Protein AF-A0A1D3K658-F1 (afdb_monomer_lite)

Radius of gyration: 34.28 Å; chains: 1; bounding box: 92×51×104 Å

Secondary structure (DSSP, 8-state):
-HHHHHHHHHHHHHHHHHHTTS--HHHHHHIIIIIIHHHIIIIITTTTSS---SSS-PPPPS-SS---GGGEEE-TTS-EEE-SSSS-EETT---HHHHHHHHHHHHHHHHHHHHHHHHHHHHHHHHHHHHHHHGGGSPP--SSSTTPPPHHHHHHHT-TTSTTHHHHHHHHHHHS-HHHHHHHHHHHSPSSHHHHHHHTT--BTTTTHHHHHHHHHH-TT--HHHHTT-BSB-TTS-B-SEEEETTEEEEEEE-GGG-TTT-EEEEEEPHHHHHHHHHHHHHHHHHHHHHHHTT-GGGGBS--EETTTTS-EE---GGGGGTSHHHHHHHHHHHHHHSS--HHHHHHHHHH--HHHHHHHHHHHHHHHH--HHHHHHHTT-SS--HHHHTTTS-HHHHHHHHHHHHHHHHHHHHHHHTTT-TTHHHHHT-SSHHHHHHHHHHHS--PPP--------S------------HHHHHHHHHHHSTT---S-HHHHHHHHHHHHHHHHHHHHH-TT-HHHHHHHHHHHHHHHHT-

Sequence (533 aa):
MSEFWGRFVKYYVTTVYDSGKGQKLSTIAAAWNVQFSGFVRNQLIPASVLSGGYAGLPVLPKSLYTNSASRISTGNDGTLVHSKLLHDIPLEVTDQAAIYNIFDNLTSSMNDLTTWAKAEVADLEARLNRRLREAPNGTLRWIGGPGEIEGGQVQWMRDRNNPACFANAARNIEEHSYSYIMERAIQIFASPFAETAYELGLATTGSLYPHCLLLVSLHPKITVGFLENLEIYDEHGKKIGFIPTDNGYQLVGYKLRKGHREAEQVISLCEYGAYLVQQIIAVTDYGRRYLQSIGDDNYRFLLLSAVRSFGKFQRPKLASVTTSPIPIERVVSGLKKYTNLDHAEAKYLAQRANLSTVRATAGVMIYLESKSAKKMSEALGHKSFDPSLLARYLPAPIWDFFQDRWIRIFQAGIIIEAMDGSPYKLKASGFDSLEQVEEFLLNHSIKLPPEESNTCFGEPRPESSILVSLNEKIFEELLKINDSKYKSSSQLQSSLWKDLSSKIITHVDLCLSDRPDIQLALSNAKNKLRTTI

Foldseek 3Di:
DQVVQVVVLVVQQVVCCVVVVRPDSLVSLCCLQPVVVCCCVVPCCVVVVDPPDPPHHDRDPNDPDDPPVVQWDQDPVRATWRQLALDTHGQPDQDPVSLVVVVVVLVVLLVLLLLLLVVLLVLLVVLQVVLVVLQVVADEADDPDPPHDDPVVQCLCADPPNPRNSNNLSVHLVPDALVCCQVCVVSRHHPPLVVSLSSNSAFAAPSLLSLLLNLCLQFLLDDLVQQLQQFQADPVRDGDQWDADPVGTKGWGFQVVVPDVPRIDIDDDDPVNSVSLVSLCVNCVSLLVNCVVVVNPQSRHSAWHAYPNSHHIHRHDQVVLLVDPVSLVVQLVSSVVRHVDDSVRSSSSSNSSGSSNSSLSSLVVQCVVVVDLQSSCVSNPHPDRDPSVNCSRQPPSNVVVSVVVLVLLVVLVVLLVVCVVPPCNCVRSVHPDVVVVVVSCVVRPPPDDPPPDDDDDDDDDDPDDDDDDAALVVLLVLVCLLDPNDDDPDPVVSVVSNVVSVVVLCCCVPPPPPCVRRVVSNVNSVVVVVVVD

Structure (mmCIF, N/CA/C/O backbone):
data_AF-A0A1D3K658-F1
#
_entry.id   AF-A0A1D3K658-F1
#
loop_
_atom_site.group_PDB
_atom_site.id
_atom_site.type_symbol
_atom_site.label_atom_id
_atom_site.label_alt_id
_atom_site.label_comp_id
_atom_site.label_asym_id
_atom_site.label_entity_id
_atom_site.label_seq_id
_atom_site.pdbx_PDB_ins_code
_atom_site.Cartn_x
_atom_site.Cartn_y
_atom_site.Cartn_z
_atom_site.occupancy
_atom_site.B_iso_or_equiv
_atom_site.auth_seq_id
_atom_site.auth_comp_id
_atom_site.auth_asym_id
_atom_site.auth_atom_id
_atom_site.pdbx_PDB_model_num
ATOM 1 N N . MET A 1 1 ? -13.737 3.853 57.272 1.00 53.88 1 MET A N 1
ATOM 2 C CA . MET A 1 1 ? -12.766 2.818 56.840 1.00 53.88 1 MET A CA 1
ATOM 3 C C . MET A 1 1 ? -12.101 3.124 55.490 1.00 53.88 1 MET A C 1
ATOM 5 O O . MET A 1 1 ? -10.955 2.736 55.322 1.00 53.88 1 MET A O 1
ATOM 9 N N . SER A 1 2 ? -12.744 3.832 54.550 1.00 60.91 2 SER A N 1
ATOM 10 C CA . SER A 1 2 ? -12.173 4.124 53.216 1.00 60.91 2 SER A CA 1
ATOM 11 C C . SER A 1 2 ? -10.923 5.023 53.227 1.00 60.91 2 SER A C 1
ATOM 13 O O . SER A 1 2 ? -9.996 4.783 52.460 1.00 60.91 2 SER A O 1
ATOM 15 N N . GLU A 1 3 ? -10.850 6.022 54.115 1.00 73.38 3 GLU A N 1
ATOM 16 C CA . GLU A 1 3 ? -9.717 6.965 54.158 1.00 73.38 3 GLU A CA 1
ATOM 17 C C . GLU A 1 3 ? -8.406 6.314 54.630 1.00 73.38 3 GLU A C 1
ATOM 19 O O . GLU A 1 3 ? -7.347 6.554 54.050 1.00 73.38 3 GLU A O 1
ATOM 24 N N . PHE A 1 4 ? -8.480 5.438 55.640 1.00 80.81 4 PHE A N 1
ATOM 25 C CA . PHE A 1 4 ? -7.330 4.662 56.119 1.00 80.81 4 PHE A CA 1
ATOM 26 C C . PHE A 1 4 ? -6.713 3.852 54.981 1.00 80.81 4 PHE A C 1
ATOM 28 O O . PHE A 1 4 ? -5.516 3.948 54.722 1.00 80.81 4 PHE A O 1
ATOM 35 N N . TRP A 1 5 ? -7.546 3.103 54.261 1.00 82.69 5 TRP A N 1
ATOM 36 C CA . TRP A 1 5 ? -7.096 2.271 53.159 1.00 82.69 5 TRP A CA 1
ATOM 37 C C . TRP A 1 5 ? -6.506 3.079 52.001 1.00 82.69 5 TRP A C 1
ATOM 39 O O . TRP A 1 5 ? -5.491 2.674 51.437 1.00 82.69 5 TRP A O 1
ATOM 49 N N . GLY A 1 6 ? -7.081 4.243 51.690 1.00 78.00 6 GLY A N 1
ATOM 50 C CA . GLY A 1 6 ? -6.527 5.160 50.693 1.00 78.00 6 GLY A CA 1
ATOM 51 C C . GLY A 1 6 ? -5.139 5.688 51.074 1.00 78.00 6 GLY A C 1
ATOM 52 O O . GLY A 1 6 ? -4.220 5.674 50.254 1.00 78.00 6 GLY A O 1
ATOM 53 N N . ARG A 1 7 ? -4.944 6.100 52.334 1.00 84.25 7 ARG A N 1
ATOM 54 C CA . ARG A 1 7 ? -3.633 6.564 52.826 1.00 84.25 7 ARG A CA 1
ATOM 55 C C . ARG A 1 7 ? -2.615 5.426 52.893 1.00 84.25 7 ARG A C 1
ATOM 57 O O . ARG A 1 7 ? -1.470 5.600 52.480 1.00 84.25 7 ARG A O 1
ATOM 64 N N . PHE A 1 8 ? -3.039 4.260 53.371 1.00 86.94 8 PHE A N 1
ATOM 65 C CA . PHE A 1 8 ? -2.165 3.108 53.549 1.00 86.94 8 PHE A CA 1
ATOM 66 C C . PHE A 1 8 ? -1.713 2.512 52.211 1.00 86.94 8 PHE A C 1
ATOM 68 O O . PHE A 1 8 ? -0.534 2.200 52.065 1.00 86.94 8 PHE A O 1
ATOM 75 N N . VAL A 1 9 ? -2.592 2.425 51.203 1.00 87.69 9 VAL A N 1
ATOM 76 C CA . VAL A 1 9 ? -2.183 1.929 49.878 1.00 87.69 9 VAL A CA 1
ATOM 77 C C . VAL A 1 9 ? -1.185 2.877 49.211 1.00 87.69 9 VAL A C 1
ATOM 79 O O . VAL A 1 9 ? -0.224 2.415 48.602 1.00 87.69 9 VAL A O 1
ATOM 82 N N . LYS A 1 10 ? -1.354 4.199 49.380 1.00 87.00 10 LYS A N 1
ATOM 83 C CA . LYS A 1 10 ? -0.405 5.195 48.865 1.00 87.00 10 LYS A CA 1
ATOM 84 C C . LYS A 1 10 ? 0.965 5.030 49.520 1.00 87.00 10 LYS A C 1
ATOM 86 O O . LYS A 1 10 ? 1.951 4.928 48.802 1.00 87.00 10 LYS A O 1
ATOM 91 N N . TYR A 1 11 ? 0.997 4.927 50.851 1.00 91.75 11 TYR A N 1
ATOM 92 C CA . TYR A 1 11 ? 2.221 4.675 51.612 1.00 91.75 11 TYR A CA 1
ATOM 93 C C . TYR A 1 11 ? 2.906 3.368 51.185 1.00 91.75 11 TYR A C 1
ATOM 95 O O . TYR A 1 11 ? 4.088 3.377 50.855 1.00 91.75 11 TYR A O 1
ATOM 103 N N . TYR A 1 12 ? 2.158 2.262 51.110 1.00 90.62 12 TYR A N 1
ATOM 104 C CA . TYR A 1 12 ? 2.680 0.962 50.680 1.00 90.62 12 TYR A CA 1
ATOM 105 C C . TYR A 1 12 ? 3.330 1.040 49.294 1.00 90.62 12 TYR A C 1
ATOM 107 O O . TYR A 1 12 ? 4.466 0.604 49.121 1.00 90.62 12 TYR A O 1
ATOM 115 N N . VAL A 1 13 ? 2.637 1.626 48.311 1.00 86.81 13 VAL A N 1
ATOM 116 C CA . VAL A 1 13 ? 3.149 1.727 46.938 1.00 86.81 13 VAL A CA 1
ATOM 117 C C . VAL A 1 13 ? 4.417 2.578 46.881 1.00 86.81 13 VAL A C 1
ATOM 119 O O . VAL A 1 13 ? 5.390 2.140 46.272 1.00 86.81 13 VAL A O 1
ATOM 122 N N . THR A 1 14 ? 4.443 3.745 47.535 1.00 87.31 14 THR A N 1
ATOM 123 C CA . THR A 1 14 ? 5.633 4.612 47.547 1.00 87.31 14 THR A CA 1
ATOM 124 C C . THR A 1 14 ? 6.814 3.933 48.230 1.00 87.31 14 THR A C 1
ATOM 126 O O . THR A 1 14 ? 7.901 3.870 47.667 1.00 87.31 14 THR A O 1
ATOM 129 N N . THR A 1 15 ? 6.595 3.322 49.396 1.00 88.69 15 THR A N 1
ATOM 130 C CA . THR A 1 15 ? 7.678 2.695 50.159 1.00 88.69 15 THR A CA 1
ATOM 131 C C . THR A 1 15 ? 8.261 1.487 49.429 1.00 88.69 15 THR A C 1
ATOM 133 O O . THR A 1 15 ? 9.482 1.343 49.378 1.00 88.69 15 THR A O 1
ATOM 136 N N . VAL A 1 16 ? 7.431 0.627 48.827 1.00 85.75 16 VAL A N 1
ATOM 137 C CA . VAL A 1 16 ? 7.913 -0.549 48.077 1.00 85.75 16 VAL A CA 1
ATOM 138 C C . VAL A 1 16 ? 8.625 -0.130 46.787 1.00 85.75 16 VAL A C 1
ATOM 140 O O . VAL A 1 16 ? 9.618 -0.746 46.406 1.00 85.75 16 VAL A O 1
ATOM 143 N N . TYR A 1 17 ? 8.168 0.940 46.134 1.00 82.19 17 TYR A N 1
ATOM 144 C CA . TYR A 1 17 ? 8.822 1.475 44.942 1.00 82.19 17 TYR A CA 1
ATOM 145 C C . TYR A 1 17 ? 10.224 2.017 45.259 1.00 82.19 17 TYR A C 1
ATOM 147 O O . TYR A 1 17 ? 11.193 1.632 44.596 1.00 82.19 17 TYR A O 1
ATOM 155 N N . ASP A 1 18 ? 10.343 2.837 46.307 1.00 79.75 18 ASP A N 1
ATOM 156 C CA . ASP A 1 18 ? 11.605 3.459 46.719 1.00 79.75 18 ASP A CA 1
ATOM 157 C C . ASP A 1 18 ? 12.596 2.426 47.273 1.00 79.75 18 ASP A C 1
ATOM 159 O O . ASP A 1 18 ? 13.751 2.365 46.845 1.00 79.75 18 ASP A O 1
ATOM 163 N N . SER A 1 19 ? 12.143 1.550 48.179 1.00 83.19 19 SER A N 1
ATOM 164 C CA . SER A 1 19 ? 13.005 0.504 48.760 1.00 83.19 19 SER A CA 1
ATOM 165 C C . SER A 1 19 ? 13.395 -0.576 47.747 1.00 83.19 19 SER A C 1
ATOM 167 O O . SER A 1 19 ? 14.480 -1.149 47.843 1.00 83.19 19 SER A O 1
ATOM 169 N N . GLY A 1 20 ? 12.558 -0.815 46.734 1.00 75.69 20 GLY A N 1
ATOM 170 C CA . GLY A 1 20 ? 12.839 -1.715 45.619 1.00 75.69 20 GLY A CA 1
ATOM 171 C C . GLY A 1 20 ? 13.685 -1.108 44.491 1.00 75.69 20 GLY A C 1
ATOM 172 O O . GLY A 1 20 ? 13.812 -1.752 43.450 1.00 75.69 20 GLY A O 1
ATOM 173 N N . LYS A 1 21 ? 14.244 0.106 44.655 1.00 74.38 21 LYS A N 1
ATOM 174 C CA . LYS A 1 21 ? 15.015 0.836 43.623 1.00 74.38 21 LYS A CA 1
ATOM 175 C C . LYS A 1 21 ? 14.262 0.978 42.288 1.00 74.38 21 LYS A C 1
ATOM 177 O O . LYS A 1 21 ? 14.822 0.722 41.223 1.00 74.38 21 LYS A O 1
ATOM 182 N N . GLY A 1 22 ? 12.988 1.369 42.334 1.00 69.06 22 GLY A N 1
ATOM 183 C CA . GLY A 1 22 ? 12.154 1.537 41.138 1.00 69.06 22 GLY A CA 1
ATOM 184 C C . GLY A 1 22 ? 11.507 0.238 40.653 1.00 69.06 22 GLY A C 1
ATOM 185 O O . GLY A 1 22 ? 11.391 -0.008 39.450 1.00 69.06 22 GLY A O 1
ATOM 186 N N . GLN A 1 23 ? 11.095 -0.627 41.583 1.00 73.06 23 GLN A N 1
ATOM 187 C CA . GLN A 1 23 ? 10.393 -1.867 41.257 1.00 73.06 23 GLN A CA 1
ATOM 188 C C . GLN A 1 23 ? 9.120 -1.585 40.438 1.00 73.06 23 GLN A C 1
ATOM 190 O O . GLN A 1 23 ? 8.368 -0.651 40.711 1.00 73.06 23 GLN A O 1
ATOM 195 N N . LYS A 1 24 ? 8.848 -2.418 39.423 1.00 75.19 24 LYS A N 1
ATOM 196 C CA . LYS A 1 24 ? 7.703 -2.230 38.516 1.00 75.19 24 LYS A CA 1
ATOM 197 C C . LYS A 1 24 ? 6.379 -2.149 39.284 1.00 75.19 24 LYS A C 1
ATOM 199 O O . LYS A 1 24 ? 6.029 -3.081 40.009 1.00 75.19 24 LYS A O 1
ATOM 204 N N . LEU A 1 25 ? 5.590 -1.103 39.016 1.00 77.00 25 LEU A N 1
ATOM 205 C CA . LEU A 1 25 ? 4.274 -0.879 39.635 1.00 77.00 25 LEU A CA 1
ATOM 206 C C . LEU A 1 25 ? 3.317 -2.069 39.460 1.00 77.00 25 LEU A C 1
ATOM 208 O O . LEU A 1 25 ? 2.553 -2.377 40.367 1.00 77.00 25 LEU A O 1
ATOM 212 N N . SER A 1 26 ? 3.398 -2.797 38.340 1.00 68.12 26 SER A N 1
ATOM 213 C CA . SER A 1 26 ? 2.605 -4.015 38.111 1.00 68.12 26 SER A CA 1
ATOM 214 C C . SER A 1 26 ? 2.924 -5.131 39.110 1.00 68.12 26 SER A C 1
ATOM 216 O O . SER A 1 26 ? 2.035 -5.863 39.535 1.00 68.12 26 SER A O 1
ATOM 218 N N . THR A 1 27 ? 4.193 -5.262 39.501 1.00 74.81 27 THR A N 1
ATOM 219 C CA . THR A 1 27 ? 4.641 -6.254 40.484 1.00 74.81 27 THR A CA 1
ATOM 220 C C . THR A 1 27 ? 4.168 -5.868 41.882 1.00 74.81 27 THR A C 1
ATOM 222 O O . THR A 1 27 ? 3.677 -6.722 42.617 1.00 74.81 27 THR A O 1
ATOM 225 N N . ILE A 1 28 ? 4.229 -4.575 42.211 1.00 83.75 28 ILE A N 1
ATOM 226 C CA . ILE A 1 28 ? 3.709 -4.021 43.469 1.00 83.75 28 ILE A CA 1
ATOM 227 C C . ILE A 1 28 ? 2.187 -4.225 43.551 1.00 83.75 28 ILE A C 1
ATOM 229 O O . ILE A 1 28 ? 1.678 -4.719 44.557 1.00 83.75 28 ILE A O 1
ATOM 233 N N . ALA A 1 29 ? 1.457 -3.944 42.467 1.00 81.75 29 ALA A N 1
ATOM 234 C CA . ALA A 1 29 ? 0.014 -4.165 42.379 1.00 81.75 29 ALA A CA 1
ATOM 235 C C . ALA A 1 29 ? -0.364 -5.652 42.496 1.00 81.75 29 ALA A C 1
ATOM 237 O O . ALA A 1 29 ? -1.350 -5.994 43.150 1.00 81.75 29 ALA A O 1
ATOM 238 N N . ALA A 1 30 ? 0.414 -6.559 41.896 1.00 78.31 30 ALA A N 1
ATOM 239 C CA . ALA A 1 30 ? 0.192 -7.998 42.022 1.00 78.31 30 ALA A CA 1
ATOM 240 C C . ALA A 1 30 ? 0.409 -8.488 43.463 1.00 78.31 30 ALA A C 1
ATOM 242 O O . ALA A 1 30 ? -0.440 -9.207 43.995 1.00 78.31 30 ALA A O 1
ATOM 243 N N . ALA A 1 31 ? 1.495 -8.056 44.112 1.00 84.69 31 ALA A N 1
ATOM 244 C CA . ALA A 1 31 ? 1.776 -8.379 45.509 1.00 84.69 31 ALA A CA 1
ATOM 245 C C . ALA A 1 31 ? 0.667 -7.861 46.439 1.00 84.69 31 ALA A C 1
ATOM 247 O O . ALA A 1 31 ? 0.152 -8.610 47.270 1.00 84.69 31 ALA A O 1
ATOM 248 N N . TRP A 1 32 ? 0.208 -6.628 46.231 1.00 88.81 32 TRP A N 1
ATOM 249 C CA . TRP A 1 32 ? -0.906 -6.053 46.981 1.00 88.81 32 TRP A CA 1
ATOM 250 C C . TRP A 1 32 ? -2.211 -6.850 46.817 1.00 88.81 32 TRP A C 1
ATOM 252 O O . TRP A 1 32 ? -2.838 -7.265 47.796 1.00 88.81 32 TRP A O 1
ATOM 262 N N . ASN A 1 33 ? -2.624 -7.103 45.574 1.00 84.69 33 ASN A N 1
ATOM 263 C CA . ASN A 1 33 ? -3.912 -7.733 45.276 1.00 84.69 33 ASN A CA 1
ATOM 264 C C . ASN A 1 33 ? -3.972 -9.216 45.658 1.00 84.69 33 ASN A C 1
ATOM 266 O O . ASN A 1 33 ? -5.052 -9.746 45.917 1.00 84.69 33 ASN A O 1
ATOM 270 N N . VAL A 1 34 ? -2.833 -9.910 45.629 1.00 79.75 34 VAL A N 1
ATOM 271 C CA . VAL A 1 34 ? -2.776 -11.356 45.866 1.00 79.75 34 VAL A CA 1
ATOM 272 C C . VAL A 1 34 ? -2.293 -11.648 47.278 1.00 79.75 34 VAL A C 1
ATOM 274 O O . VAL A 1 34 ? -3.007 -12.292 48.042 1.00 79.75 34 VAL A O 1
ATOM 277 N N . GLN A 1 35 ? -1.111 -11.154 47.640 1.00 83.19 35 GLN A N 1
ATOM 278 C CA . GLN A 1 35 ? -0.453 -11.521 48.891 1.00 83.19 35 GLN A CA 1
ATOM 279 C C . GLN A 1 35 ? -1.001 -10.705 50.056 1.00 83.19 35 GLN A C 1
ATOM 281 O O . GLN A 1 35 ? -1.503 -11.284 51.013 1.00 83.19 35 GLN A O 1
ATOM 286 N N . PHE A 1 36 ? -0.986 -9.374 49.960 1.00 86.19 36 PHE A N 1
ATOM 287 C CA . PHE A 1 36 ? -1.452 -8.524 51.058 1.00 86.19 36 PHE A CA 1
ATOM 288 C C . PHE A 1 36 ? -2.965 -8.647 51.264 1.00 86.19 36 PHE A C 1
ATOM 290 O O . PHE A 1 36 ? -3.430 -8.923 52.366 1.00 86.19 36 PHE A O 1
ATOM 297 N N . SER A 1 37 ? -3.746 -8.557 50.186 1.00 82.25 37 SER A N 1
ATOM 298 C CA . SER A 1 37 ? -5.197 -8.752 50.261 1.00 82.25 37 SER A CA 1
ATOM 299 C C . SER A 1 37 ? -5.560 -10.178 50.686 1.00 82.25 37 SER A C 1
ATOM 301 O O . SER A 1 37 ? -6.591 -10.390 51.318 1.00 82.25 37 SER A O 1
ATOM 303 N N . GLY A 1 38 ? -4.743 -11.178 50.334 1.00 80.94 38 GLY A N 1
ATOM 304 C CA . GLY A 1 38 ? -4.880 -12.548 50.835 1.00 80.94 38 GLY A CA 1
ATOM 305 C C . GLY A 1 38 ? -4.594 -12.647 52.334 1.00 80.94 38 GLY A C 1
ATOM 306 O O . GLY A 1 38 ? -5.373 -13.251 53.056 1.00 80.94 38 GLY A O 1
ATOM 307 N N . PHE A 1 39 ? -3.540 -11.996 52.823 1.00 84.81 39 PHE A N 1
ATOM 308 C CA . PHE A 1 39 ? -3.197 -11.934 54.244 1.00 84.81 39 PHE A CA 1
ATOM 309 C C . PHE A 1 39 ? -4.296 -11.259 55.076 1.00 84.81 39 PHE A C 1
ATOM 311 O O . PHE A 1 39 ? -4.743 -11.817 56.075 1.00 84.81 39 PHE A O 1
ATOM 318 N N . VAL A 1 40 ? -4.808 -10.111 54.623 1.00 83.56 40 VAL A N 1
ATOM 319 C CA . VAL A 1 40 ? -5.931 -9.424 55.280 1.00 83.56 40 VAL A CA 1
ATOM 320 C C . VAL A 1 40 ? -7.154 -10.345 55.357 1.00 83.56 40 VAL A C 1
ATOM 322 O O . VAL A 1 40 ? -7.734 -10.508 56.429 1.00 83.56 40 VAL A O 1
ATOM 325 N N . ARG A 1 41 ? -7.511 -10.998 54.242 1.00 77.75 41 ARG A N 1
ATOM 326 C CA . ARG A 1 41 ? -8.685 -11.883 54.158 1.00 77.75 41 ARG A CA 1
ATOM 327 C C . ARG A 1 41 ? -8.552 -13.171 54.956 1.00 77.75 41 ARG A C 1
ATOM 329 O O . ARG A 1 41 ? -9.524 -13.598 55.559 1.00 77.75 41 ARG A O 1
ATOM 336 N N . ASN A 1 42 ? -7.379 -13.789 54.933 1.00 82.06 42 ASN A N 1
ATOM 337 C CA . ASN A 1 42 ? -7.200 -15.151 55.430 1.00 82.06 42 ASN A CA 1
ATOM 338 C C . ASN A 1 42 ? -6.640 -15.190 56.851 1.00 82.06 42 ASN A C 1
ATOM 340 O O . ASN A 1 42 ? -6.715 -16.233 57.486 1.00 82.06 42 ASN A O 1
ATOM 344 N N . GLN A 1 43 ? -6.061 -14.089 57.337 1.00 85.62 43 GLN A N 1
ATOM 345 C CA . GLN A 1 43 ? -5.437 -14.028 58.659 1.00 85.62 43 GLN A CA 1
ATOM 346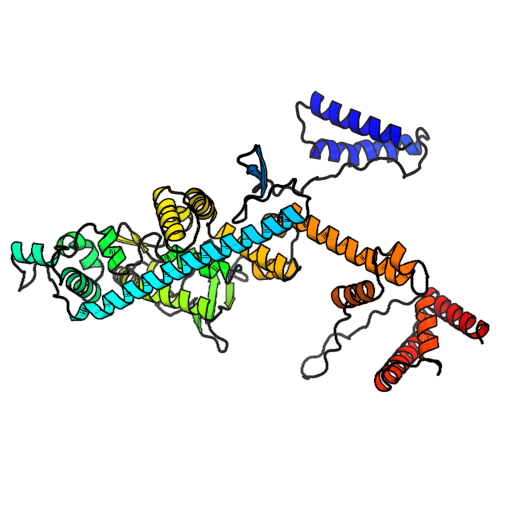 C C . GLN A 1 43 ? -6.097 -12.964 59.536 1.00 85.62 43 GLN A C 1
ATOM 348 O O . GLN A 1 43 ? -6.590 -13.280 60.613 1.00 85.62 43 GLN A O 1
ATOM 353 N N . LEU A 1 44 ? -6.172 -11.712 59.071 1.00 83.25 44 LEU A N 1
ATOM 354 C CA . LEU A 1 44 ? -6.601 -10.597 59.929 1.00 83.25 44 LEU A CA 1
ATOM 355 C C . LEU A 1 44 ? -8.113 -10.562 60.186 1.00 83.25 44 LEU A C 1
ATOM 357 O O . LEU A 1 44 ? -8.531 -10.286 61.309 1.00 83.25 44 LEU A O 1
ATOM 361 N N . ILE A 1 45 ? -8.930 -10.842 59.167 1.00 80.50 45 ILE A N 1
ATOM 362 C CA . ILE A 1 45 ? -10.392 -10.894 59.321 1.00 80.50 45 ILE A CA 1
ATOM 363 C C . ILE A 1 45 ? -10.821 -12.109 60.172 1.00 80.50 45 ILE A C 1
ATOM 365 O O . ILE A 1 45 ? -11.564 -11.905 61.130 1.00 80.50 45 ILE A O 1
ATOM 369 N N . PRO A 1 46 ? -10.334 -13.346 59.929 1.00 81.12 46 PRO A N 1
ATOM 370 C CA . PRO A 1 46 ? -10.677 -14.503 60.761 1.00 81.12 46 PRO A CA 1
ATOM 371 C C . PRO A 1 46 ? -10.202 -14.373 62.211 1.00 81.12 46 PRO A C 1
ATOM 373 O O . PRO A 1 46 ? -10.893 -14.811 63.124 1.00 81.12 46 PRO A O 1
ATOM 376 N N . ALA A 1 47 ? -9.063 -13.711 62.440 1.00 84.44 47 ALA A N 1
ATOM 377 C CA . ALA A 1 47 ? -8.571 -13.406 63.782 1.00 84.44 47 ALA A CA 1
ATOM 378 C C . ALA A 1 47 ? -9.326 -12.252 64.473 1.00 84.44 47 ALA A C 1
ATOM 380 O O . ALA A 1 47 ? -8.942 -11.844 65.565 1.00 84.44 47 ALA A O 1
ATOM 381 N N . SER A 1 48 ? -10.382 -11.704 63.853 1.00 81.88 48 SER A N 1
ATOM 382 C CA . SER A 1 48 ? -11.164 -10.565 64.364 1.00 81.88 48 SER A CA 1
ATOM 383 C C . SER A 1 48 ? -10.337 -9.298 64.631 1.00 81.88 48 SER A C 1
ATOM 385 O O . SER A 1 48 ? -10.751 -8.426 65.390 1.00 81.88 48 SER A O 1
ATOM 387 N N . VAL A 1 49 ? -9.178 -9.166 63.976 1.00 80.75 49 VAL A N 1
ATOM 388 C CA . VAL A 1 49 ? -8.327 -7.966 64.041 1.00 80.75 49 VAL A CA 1
ATOM 389 C C . VAL A 1 49 ? -8.914 -6.843 63.175 1.00 80.75 49 VAL A C 1
ATOM 391 O O . VAL A 1 49 ? -8.724 -5.664 63.465 1.00 80.75 49 VAL A O 1
ATOM 394 N N . LEU A 1 50 ? -9.656 -7.198 62.119 1.00 75.56 50 LEU A N 1
ATOM 395 C CA . LEU A 1 50 ? -10.373 -6.272 61.236 1.00 75.56 50 LEU A CA 1
ATOM 396 C C . LEU A 1 50 ? -11.815 -6.747 61.018 1.00 75.56 50 LEU A C 1
ATOM 398 O O . LEU A 1 50 ? -12.062 -7.942 60.861 1.00 75.56 50 LEU A O 1
ATOM 402 N N . SER A 1 51 ? -12.772 -5.815 60.965 1.00 66.69 51 SER A N 1
ATOM 403 C CA . SER A 1 51 ? -14.179 -6.139 60.704 1.00 66.69 51 SER A CA 1
ATOM 404 C C . SER A 1 51 ? -14.398 -6.512 59.232 1.00 66.69 51 SER A C 1
ATOM 406 O O . SER A 1 51 ? -13.956 -5.814 58.321 1.00 66.69 51 SER A O 1
ATOM 408 N N . GLY A 1 52 ? -15.076 -7.641 58.995 1.00 54.81 52 GLY A N 1
ATOM 409 C CA . GLY A 1 52 ? -15.204 -8.325 57.697 1.00 54.81 52 GLY A CA 1
ATOM 410 C C . GLY A 1 52 ? -16.089 -7.652 56.638 1.00 54.81 52 GLY A C 1
ATOM 411 O O . GLY A 1 52 ? -16.735 -8.340 55.851 1.00 54.81 52 GLY A O 1
ATOM 412 N N . GLY A 1 53 ? -16.153 -6.321 56.599 1.00 57.31 53 GLY A N 1
ATOM 413 C CA . GLY A 1 53 ? -16.838 -5.597 55.531 1.00 57.31 53 GLY A CA 1
ATOM 414 C C . GLY A 1 53 ? -15.976 -5.532 54.268 1.00 57.31 53 GLY A C 1
ATOM 415 O O . GLY A 1 53 ? -14.932 -4.887 54.267 1.00 57.31 53 GLY A O 1
ATOM 416 N N . TYR A 1 54 ? -16.428 -6.140 53.166 1.00 51.69 54 TYR A N 1
ATOM 417 C CA . TYR A 1 54 ? -15.757 -6.080 51.851 1.00 51.69 54 TYR A CA 1
ATOM 418 C C . TYR A 1 54 ? -15.654 -4.655 51.264 1.00 51.69 54 TYR A C 1
ATOM 420 O O . TYR A 1 54 ? -14.887 -4.416 50.331 1.00 51.69 54 TYR A O 1
ATOM 428 N N . ALA A 1 55 ? -16.401 -3.691 51.807 1.00 50.84 55 ALA A N 1
ATOM 429 C CA . ALA A 1 55 ? -16.403 -2.303 51.367 1.00 50.84 55 ALA A CA 1
ATOM 430 C C . ALA A 1 55 ? -15.223 -1.521 51.976 1.00 50.84 55 ALA A C 1
ATOM 432 O O . ALA A 1 55 ? -15.353 -0.884 53.022 1.00 50.84 55 ALA A O 1
ATOM 433 N N . GLY A 1 56 ? -14.058 -1.547 51.320 1.00 64.31 56 GLY A N 1
ATOM 434 C CA . GLY A 1 56 ? -12.991 -0.589 51.634 1.00 64.31 56 GLY A CA 1
ATOM 435 C C . GLY A 1 56 ? -11.570 -0.969 51.238 1.00 64.31 56 GLY A C 1
ATOM 436 O O . GLY A 1 56 ? -10.749 -0.061 51.141 1.00 64.31 56 GLY A O 1
ATOM 437 N N . LEU A 1 57 ? -11.261 -2.251 50.998 1.00 74.94 57 LEU A N 1
ATOM 438 C CA . LEU A 1 57 ? -9.910 -2.648 50.588 1.00 74.94 57 LEU A CA 1
ATOM 439 C C . LEU A 1 57 ? -9.691 -2.295 49.098 1.00 74.94 57 LEU A C 1
ATOM 441 O O . LEU A 1 57 ? -10.371 -2.868 48.245 1.00 74.94 57 LEU A O 1
ATOM 445 N N . PRO A 1 58 ? -8.768 -1.379 48.753 1.00 79.06 58 PRO A N 1
ATOM 446 C CA . PRO A 1 58 ? -8.566 -0.931 47.385 1.00 79.06 58 PRO A CA 1
ATOM 447 C C . PRO A 1 58 ? -7.972 -2.065 46.562 1.00 79.06 58 PRO A C 1
ATOM 449 O O . PRO A 1 58 ? -6.983 -2.679 46.965 1.00 79.06 58 PRO A O 1
ATOM 452 N N . VAL A 1 59 ? -8.540 -2.323 45.390 1.00 78.31 59 VAL A N 1
ATOM 453 C CA . VAL A 1 59 ? -7.917 -3.200 44.398 1.00 78.31 59 VAL A CA 1
ATOM 454 C C . VAL A 1 59 ? -7.057 -2.320 43.510 1.00 78.31 59 VAL A C 1
ATOM 456 O O . VAL A 1 59 ? -7.566 -1.435 42.825 1.00 78.31 59 VAL A O 1
ATOM 459 N N . LEU A 1 60 ? -5.745 -2.547 43.527 1.00 76.12 60 LEU A N 1
ATOM 460 C CA . LEU A 1 60 ? -4.860 -1.851 42.601 1.00 76.12 60 LEU A CA 1
ATOM 461 C C . LEU A 1 60 ? -5.098 -2.410 41.192 1.00 76.12 60 LEU A C 1
ATOM 463 O O . LEU A 1 60 ? -5.229 -3.628 41.042 1.00 76.12 60 LEU A O 1
ATOM 467 N N . PRO A 1 61 ? -5.152 -1.587 40.136 1.00 63.34 61 PRO A N 1
ATOM 468 C CA . PRO A 1 61 ? -5.288 -2.104 38.782 1.00 63.34 61 PRO A CA 1
ATOM 469 C C . PRO A 1 61 ? -4.118 -3.056 38.491 1.00 63.34 61 PRO A C 1
ATOM 471 O O . PRO A 1 61 ? -2.951 -2.668 38.546 1.00 63.34 61 PRO A O 1
ATOM 474 N N . LYS A 1 62 ? -4.420 -4.335 38.209 1.00 54.16 62 LYS A N 1
ATOM 475 C CA . LYS A 1 62 ? -3.406 -5.375 37.917 1.00 54.16 62 LYS A CA 1
ATOM 476 C C . LYS A 1 62 ? -2.574 -5.046 36.672 1.00 54.16 62 LYS A C 1
ATOM 478 O O . LYS A 1 62 ? -1.528 -5.648 36.443 1.00 54.16 62 LYS A O 1
ATOM 483 N N . SER A 1 63 ? -3.047 -4.101 35.871 1.00 43.34 63 SER A N 1
ATOM 484 C CA . SER A 1 63 ? -2.425 -3.608 34.662 1.00 43.34 63 SER A CA 1
ATOM 485 C C . SER A 1 63 ? -3.114 -2.289 34.322 1.00 43.34 63 SER A C 1
ATOM 487 O O . SER A 1 63 ? -4.325 -2.293 34.137 1.00 43.34 63 SER A O 1
ATOM 489 N N . LEU A 1 64 ? -2.392 -1.165 34.278 1.00 44.03 64 LEU A N 1
ATOM 490 C CA . LEU A 1 64 ? -2.953 0.031 33.636 1.00 44.03 64 LEU A CA 1
ATOM 491 C C . LEU A 1 64 ? -3.082 -0.18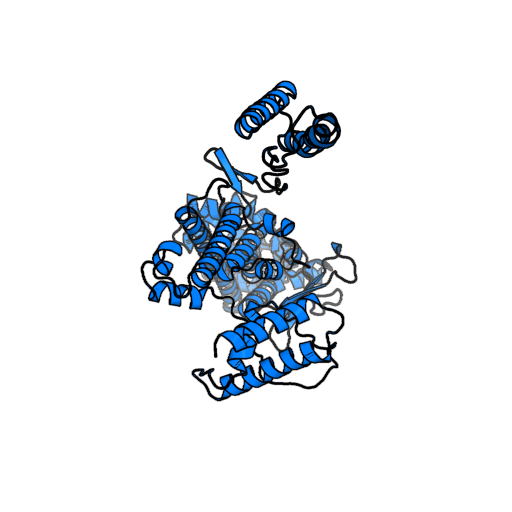1 32.125 1.00 44.03 64 LEU A C 1
ATOM 493 O O . LEU A 1 64 ? -3.983 0.366 31.524 1.00 44.03 64 LEU A O 1
ATOM 497 N N . TYR A 1 65 ? -2.256 -1.039 31.530 1.00 40.50 65 TYR A N 1
ATOM 498 C CA . TYR A 1 65 ? -2.337 -1.431 30.129 1.00 40.50 65 TYR A CA 1
ATOM 499 C C . TYR A 1 65 ? -1.657 -2.788 29.984 1.00 40.50 65 TYR A C 1
ATOM 501 O O . TYR A 1 65 ? -0.492 -2.951 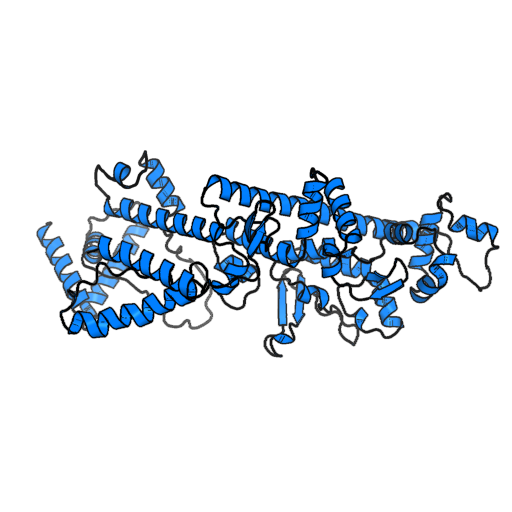30.368 1.00 40.50 65 TYR A O 1
ATOM 509 N N . THR A 1 66 ? -2.361 -3.798 29.472 1.00 35.34 66 THR A N 1
ATOM 510 C CA . THR A 1 66 ? -1.739 -5.088 29.159 1.00 35.34 66 THR A CA 1
ATOM 511 C C . THR A 1 66 ? -0.741 -4.861 28.036 1.00 35.34 66 THR A C 1
ATOM 513 O O . THR A 1 66 ? -1.140 -4.687 26.892 1.00 35.34 66 THR A O 1
ATOM 516 N N . ASN A 1 67 ? 0.544 -4.823 28.395 1.00 36.25 67 ASN A N 1
ATOM 517 C CA . ASN A 1 67 ? 1.738 -4.828 27.550 1.00 36.25 67 ASN A CA 1
ATOM 518 C C . ASN A 1 67 ? 1.496 -5.051 26.042 1.00 36.25 67 ASN A C 1
ATOM 520 O O . ASN A 1 67 ? 1.777 -6.113 25.487 1.00 36.25 67 ASN A O 1
ATOM 524 N N . SER A 1 68 ? 1.123 -3.973 25.359 1.00 40.59 68 SER A N 1
ATOM 525 C CA . SER A 1 68 ? 1.509 -3.667 23.983 1.00 40.59 68 SER A CA 1
ATOM 526 C C . SER A 1 68 ? 2.737 -2.742 23.981 1.00 40.59 68 SER A C 1
ATOM 528 O O . SER A 1 68 ? 2.905 -1.926 23.078 1.00 40.59 68 SER A O 1
ATOM 530 N N . ALA A 1 69 ? 3.642 -2.903 24.960 1.00 42.69 69 ALA A N 1
ATOM 531 C CA . ALA A 1 69 ? 4.868 -2.112 25.143 1.00 42.69 69 ALA A CA 1
ATOM 532 C C . ALA A 1 69 ? 5.745 -1.986 23.876 1.00 42.69 69 ALA A C 1
ATOM 534 O O . ALA A 1 69 ? 6.596 -1.114 23.795 1.00 42.69 69 ALA A O 1
ATOM 535 N N . SER A 1 70 ? 5.521 -2.813 22.851 1.00 48.38 70 SER A N 1
ATOM 536 C CA . SER A 1 70 ? 6.211 -2.728 21.560 1.00 48.38 70 SER A CA 1
ATOM 537 C C . SER A 1 70 ? 5.881 -1.498 20.693 1.00 48.38 70 SER A C 1
ATOM 539 O O . SER A 1 70 ? 6.496 -1.361 19.639 1.00 48.38 70 SER A O 1
ATOM 541 N N . ARG A 1 71 ? 4.878 -0.668 21.033 1.00 60.84 71 ARG A N 1
ATOM 542 C CA . ARG A 1 71 ? 4.424 0.453 20.169 1.00 60.84 71 ARG A CA 1
ATOM 543 C C . ARG A 1 71 ? 4.103 1.749 20.907 1.00 60.84 71 ARG A C 1
ATOM 545 O O . ARG A 1 71 ? 3.434 2.615 20.350 1.00 60.84 71 ARG A O 1
ATOM 552 N N . ILE A 1 72 ? 4.569 1.852 22.146 1.00 65.88 72 ILE A N 1
ATOM 553 C CA . ILE A 1 72 ? 4.560 3.099 22.901 1.00 65.88 72 ILE A CA 1
ATOM 554 C C . ILE A 1 72 ? 5.951 3.708 22.741 1.00 65.88 72 ILE A C 1
ATOM 556 O O . ILE A 1 72 ? 6.949 3.039 23.009 1.00 65.88 72 ILE A O 1
ATOM 560 N N . SER A 1 73 ? 6.017 4.943 22.266 1.00 65.19 73 SER A N 1
ATOM 561 C CA . SER A 1 73 ? 7.255 5.710 22.111 1.00 65.19 73 SER A CA 1
ATOM 562 C C . SER A 1 73 ? 7.104 7.085 22.746 1.00 65.19 73 SER A C 1
ATOM 564 O O . SER A 1 73 ? 5.994 7.506 23.060 1.00 65.19 73 SER A O 1
ATOM 566 N N . THR A 1 74 ? 8.217 7.779 22.941 1.00 67.06 74 THR A N 1
ATOM 567 C CA . THR A 1 74 ? 8.216 9.177 23.375 1.00 67.06 74 THR A CA 1
ATOM 568 C C . THR A 1 74 ? 8.045 10.073 22.148 1.00 67.06 74 THR A C 1
ATOM 570 O O . THR A 1 74 ? 8.795 9.931 21.182 1.00 67.06 74 THR A O 1
ATOM 573 N N . GLY A 1 75 ? 7.032 10.938 22.159 1.00 63.06 75 GLY A N 1
ATOM 574 C CA . GLY A 1 75 ? 6.795 11.963 21.148 1.00 63.06 75 GLY A CA 1
ATOM 575 C C . GLY A 1 75 ? 7.832 13.086 21.212 1.00 63.06 75 GLY A C 1
ATOM 576 O O . GLY A 1 75 ? 8.665 13.139 22.119 1.00 63.06 75 GLY A O 1
ATOM 577 N N . ASN A 1 76 ? 7.775 14.006 20.246 1.00 60.00 76 ASN A N 1
ATOM 578 C CA . ASN A 1 76 ? 8.725 15.124 20.140 1.00 60.00 76 ASN A CA 1
ATOM 579 C C . ASN A 1 76 ? 8.690 16.075 21.351 1.00 60.00 76 ASN A C 1
ATOM 581 O O . ASN A 1 76 ? 9.662 16.775 21.614 1.00 60.00 76 ASN A O 1
ATOM 585 N N . ASP A 1 77 ? 7.577 16.093 22.078 1.00 57.31 77 ASP A N 1
ATOM 586 C CA . ASP A 1 77 ? 7.305 16.906 23.265 1.00 57.31 77 ASP A CA 1
ATOM 587 C C . ASP A 1 77 ? 7.547 16.156 24.590 1.00 57.31 77 ASP A C 1
ATOM 589 O O . ASP A 1 77 ? 7.296 16.696 25.665 1.00 57.31 77 ASP A O 1
ATOM 593 N N . GLY A 1 78 ? 8.036 14.912 24.535 1.00 59.81 78 GLY A N 1
ATOM 594 C CA . GLY A 1 78 ? 8.254 14.076 25.716 1.00 59.81 78 GLY A CA 1
ATOM 595 C C . GLY A 1 78 ? 7.046 13.233 26.143 1.00 59.81 78 GLY A C 1
ATOM 596 O O . GLY A 1 78 ? 7.180 12.430 27.067 1.00 59.81 78 GLY A O 1
ATOM 597 N N . THR A 1 79 ? 5.891 13.358 25.479 1.00 68.19 79 THR A N 1
ATOM 598 C CA . THR A 1 79 ? 4.674 12.601 25.828 1.00 68.19 79 THR A CA 1
ATOM 599 C C . THR A 1 79 ? 4.737 11.147 25.357 1.00 68.19 79 THR A C 1
ATOM 601 O O . THR A 1 79 ? 5.461 10.804 24.422 1.00 68.19 79 THR A O 1
ATOM 604 N N . LEU A 1 80 ? 3.982 10.247 25.995 1.00 69.06 80 LEU A N 1
ATOM 605 C CA . LEU A 1 80 ? 3.863 8.867 25.520 1.00 69.06 80 LEU A CA 1
ATOM 606 C C . LEU A 1 80 ? 2.833 8.781 24.392 1.00 69.06 80 LEU A C 1
ATOM 608 O O . LEU A 1 80 ? 1.665 9.130 24.571 1.00 69.06 80 LEU A O 1
ATOM 612 N N . VAL A 1 81 ? 3.256 8.250 23.247 1.00 76.50 81 VAL A N 1
ATOM 613 C CA . VAL A 1 81 ? 2.429 8.132 22.044 1.00 76.50 81 VAL A CA 1
ATOM 614 C C . VAL A 1 81 ? 2.350 6.695 21.542 1.00 76.50 81 VAL A C 1
ATOM 616 O O . VAL A 1 81 ? 3.303 5.921 21.651 1.00 76.50 81 VAL A O 1
ATOM 619 N N . HIS A 1 82 ? 1.220 6.337 20.935 1.00 77.00 82 HIS A N 1
ATOM 620 C CA . HIS A 1 82 ? 1.072 5.104 20.172 1.00 77.00 82 HIS A CA 1
ATOM 621 C C . HIS A 1 82 ? 1.495 5.320 18.711 1.00 77.00 82 HIS A C 1
ATOM 623 O O . HIS A 1 82 ? 0.807 6.002 17.951 1.00 77.00 82 HIS A O 1
ATOM 629 N N . SER A 1 83 ? 2.590 4.684 18.288 1.00 80.62 83 SER A N 1
ATOM 630 C CA . SER A 1 83 ? 3.275 4.975 17.014 1.00 80.62 83 SER A CA 1
ATOM 631 C C . SER A 1 83 ? 2.968 4.000 15.870 1.00 80.62 83 SER A C 1
ATOM 633 O O . SER A 1 83 ? 3.747 3.841 14.928 1.00 80.62 83 SER A O 1
ATOM 635 N N . LYS A 1 84 ? 1.822 3.301 15.921 1.00 86.50 84 LYS A N 1
ATOM 636 C CA . LYS A 1 84 ? 1.457 2.315 14.884 1.00 86.50 84 LYS A CA 1
ATOM 637 C C . LYS A 1 84 ? 0.682 2.861 13.686 1.00 86.50 84 LYS A C 1
ATOM 639 O O . LYS A 1 84 ? 0.474 2.116 12.728 1.00 86.50 84 LYS A O 1
ATOM 644 N N . LEU A 1 85 ? 0.214 4.096 13.752 1.00 91.62 85 LEU A N 1
ATOM 645 C CA . LEU A 1 85 ? -0.650 4.693 12.736 1.00 91.62 85 LEU A CA 1
ATOM 646 C C . LEU A 1 85 ? 0.119 5.747 11.935 1.00 91.62 85 LEU A C 1
ATOM 648 O O . LEU A 1 85 ? 1.242 6.104 12.290 1.00 91.62 85 LEU A O 1
ATOM 652 N N . LEU A 1 86 ? -0.489 6.265 10.866 1.00 93.25 86 LEU A N 1
ATOM 653 C CA . LEU A 1 86 ? 0.057 7.396 10.105 1.00 93.25 86 LEU A CA 1
ATOM 654 C C . LEU A 1 86 ? 0.303 8.642 10.969 1.00 93.25 86 LEU A C 1
ATOM 656 O O . LEU A 1 86 ? 1.228 9.385 10.674 1.00 93.25 86 LEU A O 1
ATOM 660 N N . HIS A 1 87 ? -0.405 8.783 12.089 1.00 88.62 87 HIS A N 1
ATOM 661 C CA . HIS A 1 87 ? -0.130 9.774 13.128 1.00 88.62 87 HIS A CA 1
ATOM 662 C C . HIS A 1 87 ? 0.211 9.115 14.462 1.00 88.62 87 HIS A C 1
ATOM 664 O O . HIS A 1 87 ? -0.211 7.989 14.742 1.00 88.62 87 HIS A O 1
ATOM 670 N N . ASP A 1 88 ? 1.003 9.811 15.269 1.00 86.25 88 ASP A N 1
ATOM 671 C CA . ASP A 1 88 ? 1.194 9.468 16.672 1.00 86.25 88 ASP A CA 1
ATOM 672 C C . ASP A 1 88 ? -0.045 9.853 17.467 1.00 86.25 88 ASP A C 1
ATOM 674 O O . ASP A 1 88 ? -0.581 10.946 17.301 1.00 86.25 88 ASP A O 1
ATOM 678 N N . ILE A 1 89 ? -0.506 8.939 18.318 1.00 82.50 89 ILE A N 1
ATOM 679 C CA . ILE A 1 89 ? -1.681 9.174 19.155 1.00 82.50 89 ILE A CA 1
ATOM 680 C C . ILE A 1 89 ? -1.223 9.315 20.607 1.00 82.50 89 ILE A C 1
ATOM 682 O O . ILE A 1 89 ? -0.782 8.306 21.171 1.00 82.50 89 ILE A O 1
ATOM 686 N N . PRO A 1 90 ? -1.300 10.510 21.220 1.00 77.62 90 PRO A N 1
ATOM 687 C CA . PRO A 1 90 ? -0.923 10.683 22.618 1.00 77.62 90 PRO A CA 1
ATOM 688 C C . PRO A 1 90 ? -1.835 9.865 23.532 1.00 77.62 90 PRO A C 1
ATOM 690 O O . PRO A 1 90 ? -3.055 9.895 23.387 1.00 77.62 90 PRO A O 1
ATOM 693 N N . LEU A 1 91 ? -1.245 9.126 24.474 1.00 70.56 91 LEU A N 1
ATOM 694 C CA . LEU A 1 91 ? -1.985 8.222 25.364 1.00 70.56 91 LEU A CA 1
ATOM 695 C C . LEU A 1 91 ? -2.794 8.951 26.445 1.00 70.56 91 LEU A C 1
ATOM 697 O O . LEU A 1 91 ? -3.689 8.357 27.033 1.00 70.56 91 LEU A O 1
ATOM 701 N N . GLU A 1 92 ? -2.474 10.216 26.706 1.00 68.00 92 GLU A N 1
ATOM 702 C CA . GLU A 1 92 ? -3.126 11.043 27.730 1.00 68.00 92 GLU A CA 1
ATOM 703 C C . GLU A 1 92 ? -4.343 11.811 27.190 1.00 68.00 92 GLU A C 1
ATOM 705 O O . GLU A 1 92 ? -5.065 12.456 27.952 1.00 68.00 92 GLU A O 1
ATOM 710 N N . VAL A 1 93 ? -4.590 11.750 25.876 1.00 67.94 93 VAL A N 1
ATOM 711 C CA . VAL A 1 93 ? -5.720 12.440 25.253 1.00 67.94 93 VAL A CA 1
ATOM 712 C C . VAL A 1 93 ? -7.029 11.821 25.733 1.00 67.94 93 VAL A C 1
ATOM 714 O O . VAL A 1 93 ? -7.317 10.654 25.489 1.00 67.94 93 VAL A O 1
ATOM 717 N N . THR A 1 94 ? -7.832 12.642 26.400 1.00 59.38 94 THR A N 1
ATOM 718 C CA . THR A 1 94 ? -9.175 12.297 26.896 1.00 59.38 94 THR A CA 1
ATOM 719 C C . THR A 1 94 ? -10.243 13.271 26.396 1.00 59.38 94 THR A C 1
ATOM 721 O O . THR A 1 94 ? -11.436 12.985 26.480 1.00 59.38 94 THR A O 1
ATOM 724 N N . ASP A 1 95 ? -9.821 14.408 25.839 1.00 66.75 95 ASP A N 1
ATOM 725 C CA . ASP A 1 95 ? -10.706 15.423 25.286 1.00 66.75 95 ASP A CA 1
ATOM 726 C C . ASP A 1 95 ? -11.345 14.956 23.967 1.00 66.75 95 ASP A C 1
ATOM 728 O O . ASP A 1 95 ? -10.674 14.486 23.045 1.00 66.75 95 ASP A O 1
ATOM 732 N N . GLN A 1 96 ? -12.667 15.102 23.874 1.00 62.69 96 GLN A N 1
ATOM 733 C CA . GLN A 1 96 ? -13.449 14.648 22.727 1.00 62.69 96 GLN A CA 1
ATOM 734 C C . GLN A 1 96 ? -13.092 15.397 21.434 1.00 62.69 96 GLN A C 1
ATOM 736 O O . GLN A 1 96 ? -13.040 14.771 20.376 1.00 62.69 96 GLN A O 1
ATOM 741 N N . ALA A 1 97 ? -12.831 16.707 21.493 1.00 61.19 97 ALA A N 1
ATOM 742 C CA . ALA A 1 97 ? -12.436 17.477 20.315 1.00 61.19 97 ALA A CA 1
ATOM 743 C C . ALA A 1 97 ? -11.034 17.067 19.840 1.00 61.19 97 ALA A C 1
ATOM 745 O O . ALA A 1 97 ? -10.815 16.893 18.642 1.00 61.19 97 ALA A O 1
ATOM 746 N N . ALA A 1 98 ? -10.111 16.802 20.768 1.00 69.12 98 ALA A N 1
ATOM 747 C CA . ALA A 1 98 ? -8.789 16.269 20.447 1.00 69.12 98 ALA A CA 1
ATOM 748 C C . ALA A 1 98 ? -8.862 14.893 19.755 1.00 69.12 98 ALA A C 1
ATOM 750 O O . ALA A 1 98 ? -8.107 14.636 18.817 1.00 69.12 98 ALA A O 1
ATOM 751 N N . ILE A 1 99 ? -9.796 14.026 20.160 1.00 70.94 99 ILE A N 1
ATOM 752 C CA . ILE A 1 99 ? -10.006 12.713 19.530 1.00 70.94 99 ILE A CA 1
ATOM 753 C C . ILE A 1 99 ? -10.575 12.843 18.111 1.00 70.94 99 ILE A C 1
ATOM 755 O O . ILE A 1 99 ? -10.115 12.136 17.214 1.00 70.94 99 ILE A O 1
ATOM 759 N N . TYR A 1 100 ? -11.519 13.758 17.868 1.00 77.31 100 TYR A N 1
ATOM 760 C CA . TYR A 1 100 ? -12.000 14.010 16.504 1.00 77.31 100 TYR A CA 1
ATOM 761 C C . TYR A 1 100 ? -10.908 14.596 15.607 1.00 77.31 100 TYR A C 1
ATOM 763 O O . TYR A 1 100 ? -10.719 14.098 14.501 1.00 77.31 100 TYR A O 1
ATOM 771 N N . ASN A 1 101 ? -10.102 15.535 16.111 1.00 79.75 101 ASN A N 1
ATOM 772 C CA . ASN A 1 101 ? -8.952 16.061 15.370 1.00 79.75 101 ASN A CA 1
ATOM 773 C C . ASN A 1 101 ? -7.964 14.946 14.984 1.00 79.75 101 ASN A C 1
ATOM 775 O O . ASN A 1 101 ? -7.420 14.939 13.882 1.00 79.75 101 ASN A O 1
ATOM 779 N N . ILE A 1 102 ? -7.748 13.960 15.862 1.00 83.38 102 ILE A N 1
ATOM 780 C CA . ILE A 1 102 ? -6.949 12.771 15.538 1.00 83.38 102 ILE A CA 1
ATOM 781 C C . ILE A 1 102 ? -7.558 11.995 14.358 1.00 83.38 102 ILE A C 1
ATOM 783 O O . ILE A 1 102 ? -6.818 11.535 13.486 1.00 83.38 102 ILE A O 1
ATOM 787 N N . PHE A 1 103 ? -8.882 11.829 14.314 1.00 83.50 103 PHE A N 1
ATOM 788 C CA . PHE A 1 103 ? -9.556 11.124 13.218 1.00 83.50 103 PHE A CA 1
ATOM 789 C C . PHE A 1 103 ? -9.453 11.886 11.900 1.00 83.50 103 PHE A C 1
ATOM 791 O O . PHE A 1 103 ? -9.144 11.274 10.872 1.00 83.50 103 PHE A O 1
ATOM 798 N N . ASP A 1 104 ? -9.638 13.202 11.941 1.00 86.00 104 ASP A N 1
ATOM 799 C CA . ASP A 1 104 ? -9.505 14.071 10.775 1.00 86.00 104 ASP A CA 1
ATOM 800 C C . ASP A 1 104 ? -8.075 14.019 10.231 1.00 86.00 104 ASP A C 1
ATOM 802 O O . ASP A 1 104 ? -7.873 13.794 9.038 1.00 86.00 104 ASP A O 1
ATOM 806 N N . ASN A 1 105 ? -7.072 14.068 11.112 1.00 89.88 105 ASN A N 1
ATOM 807 C CA . ASN A 1 105 ? -5.665 13.936 10.736 1.00 89.88 105 ASN A CA 1
ATOM 808 C C . ASN A 1 105 ? -5.357 12.570 10.102 1.00 89.88 105 ASN A C 1
ATOM 810 O O . ASN A 1 105 ? -4.694 12.494 9.065 1.00 89.88 105 ASN A O 1
ATOM 814 N N . LEU A 1 106 ? -5.834 11.464 10.689 1.00 91.12 106 LEU A N 1
ATOM 815 C CA . LEU A 1 106 ? -5.653 10.123 10.115 1.00 91.12 106 LEU A CA 1
ATOM 816 C C . LEU A 1 106 ? -6.299 10.003 8.729 1.00 91.12 106 LEU A C 1
ATOM 818 O O . LEU A 1 106 ? -5.693 9.419 7.828 1.00 91.12 106 LEU A O 1
ATOM 822 N N . THR A 1 107 ? -7.493 10.569 8.564 1.00 92.12 107 THR A N 1
ATOM 823 C CA . THR A 1 107 ? -8.241 10.559 7.303 1.00 92.12 107 THR A CA 1
ATOM 824 C C . THR A 1 107 ? -7.545 11.413 6.248 1.00 92.12 107 THR A C 1
ATOM 826 O O . THR A 1 107 ? -7.293 10.924 5.147 1.00 92.12 107 THR A O 1
ATOM 829 N N . SER A 1 108 ? -7.148 12.642 6.593 1.00 94.06 108 SER A N 1
ATOM 830 C CA . SER A 1 108 ? -6.411 13.540 5.699 1.00 94.06 108 SER A CA 1
ATOM 831 C C . SER A 1 108 ? -5.111 12.899 5.230 1.00 94.06 108 SER A C 1
ATOM 833 O O . SER A 1 108 ? -4.894 12.772 4.033 1.00 94.06 108 SER A O 1
ATOM 835 N N . SER A 1 109 ? -4.296 12.364 6.145 1.00 95.50 109 SER A N 1
ATOM 836 C CA . SER A 1 109 ? -3.047 11.693 5.765 1.00 95.50 109 SER A CA 1
ATOM 837 C C . SER A 1 109 ? -3.248 10.451 4.903 1.00 95.50 109 SER A C 1
ATOM 839 O O . SER A 1 109 ? -2.434 10.190 4.018 1.00 95.50 109 SER A O 1
ATOM 841 N N . MET A 1 110 ? -4.309 9.667 5.129 1.00 96.69 110 MET A N 1
ATOM 842 C CA . MET A 1 110 ? -4.630 8.555 4.230 1.00 96.69 110 MET A CA 1
ATOM 843 C C . MET A 1 110 ? -5.037 9.071 2.841 1.00 96.69 110 MET A C 1
ATOM 845 O O . MET A 1 110 ? -4.621 8.502 1.830 1.00 96.69 110 MET A O 1
ATOM 849 N N . ASN A 1 111 ? -5.801 10.162 2.768 1.00 97.25 111 ASN A N 1
ATOM 850 C CA . ASN A 1 111 ? -6.198 10.785 1.506 1.00 97.25 111 ASN A CA 1
ATOM 851 C C . ASN A 1 111 ? -5.000 11.368 0.751 1.00 97.25 111 ASN A C 1
ATOM 853 O O . ASN A 1 111 ? -4.846 11.084 -0.435 1.00 97.25 111 ASN A O 1
ATOM 857 N N . ASP A 1 112 ? -4.113 12.097 1.423 1.00 98.06 112 ASP A N 1
ATOM 858 C CA . ASP A 1 112 ? -2.885 12.638 0.836 1.00 98.06 112 ASP A CA 1
ATOM 859 C C . ASP A 1 112 ? -1.993 11.515 0.299 1.00 98.06 112 ASP A C 1
ATOM 861 O O . ASP A 1 112 ? -1.562 11.535 -0.858 1.00 98.06 112 ASP A O 1
ATOM 865 N N . LEU A 1 113 ? -1.782 10.473 1.110 1.00 97.81 113 LEU A N 1
ATOM 866 C CA . LEU A 1 113 ? -0.955 9.333 0.730 1.00 97.81 113 LEU A CA 1
ATOM 867 C C . LEU A 1 113 ? -1.545 8.567 -0.458 1.00 97.81 113 LEU A C 1
ATOM 869 O O . LEU A 1 113 ? -0.814 8.186 -1.372 1.00 97.81 113 LEU A O 1
ATOM 873 N N . THR A 1 114 ? -2.857 8.328 -0.466 1.00 98.25 114 THR A N 1
ATOM 874 C CA . THR A 1 114 ? -3.513 7.620 -1.574 1.00 98.25 114 THR A CA 1
ATOM 875 C C . THR A 1 114 ? -3.621 8.483 -2.829 1.00 98.25 114 THR A C 1
ATOM 877 O O . THR A 1 114 ? -3.524 7.937 -3.925 1.00 98.25 114 THR A O 1
ATOM 880 N N . THR A 1 115 ? -3.751 9.805 -2.703 1.00 98.50 115 THR A N 1
ATOM 881 C CA . THR A 1 115 ? -3.737 10.753 -3.829 1.00 98.50 115 THR A CA 1
ATOM 882 C C . THR A 1 115 ? -2.382 10.748 -4.521 1.00 98.50 115 THR A C 1
ATOM 884 O O . THR A 1 115 ? -2.306 10.488 -5.723 1.00 98.50 115 THR A O 1
ATOM 887 N N . TRP A 1 116 ? -1.304 10.923 -3.754 1.00 98.19 116 TRP A N 1
ATOM 888 C CA . TRP A 1 116 ? 0.057 10.791 -4.268 1.00 98.19 116 TRP A CA 1
ATOM 889 C C . TRP A 1 116 ? 0.287 9.416 -4.902 1.00 98.19 116 TRP A C 1
ATOM 891 O O . TRP A 1 116 ? 0.757 9.325 -6.035 1.00 98.19 116 TRP A O 1
ATOM 901 N N . ALA A 1 117 ? -0.087 8.336 -4.209 1.00 98.38 117 ALA A N 1
ATOM 902 C CA . ALA A 1 117 ? 0.155 6.994 -4.717 1.00 98.38 117 ALA A CA 1
ATOM 903 C C . ALA A 1 117 ? -0.595 6.732 -6.034 1.00 98.38 117 ALA A C 1
ATOM 905 O O . ALA A 1 117 ? -0.018 6.152 -6.949 1.00 98.38 117 ALA A O 1
ATOM 906 N N . LYS A 1 118 ? -1.847 7.192 -6.169 1.00 98.69 118 LYS A N 1
ATOM 907 C CA . LYS A 1 118 ? -2.614 7.114 -7.426 1.00 98.69 118 LYS A CA 1
ATOM 908 C C . LYS A 1 118 ? -1.920 7.873 -8.557 1.00 98.69 118 LYS A C 1
ATOM 910 O O . LYS A 1 118 ? -1.842 7.353 -9.667 1.00 98.69 118 LYS A O 1
ATOM 915 N N . ALA A 1 119 ? -1.386 9.061 -8.278 1.00 98.38 119 ALA A N 1
ATOM 916 C CA . ALA A 1 119 ? -0.662 9.849 -9.269 1.00 98.38 119 ALA A CA 1
ATOM 917 C C . ALA A 1 119 ? 0.627 9.151 -9.738 1.00 98.38 119 ALA A C 1
ATOM 919 O O . ALA A 1 119 ? 0.890 9.102 -10.935 1.00 98.38 119 ALA A O 1
ATOM 920 N N . GLU A 1 120 ? 1.398 8.546 -8.830 1.00 97.81 120 GLU A N 1
ATOM 921 C CA . GLU A 1 120 ? 2.603 7.777 -9.188 1.00 97.81 120 GLU A CA 1
ATOM 922 C C . GLU A 1 120 ? 2.284 6.499 -9.982 1.00 97.81 120 GLU A C 1
ATOM 924 O O . GLU A 1 120 ? 3.010 6.135 -10.909 1.00 97.81 120 GLU A O 1
ATOM 929 N N . VAL A 1 121 ? 1.188 5.815 -9.634 1.00 98.38 121 VAL A N 1
ATOM 930 C CA . VAL A 1 121 ? 0.666 4.657 -10.377 1.00 98.38 121 VAL A CA 1
ATOM 931 C C . VAL A 1 121 ? 0.306 5.055 -11.809 1.00 98.38 121 VAL A C 1
ATOM 933 O O . VAL A 1 121 ? 0.747 4.393 -12.752 1.00 98.38 121 VAL A O 1
ATOM 936 N N . ALA A 1 122 ? -0.443 6.148 -11.975 1.00 98.19 122 ALA A N 1
ATOM 937 C CA . ALA A 1 122 ? -0.833 6.667 -13.283 1.00 98.19 122 ALA A CA 1
ATOM 938 C C . ALA A 1 122 ? 0.381 7.150 -14.096 1.00 98.19 122 ALA A C 1
ATOM 940 O O . ALA A 1 122 ? 0.481 6.871 -15.288 1.00 98.19 122 ALA A O 1
ATOM 941 N N . ASP A 1 123 ? 1.345 7.814 -13.454 1.00 97.81 123 ASP A N 1
ATOM 942 C CA . ASP A 1 123 ? 2.592 8.256 -14.085 1.00 97.81 123 ASP A CA 1
ATOM 943 C C . ASP A 1 123 ? 3.422 7.075 -14.615 1.00 97.81 123 ASP A C 1
ATOM 945 O O . ASP A 1 123 ? 3.919 7.115 -15.743 1.00 97.81 123 ASP A O 1
ATOM 949 N N . LEU A 1 124 ? 3.543 5.987 -13.845 1.00 97.88 124 LEU A N 1
ATOM 950 C CA . LEU A 1 124 ? 4.239 4.782 -14.304 1.00 97.88 124 LEU A CA 1
ATOM 951 C C . LEU A 1 124 ? 3.542 4.140 -15.509 1.00 97.88 124 LEU A C 1
ATOM 953 O O . LEU A 1 124 ? 4.220 3.704 -16.441 1.00 97.88 124 LEU A O 1
ATOM 957 N N . GLU A 1 125 ? 2.208 4.113 -15.512 1.00 97.19 125 GLU A N 1
ATOM 958 C CA . GLU A 1 125 ? 1.428 3.638 -16.657 1.00 97.19 125 GLU A CA 1
ATOM 959 C C . GLU A 1 125 ? 1.652 4.502 -17.894 1.00 97.19 125 GLU A C 1
ATOM 961 O O . GLU A 1 125 ? 1.937 3.988 -18.973 1.00 97.19 125 GLU A O 1
ATOM 966 N N . ALA A 1 126 ? 1.568 5.823 -17.733 1.00 98.19 126 ALA A N 1
ATOM 967 C CA . ALA A 1 126 ? 1.745 6.771 -18.819 1.00 98.19 126 ALA A CA 1
ATOM 968 C C . ALA A 1 126 ? 3.138 6.635 -19.445 1.00 98.19 126 ALA A C 1
ATOM 970 O O . ALA A 1 126 ? 3.267 6.662 -20.669 1.00 98.19 126 ALA A O 1
ATOM 971 N N . ARG A 1 127 ? 4.176 6.426 -18.625 1.00 98.12 127 ARG A N 1
ATOM 972 C CA . ARG A 1 127 ? 5.546 6.182 -19.099 1.00 98.12 127 ARG A CA 1
ATOM 973 C C . ARG A 1 127 ? 5.678 4.854 -19.844 1.00 98.12 127 ARG A C 1
ATOM 975 O O . ARG A 1 127 ? 6.285 4.833 -20.914 1.00 98.12 127 ARG A O 1
ATOM 982 N N . LEU A 1 128 ? 5.067 3.776 -19.344 1.00 97.44 128 LEU A N 1
ATOM 983 C CA . LEU A 1 128 ? 5.015 2.494 -20.056 1.00 97.44 128 LEU A CA 1
ATOM 984 C C . LEU A 1 128 ? 4.302 2.637 -21.411 1.00 97.44 128 LEU A C 1
ATOM 986 O O . LEU A 1 128 ? 4.851 2.258 -22.443 1.00 97.44 128 LEU A O 1
ATOM 990 N N . ASN A 1 129 ? 3.117 3.245 -21.429 1.00 97.88 129 ASN A N 1
ATOM 991 C CA . ASN A 1 129 ? 2.327 3.444 -22.644 1.00 97.88 129 ASN A CA 1
ATOM 992 C C . ASN A 1 129 ? 3.048 4.343 -23.653 1.00 97.88 129 ASN A C 1
ATOM 994 O O . ASN A 1 129 ? 3.059 4.052 -24.849 1.00 97.88 129 ASN A O 1
ATOM 998 N N . ARG A 1 130 ? 3.707 5.409 -23.182 1.00 98.38 130 ARG A N 1
ATOM 999 C CA . ARG A 1 130 ? 4.559 6.259 -24.020 1.00 98.38 130 ARG A CA 1
ATOM 1000 C C . ARG A 1 130 ? 5.698 5.447 -24.631 1.00 98.38 130 ARG A C 1
ATOM 1002 O O . ARG A 1 130 ? 5.924 5.567 -25.829 1.00 98.38 130 ARG A O 1
ATOM 1009 N N . ARG A 1 131 ? 6.394 4.610 -23.853 1.00 97.81 131 ARG A N 1
ATOM 1010 C CA . ARG A 1 131 ? 7.459 3.743 -24.383 1.00 97.81 131 ARG A CA 1
ATOM 1011 C C . ARG A 1 131 ? 6.936 2.865 -25.520 1.00 97.81 131 ARG A C 1
ATOM 1013 O O . ARG A 1 131 ? 7.510 2.890 -26.603 1.00 97.81 131 ARG A O 1
ATOM 1020 N N . LEU A 1 132 ? 5.832 2.154 -25.296 1.00 97.44 132 LEU A N 1
ATOM 1021 C CA . LEU A 1 132 ? 5.234 1.267 -26.300 1.00 97.44 132 LEU A CA 1
ATOM 1022 C C . LEU A 1 132 ? 4.808 2.023 -27.566 1.00 97.44 132 LEU A C 1
ATOM 1024 O O . LEU A 1 132 ? 5.027 1.542 -28.674 1.00 97.44 132 LEU A O 1
ATOM 1028 N N . ARG A 1 133 ? 4.243 3.226 -27.410 1.00 98.06 133 ARG A N 1
ATOM 1029 C CA . ARG A 1 133 ? 3.795 4.063 -28.529 1.00 98.06 133 ARG A CA 1
ATOM 1030 C C . ARG A 1 133 ? 4.945 4.634 -29.357 1.00 98.06 133 ARG A C 1
ATOM 1032 O O . ARG A 1 133 ? 4.824 4.704 -30.573 1.00 98.06 133 ARG A O 1
ATOM 1039 N N . GLU A 1 134 ? 6.030 5.071 -28.719 1.00 98.06 134 GLU A N 1
ATOM 1040 C CA . GLU A 1 134 ? 7.157 5.707 -29.418 1.00 98.06 134 GLU A CA 1
ATOM 1041 C C . GLU A 1 134 ? 8.184 4.697 -29.949 1.00 98.06 134 GLU A C 1
ATOM 1043 O O . GLU A 1 134 ? 8.956 5.034 -30.845 1.00 98.06 134 GLU A O 1
ATOM 1048 N N . ALA A 1 135 ? 8.206 3.463 -29.429 1.00 97.69 135 ALA A N 1
ATOM 1049 C CA . ALA A 1 135 ? 9.160 2.439 -29.849 1.00 97.69 135 ALA A CA 1
ATOM 1050 C C . ALA A 1 135 ? 9.189 2.208 -31.376 1.00 97.69 135 ALA A C 1
ATOM 1052 O O . ALA A 1 135 ? 10.291 2.157 -31.914 1.00 97.69 135 ALA A O 1
ATOM 1053 N N . PRO A 1 136 ? 8.064 2.134 -32.119 1.00 97.56 136 PRO A N 1
ATOM 1054 C CA . PRO A 1 136 ? 8.086 1.971 -33.579 1.00 97.56 136 PRO A CA 1
ATOM 1055 C C . PRO A 1 136 ? 8.762 3.118 -34.346 1.00 97.56 136 PRO A C 1
ATOM 1057 O O . PRO A 1 136 ? 9.253 2.900 -35.449 1.00 97.56 136 PRO A O 1
ATOM 1060 N N . ASN A 1 137 ? 8.817 4.321 -33.765 1.00 96.56 137 ASN A N 1
ATOM 1061 C CA . ASN A 1 137 ? 9.424 5.504 -34.383 1.00 96.56 137 ASN A CA 1
ATOM 1062 C C . ASN A 1 137 ? 10.937 5.598 -34.120 1.00 96.56 137 ASN A C 1
ATOM 1064 O O . ASN A 1 137 ? 11.604 6.505 -34.617 1.00 96.56 137 ASN A O 1
ATOM 1068 N N . GLY A 1 138 ? 11.479 4.707 -33.288 1.00 95.06 138 GLY A N 1
ATOM 1069 C CA . GLY A 1 138 ? 12.882 4.712 -32.909 1.00 95.06 138 GLY A CA 1
ATOM 1070 C C . GLY A 1 138 ? 13.770 3.902 -33.841 1.00 95.06 138 GLY A C 1
ATOM 1071 O O . GLY A 1 138 ? 13.352 2.943 -34.487 1.00 95.06 138 GLY A O 1
ATOM 1072 N N . THR A 1 139 ? 15.052 4.244 -33.841 1.00 91.69 139 THR A N 1
ATOM 1073 C CA . THR A 1 139 ? 16.085 3.496 -34.557 1.00 91.69 139 THR A CA 1
ATOM 1074 C C . THR A 1 139 ? 16.685 2.424 -33.648 1.00 91.69 139 THR A C 1
ATOM 1076 O O . THR A 1 139 ? 17.194 2.711 -32.558 1.00 91.69 139 THR A O 1
ATOM 1079 N N . LEU A 1 140 ? 16.623 1.171 -34.101 1.00 90.06 140 LEU A N 1
ATOM 1080 C CA . LEU A 1 140 ? 17.193 0.023 -33.400 1.00 90.06 140 LEU A CA 1
ATOM 1081 C C . LEU A 1 140 ? 18.718 0.032 -33.516 1.00 90.06 140 LEU A C 1
ATOM 1083 O O . LEU A 1 140 ? 19.256 0.346 -34.576 1.00 90.06 140 LEU A O 1
ATOM 1087 N N . ARG A 1 141 ? 19.419 -0.360 -32.448 1.00 85.62 141 ARG A N 1
ATOM 1088 C CA . ARG A 1 141 ? 20.878 -0.438 -32.451 1.00 85.62 141 ARG A CA 1
ATOM 1089 C C . ARG A 1 141 ? 21.396 -1.816 -32.056 1.00 85.62 141 ARG A C 1
ATOM 1091 O O . ARG A 1 141 ? 21.213 -2.257 -30.923 1.00 85.62 141 ARG A O 1
ATOM 1098 N N . TRP A 1 142 ? 22.158 -2.426 -32.957 1.00 82.75 142 TRP A N 1
ATOM 1099 C CA . TRP A 1 142 ? 22.949 -3.629 -32.703 1.00 82.75 142 TRP A CA 1
ATOM 1100 C C . TRP A 1 142 ? 24.426 -3.261 -32.517 1.00 82.75 142 TRP A C 1
ATOM 1102 O O . TRP A 1 142 ? 24.966 -2.459 -33.273 1.00 82.75 142 TRP A O 1
ATOM 1112 N N . ILE A 1 143 ? 25.068 -3.801 -31.481 1.00 80.88 143 ILE A N 1
ATOM 1113 C CA . ILE A 1 143 ? 26.475 -3.549 -31.141 1.00 80.88 143 ILE A CA 1
ATOM 1114 C C . ILE A 1 143 ? 27.281 -4.790 -31.524 1.00 80.88 143 ILE A C 1
ATOM 1116 O O . ILE A 1 143 ? 26.969 -5.881 -31.046 1.00 80.88 143 ILE A O 1
ATOM 1120 N N . GLY A 1 144 ? 28.311 -4.623 -32.362 1.00 72.94 144 GLY A N 1
ATOM 1121 C CA . GLY A 1 144 ? 29.157 -5.719 -32.851 1.00 72.94 144 GLY A CA 1
ATOM 1122 C C . GLY A 1 144 ? 28.532 -6.617 -33.931 1.00 72.94 144 GLY A C 1
ATOM 1123 O O . GLY A 1 144 ? 28.950 -7.763 -34.072 1.00 72.94 144 GLY A O 1
ATOM 1124 N N . GLY A 1 145 ? 27.525 -6.130 -34.668 1.00 64.62 145 GLY A N 1
ATOM 1125 C CA . GLY A 1 145 ? 26.883 -6.839 -35.785 1.00 64.62 145 GLY A CA 1
ATOM 1126 C C . GLY A 1 145 ? 27.035 -6.110 -37.131 1.00 64.62 145 GLY A C 1
ATOM 1127 O O . GLY A 1 145 ? 27.473 -4.958 -37.159 1.00 64.62 145 GLY A O 1
ATOM 1128 N N . PRO A 1 146 ? 26.667 -6.745 -38.262 1.00 51.88 146 PRO A N 1
ATOM 1129 C CA . PRO A 1 146 ? 26.661 -6.082 -39.566 1.00 51.88 146 PRO A CA 1
ATOM 1130 C C . PRO A 1 146 ? 25.708 -4.874 -39.548 1.00 51.88 146 PRO A C 1
ATOM 1132 O O . PRO A 1 146 ? 24.528 -5.020 -39.234 1.00 51.88 146 PRO A O 1
ATOM 1135 N N . GLY A 1 147 ? 26.230 -3.682 -39.861 1.00 58.47 147 GLY A N 1
ATOM 1136 C CA . GLY A 1 147 ? 25.501 -2.408 -39.759 1.00 58.47 147 GLY A CA 1
ATOM 1137 C C . GLY A 1 147 ? 25.806 -1.577 -38.504 1.00 58.47 147 GLY A C 1
ATOM 1138 O O . GLY A 1 147 ? 25.048 -0.660 -38.193 1.00 58.47 147 GLY A O 1
ATOM 1139 N N . GLU A 1 148 ? 26.885 -1.883 -37.771 1.00 62.84 148 GLU A N 1
ATOM 1140 C CA . GLU A 1 148 ? 27.357 -1.049 -36.660 1.00 62.84 148 GLU A CA 1
ATOM 1141 C C . GLU A 1 148 ? 27.624 0.393 -37.125 1.00 62.84 148 GLU A C 1
ATOM 1143 O O . GLU A 1 148 ? 28.404 0.649 -38.041 1.00 62.84 148 GLU A O 1
ATOM 1148 N N . ILE A 1 149 ? 26.927 1.334 -36.492 1.00 62.28 149 ILE A N 1
ATOM 1149 C CA . ILE A 1 149 ? 26.993 2.759 -36.807 1.00 62.28 149 ILE A CA 1
ATOM 1150 C C . ILE A 1 149 ? 28.260 3.363 -36.174 1.00 62.28 149 ILE A C 1
ATOM 1152 O O . ILE A 1 149 ? 28.578 3.073 -35.019 1.00 62.28 149 ILE A O 1
ATOM 1156 N N . GLU A 1 150 ? 28.968 4.227 -36.910 1.00 59.50 150 GLU A N 1
ATOM 1157 C CA . GLU A 1 150 ? 30.193 4.894 -36.448 1.00 59.50 150 GLU A CA 1
ATOM 1158 C C . GLU A 1 150 ? 29.983 5.740 -35.173 1.00 59.50 150 GLU A C 1
ATOM 1160 O O . GLU A 1 150 ? 28.900 6.263 -34.886 1.00 59.50 150 GLU A O 1
ATOM 1165 N N . GLY A 1 151 ? 31.063 5.917 -34.402 1.00 62.28 151 GLY A N 1
ATOM 1166 C CA . GLY A 1 151 ? 31.036 6.463 -33.039 1.00 62.28 151 GLY A CA 1
ATOM 1167 C C . GLY A 1 151 ? 30.347 7.827 -32.865 1.00 62.28 151 GLY A C 1
ATOM 1168 O O . GLY A 1 151 ? 29.710 8.048 -31.833 1.00 62.28 151 GLY A O 1
ATOM 1169 N N . GLY A 1 152 ? 30.422 8.725 -33.854 1.00 65.00 152 GLY A N 1
ATOM 1170 C CA . GLY A 1 152 ? 29.789 10.052 -33.791 1.00 65.00 152 GLY A CA 1
ATOM 1171 C C . GLY A 1 152 ? 28.259 9.998 -33.872 1.00 65.00 152 GLY A C 1
ATOM 1172 O O . GLY A 1 152 ? 27.565 10.578 -33.036 1.00 65.00 152 GLY A O 1
ATOM 1173 N N . GLN A 1 153 ? 27.717 9.229 -34.819 1.00 71.19 153 GLN A N 1
ATOM 1174 C CA . GLN A 1 153 ? 26.271 9.004 -34.930 1.00 71.19 153 GLN A CA 1
ATOM 1175 C C . GLN A 1 153 ? 25.733 8.224 -33.721 1.00 71.19 153 GLN A C 1
ATOM 1177 O O . GLN A 1 153 ? 24.653 8.522 -33.216 1.00 71.19 153 GLN A O 1
ATOM 1182 N N . VAL A 1 154 ? 26.525 7.294 -33.184 1.00 71.94 154 VAL A N 1
ATOM 1183 C CA . VAL A 1 154 ? 26.222 6.566 -31.944 1.00 71.94 154 VAL A CA 1
ATOM 1184 C C . VAL A 1 154 ? 26.044 7.491 -30.740 1.00 71.94 154 VAL A C 1
ATOM 1186 O O . VAL A 1 154 ? 25.119 7.291 -29.950 1.00 71.94 154 VAL A O 1
ATOM 1189 N N . GLN A 1 155 ? 26.920 8.485 -30.568 1.00 81.00 155 GLN A N 1
ATOM 1190 C CA . GLN A 1 155 ? 26.786 9.456 -29.482 1.00 81.00 155 GLN A CA 1
ATOM 1191 C C . GLN A 1 155 ? 25.528 10.305 -29.663 1.00 81.00 155 GLN A C 1
ATOM 1193 O O . GLN A 1 155 ? 24.772 10.450 -28.707 1.00 81.00 155 GLN A O 1
ATOM 1198 N N . TRP A 1 156 ? 25.257 10.757 -30.890 1.00 88.19 156 TRP A N 1
ATOM 1199 C CA . TRP A 1 156 ? 24.060 11.533 -31.209 1.00 88.19 156 TRP A CA 1
ATOM 1200 C C . TRP A 1 156 ? 22.757 10.768 -30.944 1.00 88.19 156 TRP A C 1
ATOM 1202 O O . TRP A 1 156 ? 21.803 11.334 -30.422 1.00 88.19 156 TRP A O 1
ATOM 1212 N N . MET A 1 157 ? 22.688 9.465 -31.237 1.00 86.06 157 MET A N 1
ATOM 1213 C CA . MET A 1 157 ? 21.474 8.655 -31.023 1.00 86.06 157 MET A CA 1
ATOM 1214 C C . MET A 1 157 ? 21.003 8.583 -29.564 1.00 86.06 157 MET A C 1
ATOM 1216 O O . MET A 1 157 ? 19.808 8.388 -29.332 1.00 86.06 157 MET A O 1
ATOM 1220 N N . ARG A 1 158 ? 21.934 8.714 -28.612 1.00 89.44 158 ARG A N 1
ATOM 1221 C CA . ARG A 1 158 ? 21.692 8.666 -27.160 1.00 89.44 158 ARG A CA 1
ATOM 1222 C C . ARG A 1 158 ? 21.905 10.021 -26.475 1.00 89.44 158 ARG A C 1
ATOM 1224 O O . ARG A 1 158 ? 21.947 10.081 -25.248 1.00 89.44 158 ARG A O 1
ATOM 1231 N N . ASP A 1 159 ? 22.117 11.081 -27.250 1.00 90.81 159 ASP A N 1
ATOM 1232 C CA . ASP A 1 159 ? 22.221 12.442 -26.733 1.00 90.81 159 ASP A CA 1
ATOM 1233 C C . ASP A 1 159 ? 20.821 12.930 -26.355 1.00 90.81 159 ASP A C 1
ATOM 1235 O O . ASP A 1 159 ? 19.897 12.832 -27.160 1.00 90.81 159 ASP A O 1
ATOM 1239 N N . ARG A 1 160 ? 20.647 13.481 -25.150 1.00 93.31 160 ARG A N 1
ATOM 1240 C CA . ARG A 1 160 ? 19.345 13.998 -24.698 1.00 93.31 160 ARG A CA 1
ATOM 1241 C C . ARG A 1 160 ? 18.822 15.150 -25.569 1.00 93.31 160 ARG A C 1
ATOM 1243 O O . ARG A 1 160 ? 17.618 15.378 -25.584 1.00 93.31 160 ARG A O 1
ATOM 1250 N N . ASN A 1 161 ? 19.691 15.840 -26.311 1.00 93.69 161 ASN A N 1
ATOM 1251 C CA . ASN A 1 161 ? 19.311 16.887 -27.263 1.00 93.69 161 ASN A CA 1
ATOM 1252 C C . ASN A 1 161 ? 18.804 16.335 -28.601 1.00 93.69 161 ASN A C 1
ATOM 1254 O O . ASN A 1 161 ? 18.236 17.082 -29.398 1.00 93.69 161 ASN A O 1
ATOM 1258 N N . ASN A 1 162 ? 19.001 15.044 -28.877 1.00 94.00 162 ASN A N 1
ATOM 1259 C CA . ASN A 1 162 ? 18.444 14.424 -30.067 1.00 94.00 162 ASN A CA 1
ATOM 1260 C C . ASN A 1 162 ? 16.929 14.225 -29.877 1.00 94.00 162 ASN A C 1
ATOM 1262 O O . ASN A 1 162 ? 16.526 13.484 -28.974 1.00 94.00 162 ASN A O 1
ATOM 1266 N N . PRO A 1 163 ? 16.071 14.800 -30.742 1.00 94.50 163 PRO A N 1
ATOM 1267 C CA . PRO A 1 163 ? 14.619 14.664 -30.617 1.00 94.50 163 PRO A CA 1
ATOM 1268 C C . PRO A 1 163 ? 14.141 13.204 -30.691 1.00 94.50 163 PRO A C 1
ATOM 1270 O O . PRO A 1 163 ? 13.108 12.864 -30.119 1.00 94.50 163 PRO A O 1
ATOM 1273 N N . ALA A 1 164 ? 14.908 12.322 -31.339 1.00 95.62 164 ALA A N 1
ATOM 1274 C CA . ALA A 1 164 ? 14.621 10.894 -31.424 1.00 95.62 164 ALA A CA 1
ATOM 1275 C C . ALA A 1 164 ? 15.216 10.070 -30.264 1.00 95.62 164 ALA A C 1
ATOM 1277 O O . ALA A 1 164 ? 15.002 8.860 -30.225 1.00 95.62 164 ALA A O 1
ATOM 1278 N N . CYS A 1 165 ? 15.943 10.671 -29.310 1.00 95.75 165 CYS A N 1
ATOM 1279 C CA . CYS A 1 165 ? 16.638 9.945 -28.236 1.00 95.75 165 CYS A CA 1
ATOM 1280 C C . CYS A 1 165 ? 15.702 9.015 -27.452 1.00 95.75 165 CYS A C 1
ATOM 1282 O O . CYS A 1 165 ? 16.016 7.842 -27.243 1.00 95.75 165 CYS A O 1
ATOM 1284 N N . PHE A 1 166 ? 14.526 9.513 -27.057 1.00 97.44 166 PHE A N 1
ATOM 1285 C CA . PHE A 1 166 ? 13.541 8.704 -26.337 1.00 97.44 166 PHE A CA 1
ATOM 1286 C C . PHE A 1 166 ? 13.001 7.557 -27.201 1.00 97.44 166 PHE A C 1
ATOM 1288 O O . PHE A 1 166 ? 12.959 6.419 -26.743 1.00 97.44 166 PHE A O 1
ATOM 1295 N N . ALA A 1 167 ? 12.620 7.838 -28.453 1.00 97.75 167 ALA A N 1
ATOM 1296 C CA . ALA A 1 167 ? 12.099 6.824 -29.368 1.00 97.75 167 ALA A CA 1
ATOM 1297 C C . ALA A 1 167 ? 13.148 5.731 -29.637 1.00 97.75 167 ALA A C 1
ATOM 1299 O O . ALA A 1 167 ? 12.836 4.545 -29.561 1.00 97.75 167 ALA A O 1
ATOM 1300 N N . ASN A 1 168 ? 14.413 6.111 -29.845 1.00 95.88 168 ASN A N 1
ATOM 1301 C CA . ASN A 1 168 ? 15.537 5.181 -29.973 1.00 95.88 168 ASN A CA 1
ATOM 1302 C C . ASN A 1 168 ? 15.676 4.303 -28.723 1.00 95.88 168 ASN A C 1
ATOM 1304 O O . ASN A 1 168 ? 15.771 3.082 -28.833 1.00 95.88 168 ASN A O 1
ATOM 1308 N N . ALA A 1 169 ? 15.661 4.897 -27.527 1.00 96.44 169 ALA A N 1
ATOM 1309 C CA . ALA A 1 169 ? 15.745 4.147 -26.277 1.00 96.44 169 ALA A CA 1
ATOM 1310 C C . ALA A 1 169 ? 14.560 3.174 -26.109 1.00 96.44 169 ALA A C 1
ATOM 1312 O O . ALA A 1 169 ? 14.762 2.012 -25.754 1.00 96.44 169 ALA A O 1
ATOM 1313 N N . ALA A 1 170 ? 13.344 3.616 -26.434 1.00 97.69 170 ALA A N 1
ATOM 1314 C CA . ALA A 1 170 ? 12.141 2.793 -26.407 1.00 97.69 170 ALA A CA 1
ATOM 1315 C C . ALA A 1 170 ? 12.229 1.613 -27.387 1.00 97.69 170 ALA A C 1
ATOM 1317 O O . ALA A 1 170 ? 12.015 0.473 -26.977 1.00 97.69 170 ALA A O 1
ATOM 1318 N N . ARG A 1 171 ? 12.637 1.859 -28.643 1.00 96.88 171 ARG A N 1
ATOM 1319 C CA . ARG A 1 171 ? 12.865 0.815 -29.658 1.00 96.88 171 ARG A CA 1
ATOM 1320 C C . ARG A 1 171 ? 13.838 -0.243 -29.156 1.00 96.88 171 ARG A C 1
ATOM 1322 O O . ARG A 1 171 ? 13.580 -1.430 -29.301 1.00 96.88 171 ARG A O 1
ATOM 1329 N N . ASN A 1 172 ? 14.950 0.182 -28.557 1.00 94.94 172 ASN A N 1
ATOM 1330 C CA . ASN A 1 172 ? 15.962 -0.748 -28.070 1.00 94.94 172 ASN A CA 1
ATOM 1331 C C . ASN A 1 172 ? 15.463 -1.587 -26.883 1.00 94.94 172 ASN A C 1
ATOM 1333 O O . ASN A 1 172 ? 15.769 -2.773 -26.854 1.00 94.94 172 ASN A O 1
ATOM 1337 N N . ILE A 1 173 ? 14.688 -1.030 -25.941 1.00 94.81 173 ILE A N 1
ATOM 1338 C CA . ILE A 1 173 ? 14.079 -1.838 -24.864 1.00 94.81 173 ILE A CA 1
ATOM 1339 C C . ILE A 1 173 ? 13.127 -2.899 -25.418 1.00 94.81 173 ILE A C 1
ATOM 1341 O O . ILE A 1 173 ? 13.155 -4.032 -24.948 1.00 94.81 173 ILE A O 1
ATOM 1345 N N . GLU A 1 174 ? 12.265 -2.533 -26.366 1.00 95.31 174 GLU A N 1
ATOM 1346 C CA . GLU A 1 174 ? 11.200 -3.434 -26.821 1.00 95.31 174 GLU A CA 1
ATOM 1347 C C . GLU A 1 174 ? 11.715 -4.552 -27.740 1.00 95.31 174 GLU A C 1
ATOM 1349 O O . GLU A 1 174 ? 11.169 -5.653 -27.731 1.00 95.31 174 GLU A O 1
ATOM 1354 N N . GLU A 1 175 ? 12.785 -4.299 -28.496 1.00 94.56 175 GLU A N 1
ATOM 1355 C CA . GLU A 1 175 ? 13.338 -5.264 -29.457 1.00 94.56 175 GLU A CA 1
ATOM 1356 C C . GLU A 1 175 ? 14.450 -6.147 -28.871 1.00 94.56 175 GLU A C 1
ATOM 1358 O O . GLU A 1 175 ? 14.607 -7.299 -29.277 1.00 94.56 175 GLU A O 1
ATOM 1363 N N . HIS A 1 176 ? 15.236 -5.642 -27.914 1.00 94.62 176 HIS A N 1
ATOM 1364 C CA . HIS A 1 176 ? 16.330 -6.420 -27.331 1.00 94.62 176 HIS A CA 1
ATOM 1365 C C . HIS A 1 176 ? 15.890 -7.231 -26.120 1.00 94.62 176 HIS A C 1
ATOM 1367 O O . HIS A 1 176 ? 15.079 -6.801 -25.299 1.00 94.62 176 HIS A O 1
ATOM 1373 N N . SER A 1 177 ? 16.520 -8.392 -25.930 1.00 94.38 177 SER A N 1
ATOM 1374 C CA . SER A 1 177 ? 16.428 -9.104 -24.654 1.00 94.38 177 SER A CA 1
ATOM 1375 C C . SER A 1 177 ? 17.005 -8.255 -23.515 1.00 94.38 177 SER A C 1
ATOM 1377 O O . SER A 1 177 ? 17.950 -7.483 -23.707 1.00 94.38 177 SER A O 1
ATOM 1379 N N . TYR A 1 178 ? 16.484 -8.423 -22.298 1.00 95.56 178 TYR A N 1
ATOM 1380 C CA . TYR A 1 178 ? 17.001 -7.662 -21.159 1.00 95.56 178 TYR A CA 1
ATOM 1381 C C . TYR A 1 178 ? 18.471 -7.975 -20.859 1.00 95.56 178 TYR A C 1
ATOM 1383 O O . TYR A 1 178 ? 19.187 -7.088 -20.412 1.00 95.56 178 TYR A O 1
ATOM 1391 N N . SER A 1 179 ? 18.939 -9.204 -21.117 1.00 94.56 179 SER A N 1
ATOM 1392 C CA . SER A 1 179 ? 20.354 -9.572 -20.958 1.00 94.56 179 SER A CA 1
ATOM 1393 C C . SER A 1 179 ? 21.245 -8.667 -21.807 1.00 94.56 179 SER A C 1
ATOM 1395 O O . SER A 1 179 ? 22.204 -8.086 -21.303 1.00 94.56 179 SER A O 1
ATOM 1397 N N . TYR A 1 180 ? 20.859 -8.461 -23.069 1.00 93.88 180 TYR A N 1
ATOM 1398 C CA . TYR A 1 180 ? 21.554 -7.552 -23.973 1.00 93.88 180 TYR A CA 1
ATOM 1399 C C . TYR A 1 180 ? 21.501 -6.105 -23.467 1.00 93.88 180 TYR A C 1
ATOM 1401 O O . TYR A 1 180 ? 22.527 -5.426 -23.416 1.00 93.88 180 TYR A O 1
ATOM 1409 N N . ILE A 1 181 ? 20.325 -5.642 -23.032 1.00 94.88 181 ILE A N 1
ATOM 1410 C CA . ILE A 1 181 ? 20.168 -4.301 -22.462 1.00 94.88 181 ILE A CA 1
ATOM 1411 C C . ILE A 1 181 ? 21.054 -4.098 -21.229 1.00 94.88 181 ILE A C 1
ATOM 1413 O O . ILE A 1 181 ? 21.740 -3.085 -21.134 1.00 94.88 181 ILE A O 1
ATOM 1417 N N . MET A 1 182 ? 21.075 -5.049 -20.301 1.00 93.50 182 MET A N 1
ATOM 1418 C CA . MET A 1 182 ? 21.843 -4.961 -19.062 1.00 93.50 182 MET A CA 1
ATOM 1419 C C . MET A 1 182 ? 23.350 -4.857 -19.336 1.00 93.50 182 MET A C 1
ATOM 1421 O O . MET A 1 182 ? 24.031 -4.038 -18.721 1.00 93.50 182 MET A O 1
ATOM 1425 N N . GLU A 1 183 ? 23.869 -5.642 -20.281 1.00 92.06 183 GLU A N 1
ATOM 1426 C CA . GLU A 1 183 ? 25.289 -5.626 -20.660 1.00 92.06 183 GLU A CA 1
ATOM 1427 C C . GLU A 1 183 ? 25.690 -4.376 -21.453 1.00 92.06 183 GLU A C 1
ATOM 1429 O O . GLU A 1 183 ? 26.846 -3.947 -21.408 1.00 92.06 183 GLU A O 1
ATOM 1434 N N . ARG A 1 184 ? 24.748 -3.795 -22.204 1.00 91.69 184 ARG A N 1
ATOM 1435 C CA . ARG A 1 184 ? 25.019 -2.741 -23.192 1.00 91.69 184 ARG A CA 1
ATOM 1436 C C . ARG A 1 184 ? 24.352 -1.400 -22.883 1.00 91.69 184 ARG A C 1
ATOM 1438 O O . ARG A 1 184 ? 24.378 -0.497 -23.721 1.00 91.69 184 ARG A O 1
ATOM 1445 N N . ALA A 1 185 ? 23.776 -1.234 -21.693 1.00 91.38 185 ALA A N 1
ATOM 1446 C CA . ALA A 1 185 ? 23.006 -0.047 -21.314 1.00 91.38 185 ALA A CA 1
ATOM 1447 C C . ALA A 1 185 ? 23.785 1.256 -21.534 1.00 91.38 185 ALA A C 1
ATOM 1449 O O . ALA A 1 185 ? 23.226 2.228 -22.037 1.00 91.38 185 ALA A O 1
ATOM 1450 N N . ILE A 1 186 ? 25.087 1.262 -21.218 1.00 89.94 186 ILE A N 1
ATOM 1451 C CA . ILE A 1 186 ? 25.947 2.439 -21.398 1.00 89.94 186 ILE A CA 1
ATOM 1452 C C . ILE A 1 186 ? 26.022 2.833 -22.861 1.00 89.94 186 ILE A C 1
ATOM 1454 O O . ILE A 1 186 ? 25.968 4.014 -23.188 1.00 89.94 186 ILE A O 1
ATOM 1458 N N . GLN A 1 187 ? 26.160 1.856 -23.747 1.00 89.44 187 GLN A N 1
ATOM 1459 C CA . GLN A 1 187 ? 26.229 2.086 -25.172 1.00 89.44 187 GLN A CA 1
ATOM 1460 C C . GLN A 1 187 ? 24.874 2.557 -25.695 1.00 89.44 187 GLN A C 1
ATOM 1462 O O . GLN A 1 187 ? 24.863 3.495 -26.477 1.00 89.44 187 GLN A O 1
ATOM 1467 N N . ILE A 1 188 ? 23.763 1.971 -25.255 1.00 90.25 188 ILE A N 1
ATOM 1468 C CA . ILE A 1 188 ? 22.434 2.170 -25.854 1.00 90.25 188 ILE A CA 1
ATOM 1469 C C . ILE A 1 188 ? 21.731 3.435 -25.351 1.00 90.25 188 ILE A C 1
ATOM 1471 O O . ILE A 1 188 ? 21.079 4.118 -26.139 1.00 90.25 188 ILE A O 1
ATOM 1475 N N . PHE A 1 189 ? 21.847 3.754 -24.064 1.00 93.69 189 PHE A N 1
ATOM 1476 C CA . PHE A 1 189 ? 20.994 4.749 -23.419 1.00 93.69 189 PHE A CA 1
ATOM 1477 C C . PHE A 1 189 ? 21.711 6.044 -23.063 1.00 93.69 189 PHE A C 1
ATOM 1479 O O . PHE A 1 189 ? 22.919 6.085 -22.824 1.00 93.69 189 PHE A O 1
ATOM 1486 N N . ALA A 1 190 ? 20.914 7.107 -22.974 1.00 93.31 190 ALA A N 1
ATOM 1487 C CA . ALA A 1 190 ? 21.344 8.387 -22.444 1.00 93.31 190 ALA A CA 1
ATOM 1488 C C . ALA A 1 190 ? 21.670 8.287 -20.946 1.00 93.31 190 ALA A C 1
ATOM 1490 O O . ALA A 1 190 ? 20.989 7.591 -20.185 1.00 93.31 190 ALA A O 1
ATOM 1491 N N . SER A 1 191 ? 22.677 9.042 -20.512 1.00 91.25 191 SER A N 1
ATOM 1492 C CA . SER A 1 191 ? 22.910 9.357 -19.098 1.00 91.25 191 SER A CA 1
ATOM 1493 C C . SER A 1 191 ? 22.074 10.589 -18.698 1.00 91.25 191 SER A C 1
ATOM 1495 O O . SER A 1 191 ? 21.838 11.434 -19.564 1.00 91.25 191 SER A O 1
ATOM 1497 N N . PRO A 1 192 ? 21.623 10.740 -17.437 1.00 94.44 192 PRO A N 1
ATOM 1498 C CA . PRO A 1 192 ? 21.717 9.784 -16.327 1.00 94.44 192 PRO A CA 1
ATOM 1499 C C . PRO A 1 192 ? 20.806 8.562 -16.510 1.00 94.44 192 PRO A C 1
ATOM 1501 O O . PRO A 1 192 ? 19.625 8.697 -16.819 1.00 94.44 192 PRO A O 1
ATOM 1504 N N . PHE A 1 193 ? 21.314 7.349 -16.254 1.00 94.12 193 PHE A N 1
ATOM 1505 C CA . PHE A 1 193 ? 20.529 6.118 -16.462 1.00 94.12 193 PHE A CA 1
ATOM 1506 C C . PHE A 1 193 ? 19.307 5.993 -15.557 1.00 94.12 193 PHE A C 1
ATOM 1508 O O . PHE A 1 193 ? 18.328 5.374 -15.960 1.00 94.12 193 PHE A O 1
ATOM 1515 N N . ALA A 1 194 ? 19.351 6.566 -14.353 1.00 93.25 194 ALA A N 1
ATOM 1516 C CA . ALA A 1 194 ? 18.206 6.554 -13.448 1.00 93.25 194 ALA A CA 1
ATOM 1517 C C . ALA A 1 194 ? 17.017 7.314 -14.050 1.00 93.25 194 ALA A C 1
ATOM 1519 O O . ALA A 1 194 ? 15.884 6.846 -13.971 1.00 93.25 194 ALA A O 1
ATOM 1520 N N . GLU A 1 195 ? 17.295 8.447 -14.692 1.00 95.31 195 GLU A N 1
ATOM 1521 C CA . GLU A 1 195 ? 16.302 9.257 -15.389 1.00 95.31 195 GLU A CA 1
ATOM 1522 C C . GLU A 1 195 ? 15.813 8.539 -16.650 1.00 95.31 195 GLU A C 1
ATOM 1524 O O . GLU A 1 195 ? 14.612 8.402 -16.841 1.00 95.31 195 GLU A O 1
ATOM 1529 N N . THR A 1 196 ? 16.714 7.957 -17.445 1.00 96.50 196 THR A N 1
ATOM 1530 C CA . THR A 1 196 ? 16.329 7.195 -18.645 1.00 96.50 196 THR A CA 1
ATOM 1531 C C . THR A 1 196 ? 15.470 5.968 -18.309 1.00 96.50 196 THR A C 1
ATOM 1533 O O . THR A 1 196 ? 14.451 5.727 -18.950 1.00 96.50 196 THR A O 1
ATOM 1536 N N . ALA A 1 197 ? 15.822 5.200 -17.272 1.00 96.75 197 ALA A N 1
ATOM 1537 C CA . ALA A 1 197 ? 15.012 4.068 -16.816 1.00 96.75 197 ALA A CA 1
ATOM 1538 C C . ALA A 1 197 ? 13.655 4.514 -16.252 1.00 96.75 197 ALA A C 1
ATOM 1540 O O . ALA A 1 197 ? 12.649 3.834 -16.467 1.00 96.75 197 ALA A O 1
ATOM 1541 N N . TYR A 1 198 ? 13.623 5.656 -15.554 1.00 95.81 198 TYR A N 1
ATOM 1542 C CA . TYR A 1 198 ? 12.380 6.279 -15.117 1.00 95.81 198 TYR A CA 1
ATOM 1543 C C . TYR A 1 198 ? 11.522 6.643 -16.331 1.00 95.81 198 TYR A C 1
ATOM 1545 O O . TYR A 1 198 ? 10.436 6.094 -16.458 1.00 95.81 198 TYR A O 1
ATOM 1553 N N . GLU A 1 199 ? 11.998 7.462 -17.266 1.00 96.81 199 GLU A N 1
ATOM 1554 C CA . GLU A 1 199 ? 11.252 7.884 -18.462 1.00 96.81 199 GLU A CA 1
ATOM 1555 C C . GLU A 1 199 ? 10.694 6.710 -19.276 1.00 96.81 199 GLU A C 1
ATOM 1557 O O . GLU A 1 199 ? 9.561 6.772 -19.751 1.00 96.81 199 GLU A O 1
ATOM 1562 N N . LEU A 1 200 ? 11.460 5.622 -19.395 1.00 97.06 200 LEU A N 1
ATOM 1563 C CA . LEU A 1 200 ? 11.057 4.406 -20.105 1.00 97.06 200 LEU A CA 1
ATOM 1564 C C . LEU A 1 200 ? 10.028 3.560 -19.336 1.00 97.06 200 LEU A C 1
ATOM 1566 O O . LEU A 1 200 ? 9.655 2.485 -19.794 1.00 97.06 200 LEU A O 1
ATOM 1570 N N . GLY A 1 201 ? 9.571 3.976 -18.157 1.00 96.69 201 GLY A N 1
ATOM 1571 C CA . GLY A 1 201 ? 8.570 3.228 -17.393 1.00 96.69 201 GLY A CA 1
ATOM 1572 C C . GLY A 1 201 ? 9.076 1.866 -16.908 1.00 96.69 201 GLY A C 1
ATOM 1573 O O . GLY A 1 201 ? 8.294 0.926 -16.791 1.00 96.69 201 GLY A O 1
ATOM 1574 N N . LEU A 1 202 ? 10.383 1.719 -16.663 1.00 95.69 202 LEU A N 1
ATOM 1575 C CA . LEU A 1 202 ? 10.939 0.481 -16.117 1.00 95.69 202 LEU A CA 1
ATOM 1576 C C . LEU A 1 202 ? 10.605 0.375 -14.619 1.00 95.69 202 LEU A C 1
ATOM 1578 O O . LEU A 1 202 ? 10.773 1.340 -13.866 1.00 95.69 202 LEU A O 1
ATOM 1582 N N . ALA A 1 203 ? 10.178 -0.804 -14.154 1.00 95.06 203 ALA A N 1
ATOM 1583 C CA . ALA A 1 203 ? 10.039 -1.065 -12.720 1.00 95.06 203 ALA A CA 1
ATOM 1584 C C . ALA A 1 203 ? 11.424 -1.086 -12.056 1.00 95.06 203 ALA A C 1
ATOM 1586 O O . ALA A 1 203 ? 12.121 -2.097 -12.079 1.00 95.06 203 ALA A O 1
ATOM 1587 N N . THR A 1 204 ? 11.817 0.026 -11.438 1.00 93.50 204 THR A N 1
ATOM 1588 C CA . THR A 1 204 ? 13.064 0.143 -10.667 1.00 93.50 204 THR A CA 1
ATOM 1589 C C . THR A 1 204 ? 12.782 0.101 -9.165 1.00 93.50 204 THR A C 1
ATOM 1591 O O . THR A 1 204 ? 11.628 0.061 -8.727 1.00 93.50 204 THR A O 1
ATOM 1594 N N . THR A 1 205 ? 13.832 0.072 -8.340 1.00 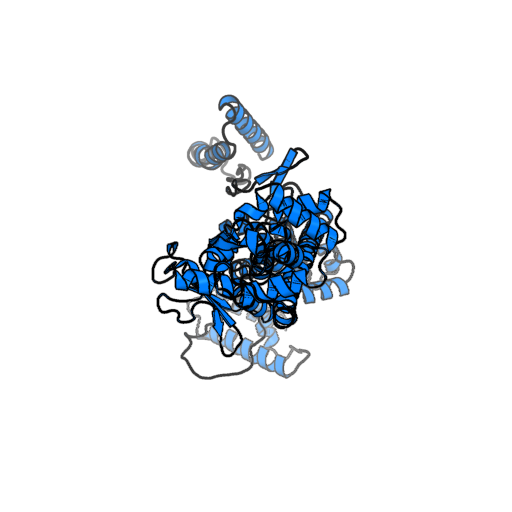89.62 205 THR A N 1
ATOM 1595 C CA . THR A 1 205 ? 13.689 0.071 -6.877 1.00 89.62 205 THR A CA 1
ATOM 1596 C C . THR A 1 205 ? 12.787 1.216 -6.398 1.00 89.62 205 THR A C 1
ATOM 1598 O O . THR A 1 205 ? 13.096 2.393 -6.590 1.00 89.62 205 THR A O 1
ATOM 1601 N N . GLY A 1 206 ? 11.686 0.857 -5.735 1.00 89.88 206 GLY A N 1
ATOM 1602 C CA . GLY A 1 206 ? 10.693 1.792 -5.199 1.00 89.88 206 GLY A CA 1
ATOM 1603 C C . GLY A 1 206 ? 9.539 2.128 -6.151 1.00 89.88 206 GLY A C 1
ATOM 1604 O O . GLY A 1 206 ? 8.514 2.596 -5.674 1.00 89.88 206 GLY A O 1
ATOM 1605 N N . SER A 1 207 ? 9.634 1.828 -7.453 1.00 92.69 207 SER A N 1
ATOM 1606 C CA . SER A 1 207 ? 8.588 2.175 -8.435 1.00 92.69 207 SER A CA 1
ATOM 1607 C C . SER A 1 207 ? 7.236 1.507 -8.169 1.00 92.69 207 SER A C 1
ATOM 1609 O O . SER A 1 207 ? 6.209 2.091 -8.479 1.00 92.69 207 SER A O 1
ATOM 1611 N N . LEU A 1 208 ? 7.230 0.302 -7.587 1.00 96.50 208 LEU A N 1
ATOM 1612 C CA . LEU A 1 208 ? 6.004 -0.451 -7.271 1.00 96.50 208 LEU A CA 1
ATOM 1613 C C . LEU A 1 208 ? 5.478 -0.190 -5.849 1.00 96.50 208 LEU A C 1
ATOM 1615 O O . LEU A 1 208 ? 4.489 -0.787 -5.420 1.00 96.50 208 LEU A O 1
ATOM 1619 N N . TYR A 1 209 ? 6.158 0.664 -5.081 1.00 96.38 209 TYR A N 1
ATOM 1620 C CA . TYR A 1 209 ? 5.761 0.984 -3.714 1.00 96.38 209 TYR A CA 1
ATOM 1621 C C . TYR A 1 209 ? 4.380 1.667 -3.626 1.00 96.38 209 TYR A C 1
ATOM 1623 O O . TYR A 1 209 ? 3.580 1.233 -2.791 1.00 96.38 209 TYR A O 1
ATOM 1631 N N . PRO A 1 210 ? 4.038 2.636 -4.502 1.00 97.69 210 PRO A N 1
ATOM 1632 C CA . PRO A 1 210 ? 2.697 3.222 -4.563 1.00 97.69 210 PRO A CA 1
ATOM 1633 C C . PRO A 1 210 ? 1.582 2.188 -4.770 1.00 97.69 210 PRO A C 1
ATOM 1635 O O . PRO A 1 210 ? 0.590 2.205 -4.041 1.00 97.69 210 PRO A O 1
ATOM 1638 N N . HIS A 1 211 ? 1.768 1.221 -5.681 1.00 98.50 211 HIS A N 1
ATOM 1639 C CA . HIS A 1 211 ? 0.812 0.124 -5.886 1.00 98.50 211 HIS A CA 1
ATOM 1640 C C . HIS A 1 211 ? 0.599 -0.681 -4.608 1.00 98.50 211 HIS A C 1
ATOM 1642 O O . HIS A 1 211 ? -0.534 -0.981 -4.240 1.00 98.50 211 HIS A O 1
ATOM 1648 N N . CYS A 1 212 ? 1.687 -1.008 -3.905 1.00 98.06 212 CYS A N 1
ATOM 1649 C CA . CYS A 1 212 ? 1.619 -1.768 -2.659 1.00 98.06 212 CYS A CA 1
ATOM 1650 C C . CYS A 1 212 ? 0.847 -1.009 -1.570 1.00 98.06 212 CYS A C 1
ATOM 1652 O O . CYS A 1 212 ? 0.063 -1.625 -0.847 1.00 98.06 212 CYS A O 1
ATOM 1654 N N . LEU A 1 213 ? 1.047 0.309 -1.453 1.00 97.75 213 LEU A N 1
ATOM 1655 C CA . LEU A 1 213 ? 0.321 1.144 -0.492 1.00 97.75 213 LEU A CA 1
ATOM 1656 C C . LEU A 1 213 ? -1.177 1.158 -0.778 1.00 97.75 213 LEU A C 1
ATOM 1658 O O . LEU A 1 213 ? -1.971 0.955 0.139 1.00 97.75 213 LEU A O 1
ATOM 1662 N N . LEU A 1 214 ? -1.556 1.343 -2.043 1.00 98.56 214 LEU A N 1
ATOM 1663 C CA . LEU A 1 214 ? -2.956 1.343 -2.455 1.00 98.56 214 LEU A CA 1
ATOM 1664 C C . LEU A 1 214 ? -3.608 -0.022 -2.236 1.00 98.56 214 LEU A C 1
ATOM 1666 O O . LEU A 1 214 ? -4.681 -0.085 -1.646 1.00 98.56 214 LEU A O 1
ATOM 1670 N N . LEU A 1 215 ? -2.943 -1.117 -2.621 1.00 98.44 215 LEU A N 1
ATOM 1671 C CA . LEU A 1 215 ? -3.445 -2.474 -2.385 1.00 98.44 215 LEU A CA 1
ATOM 1672 C C . LEU A 1 215 ? -3.695 -2.738 -0.896 1.00 98.44 215 LEU A C 1
ATOM 1674 O O . LEU A 1 215 ? -4.732 -3.284 -0.534 1.00 98.44 215 LEU A O 1
ATOM 1678 N N . VAL A 1 216 ? -2.768 -2.334 -0.025 1.00 97.75 216 VAL A N 1
ATOM 1679 C CA . VAL A 1 216 ? -2.910 -2.507 1.428 1.00 97.75 216 VAL A CA 1
ATOM 1680 C C . VAL A 1 216 ? -3.982 -1.589 2.021 1.00 97.75 216 VAL A C 1
ATOM 1682 O O . VAL A 1 216 ? -4.673 -2.005 2.948 1.00 97.75 216 VAL A O 1
ATOM 1685 N N . SER A 1 217 ? -4.128 -0.368 1.502 1.00 97.56 217 SER A N 1
ATOM 1686 C CA . SER A 1 217 ? -5.174 0.571 1.922 1.00 97.56 217 SER A CA 1
ATOM 1687 C C . SER A 1 217 ? -6.573 0.049 1.564 1.00 97.56 217 SER A C 1
ATOM 1689 O O . SER A 1 217 ? -7.448 0.002 2.424 1.00 97.56 217 SER A O 1
ATOM 1691 N N . LEU A 1 218 ? -6.754 -0.453 0.336 1.00 96.69 218 LEU A N 1
ATOM 1692 C CA . LEU A 1 218 ? -8.010 -1.047 -0.144 1.00 96.69 218 LEU A CA 1
ATOM 1693 C C . LEU A 1 218 ? -8.325 -2.386 0.536 1.00 96.69 218 LEU A C 1
ATOM 1695 O O . LEU A 1 218 ? -9.481 -2.708 0.804 1.00 96.69 218 LEU A O 1
ATOM 1699 N N . HIS A 1 219 ? -7.291 -3.185 0.802 1.00 96.19 219 HIS A N 1
ATOM 1700 C CA . HIS A 1 219 ? -7.418 -4.541 1.322 1.00 96.19 219 HIS A CA 1
ATOM 1701 C C . HIS A 1 219 ? -6.468 -4.754 2.513 1.00 96.19 219 HIS A C 1
ATOM 1703 O O . HIS A 1 219 ? -5.449 -5.436 2.372 1.00 96.19 219 HIS A O 1
ATOM 1709 N N . PRO A 1 220 ? -6.799 -4.271 3.728 1.00 95.31 220 PRO A N 1
ATOM 1710 C CA . PRO A 1 220 ? -5.934 -4.389 4.914 1.00 95.31 220 PRO A CA 1
ATOM 1711 C C . PRO A 1 220 ? -5.677 -5.839 5.379 1.00 95.31 220 PRO A C 1
ATOM 1713 O O . PRO A 1 220 ? -4.830 -6.097 6.243 1.00 95.31 220 PRO A O 1
ATOM 1716 N N . LYS A 1 221 ? -6.351 -6.818 4.765 1.00 94.62 221 LYS A N 1
ATOM 1717 C CA . LYS A 1 221 ? -6.057 -8.253 4.872 1.00 94.62 221 LYS A CA 1
ATOM 1718 C C . LYS A 1 221 ? -4.691 -8.602 4.253 1.00 94.62 221 LYS A C 1
ATOM 1720 O O . LYS A 1 221 ? -4.042 -9.564 4.683 1.00 94.62 221 LYS A O 1
ATOM 1725 N N . ILE A 1 222 ? -4.228 -7.815 3.281 1.00 94.50 222 ILE A N 1
ATOM 1726 C CA . ILE A 1 222 ? -2.904 -7.911 2.662 1.00 94.50 222 ILE A CA 1
ATOM 1727 C C . ILE A 1 222 ? -1.839 -7.472 3.672 1.00 94.50 222 ILE A C 1
ATOM 1729 O O . ILE A 1 222 ? -1.890 -6.389 4.244 1.00 94.50 222 ILE A O 1
ATOM 1733 N N . THR A 1 223 ? -0.833 -8.320 3.891 1.00 92.06 223 THR A N 1
ATOM 1734 C CA . THR A 1 223 ? 0.327 -8.008 4.745 1.00 92.06 223 THR A CA 1
ATOM 1735 C C . THR A 1 223 ? 1.576 -7.765 3.905 1.00 92.06 223 THR A C 1
ATOM 1737 O O . THR A 1 223 ? 1.675 -8.313 2.815 1.00 92.06 223 THR A O 1
ATOM 1740 N N . VAL A 1 224 ? 2.582 -7.064 4.443 1.00 91.00 224 VAL A N 1
ATOM 1741 C CA . VAL A 1 224 ? 3.882 -6.846 3.763 1.00 91.00 224 VAL A CA 1
ATOM 1742 C C . VAL A 1 224 ? 4.469 -8.153 3.230 1.00 91.00 224 VAL A C 1
ATOM 1744 O O . VAL A 1 224 ? 4.650 -8.314 2.030 1.00 91.00 224 VAL A O 1
ATOM 1747 N N . GLY A 1 225 ? 4.627 -9.145 4.111 1.00 90.06 225 GLY A N 1
ATOM 1748 C CA . GLY A 1 225 ? 5.146 -10.455 3.722 1.00 90.06 225 GLY A CA 1
ATOM 1749 C C . GLY A 1 225 ? 4.209 -11.278 2.831 1.00 90.06 225 GLY A C 1
ATOM 1750 O O . GLY A 1 225 ? 4.655 -12.280 2.295 1.00 90.06 225 GLY A O 1
ATOM 1751 N N . PHE A 1 226 ? 2.935 -10.896 2.673 1.00 92.75 226 PHE A N 1
ATOM 1752 C CA . PHE A 1 226 ? 2.075 -11.515 1.656 1.00 92.75 226 PHE A CA 1
ATOM 1753 C C . PHE A 1 226 ? 2.480 -10.996 0.275 1.00 92.75 226 PHE A C 1
ATOM 1755 O O . PHE A 1 226 ? 2.762 -11.806 -0.590 1.00 92.75 226 PHE A O 1
ATOM 1762 N N . LEU A 1 227 ? 2.608 -9.675 0.096 1.00 94.00 227 LEU A N 1
ATOM 1763 C CA . LEU A 1 227 ? 3.026 -9.083 -1.183 1.00 94.00 227 LEU A CA 1
ATOM 1764 C C . LEU A 1 227 ? 4.451 -9.482 -1.588 1.00 94.00 227 LEU A C 1
ATOM 1766 O O . LEU A 1 227 ? 4.679 -9.823 -2.743 1.00 94.00 227 LEU A O 1
ATOM 1770 N N . GLU A 1 228 ? 5.400 -9.481 -0.646 1.00 92.12 228 GLU A N 1
ATOM 1771 C CA . GLU A 1 228 ? 6.801 -9.844 -0.930 1.00 92.12 228 GLU A CA 1
ATOM 1772 C C . GLU A 1 228 ? 6.975 -11.314 -1.350 1.00 92.12 228 GLU A C 1
ATOM 1774 O O . GLU A 1 228 ? 7.962 -11.652 -2.002 1.00 92.12 228 GLU A O 1
ATOM 1779 N N . ASN A 1 229 ? 6.025 -12.186 -0.990 1.00 91.81 229 ASN A N 1
ATOM 1780 C CA . ASN A 1 229 ? 6.083 -13.623 -1.268 1.00 91.81 229 ASN A CA 1
ATOM 1781 C C . ASN A 1 229 ? 4.917 -14.120 -2.133 1.00 91.81 229 ASN A C 1
ATOM 1783 O O . ASN A 1 229 ? 4.690 -15.323 -2.209 1.00 91.81 229 ASN A O 1
ATOM 1787 N N . LEU A 1 230 ? 4.155 -13.219 -2.756 1.00 95.50 230 LEU A N 1
ATOM 1788 C CA . LEU A 1 230 ? 3.042 -13.606 -3.612 1.00 95.50 230 LEU A CA 1
ATOM 1789 C C . LEU A 1 230 ? 3.586 -14.099 -4.952 1.00 95.50 230 LEU A C 1
ATOM 1791 O O . LEU A 1 230 ? 4.116 -13.314 -5.740 1.00 95.50 230 LEU A O 1
ATOM 1795 N N . GLU A 1 231 ? 3.437 -15.391 -5.205 1.00 95.44 231 GLU A N 1
ATOM 1796 C CA . GLU A 1 231 ? 3.704 -15.995 -6.505 1.00 95.44 231 GLU A CA 1
ATOM 1797 C C . GLU A 1 231 ? 2.480 -15.869 -7.408 1.00 95.44 231 GLU A C 1
ATOM 1799 O O . GLU A 1 231 ? 1.356 -16.118 -6.980 1.00 95.44 231 GLU A O 1
ATOM 1804 N N . ILE A 1 232 ? 2.715 -15.478 -8.657 1.00 96.06 232 ILE A N 1
ATOM 1805 C CA . ILE A 1 232 ? 1.706 -15.378 -9.712 1.00 96.06 232 ILE A CA 1
ATOM 1806 C C . ILE A 1 232 ? 1.933 -16.371 -10.862 1.00 96.06 232 ILE A C 1
ATOM 1808 O O . ILE A 1 232 ? 1.103 -16.483 -11.763 1.00 96.06 232 ILE A O 1
ATOM 1812 N N . TYR A 1 233 ? 3.046 -17.107 -10.825 1.00 94.69 233 TYR A N 1
ATOM 1813 C CA . TYR A 1 233 ? 3.323 -18.236 -11.709 1.00 94.69 233 TYR A CA 1
ATOM 1814 C C . TYR A 1 233 ? 3.859 -19.416 -10.897 1.00 94.69 233 TYR A C 1
ATOM 1816 O O . TYR A 1 233 ? 4.605 -19.215 -9.936 1.00 94.69 233 TYR A O 1
ATOM 1824 N N . ASP A 1 234 ? 3.476 -20.634 -11.272 1.00 91.75 234 ASP A N 1
ATOM 1825 C CA . ASP A 1 234 ? 4.102 -21.844 -10.743 1.00 91.75 234 ASP A CA 1
ATOM 1826 C C . ASP A 1 234 ? 5.438 -22.139 -11.450 1.00 91.75 234 ASP A C 1
ATOM 1828 O O . ASP A 1 234 ? 5.886 -21.392 -12.322 1.00 91.75 234 ASP A O 1
ATOM 1832 N N . GLU A 1 235 ? 6.093 -23.229 -11.053 1.00 89.12 235 GLU A N 1
ATOM 1833 C CA . GLU A 1 235 ? 7.366 -23.679 -11.635 1.00 89.12 235 GLU A CA 1
ATOM 1834 C C . GLU A 1 235 ? 7.275 -24.068 -13.118 1.00 89.12 235 GLU A C 1
ATOM 1836 O O . GLU A 1 235 ? 8.286 -24.058 -13.819 1.00 89.12 235 GLU A O 1
ATOM 1841 N N . HIS A 1 236 ? 6.070 -24.348 -13.615 1.00 88.31 236 HIS A N 1
ATOM 1842 C CA . HIS A 1 236 ? 5.798 -24.675 -15.012 1.00 88.31 236 HIS A CA 1
ATOM 1843 C C . HIS A 1 236 ? 5.315 -23.456 -15.818 1.00 88.31 236 HIS A C 1
ATOM 1845 O O . HIS A 1 236 ? 4.928 -23.595 -16.979 1.00 88.31 236 HIS A O 1
ATOM 1851 N N . GLY A 1 237 ? 5.325 -22.255 -15.227 1.00 84.12 237 GLY A N 1
ATOM 1852 C CA . GLY A 1 237 ? 4.892 -21.019 -15.876 1.00 84.12 237 GLY A CA 1
ATOM 1853 C C . GLY A 1 237 ? 3.372 -20.862 -15.991 1.00 84.12 237 GLY A C 1
ATOM 1854 O O . GLY A 1 237 ? 2.900 -19.950 -16.675 1.00 84.12 237 GLY A O 1
ATOM 1855 N N . LYS A 1 238 ? 2.577 -21.703 -15.321 1.00 90.44 238 LYS A N 1
ATOM 1856 C CA . LYS A 1 238 ? 1.121 -21.548 -15.261 1.00 90.44 238 LYS A CA 1
ATOM 1857 C C . LYS A 1 238 ? 0.770 -20.406 -14.315 1.00 90.44 238 LYS A C 1
ATOM 1859 O O . LYS A 1 238 ? 1.317 -20.301 -13.220 1.00 90.44 238 LYS A O 1
ATOM 1864 N N . LYS A 1 239 ? -0.185 -19.565 -14.719 1.00 91.50 239 LYS A N 1
ATOM 1865 C CA . LYS A 1 239 ? -0.703 -18.480 -13.875 1.00 91.50 239 LYS A CA 1
ATOM 1866 C C . LYS A 1 239 ? -1.356 -19.056 -12.616 1.00 91.50 239 LYS A C 1
ATOM 1868 O O . LYS A 1 239 ? -2.309 -19.830 -12.707 1.00 91.50 239 LYS A O 1
ATOM 1873 N N . ILE A 1 240 ? -0.852 -18.642 -11.461 1.00 91.88 240 ILE A N 1
ATOM 1874 C CA . ILE A 1 240 ? -1.407 -18.915 -10.131 1.00 91.88 240 ILE A CA 1
ATOM 1875 C C . ILE A 1 240 ? -1.544 -17.590 -9.379 1.00 91.88 240 ILE A C 1
ATOM 1877 O O . ILE A 1 240 ? -1.163 -16.548 -9.894 1.00 91.88 240 ILE A O 1
ATOM 1881 N N . GLY A 1 241 ? -2.120 -17.601 -8.179 1.00 92.81 241 GLY A N 1
ATOM 1882 C CA . GLY A 1 241 ? -2.059 -16.489 -7.225 1.00 92.81 241 GLY A CA 1
ATOM 1883 C C . GLY A 1 241 ? -2.774 -15.178 -7.576 1.00 92.81 241 GLY A C 1
ATOM 1884 O O . GLY A 1 241 ? -3.134 -14.457 -6.655 1.00 92.81 241 GLY A O 1
ATOM 1885 N N . PHE A 1 242 ? -3.050 -14.881 -8.845 1.00 96.12 242 PHE A N 1
ATOM 1886 C CA . PHE A 1 242 ? -3.993 -13.861 -9.305 1.00 96.12 242 PHE A CA 1
ATOM 1887 C C . PHE A 1 242 ? -4.993 -14.530 -10.248 1.00 96.12 242 PHE A C 1
ATOM 1889 O O . PHE A 1 242 ? -4.667 -14.850 -11.391 1.00 96.12 242 PHE A O 1
ATOM 1896 N N . ILE A 1 243 ? -6.187 -14.813 -9.728 1.00 93.44 243 ILE A N 1
ATOM 1897 C CA . ILE A 1 243 ? -7.140 -15.740 -10.346 1.00 93.44 243 ILE A CA 1
ATOM 1898 C C . ILE A 1 243 ? -8.437 -14.991 -10.684 1.00 93.44 243 ILE A C 1
ATOM 1900 O O . ILE A 1 243 ? -8.982 -14.320 -9.800 1.00 93.44 243 ILE A O 1
ATOM 1904 N N . PRO A 1 244 ? -8.936 -15.075 -11.933 1.00 92.56 244 PRO A N 1
ATOM 1905 C CA . PRO A 1 244 ? -10.262 -14.581 -12.279 1.00 92.56 244 PRO A CA 1
ATOM 1906 C C . PRO A 1 244 ? -11.347 -15.489 -11.685 1.00 92.56 244 PRO A C 1
ATOM 1908 O O . PRO A 1 244 ? -11.205 -16.708 -11.630 1.00 92.56 244 PRO A O 1
ATOM 1911 N N . THR A 1 245 ? -12.443 -14.882 -11.259 1.00 90.56 245 THR A N 1
ATOM 1912 C CA . THR A 1 245 ? -13.628 -15.526 -10.681 1.00 90.56 245 THR A CA 1
ATOM 1913 C C . THR A 1 245 ? -14.881 -14.896 -11.282 1.00 90.56 245 THR A C 1
ATOM 1915 O O . THR A 1 245 ? -14.802 -13.801 -11.839 1.00 90.56 245 THR A O 1
ATOM 1918 N N . ASP A 1 246 ? -16.043 -15.526 -11.107 1.00 84.06 246 ASP A N 1
ATOM 1919 C CA . ASP A 1 246 ? -17.319 -14.998 -11.620 1.00 84.06 246 ASP A CA 1
ATOM 1920 C C . ASP A 1 246 ? -17.622 -13.572 -11.117 1.00 84.06 246 ASP A C 1
ATOM 1922 O O . ASP A 1 246 ? -18.237 -12.776 -11.818 1.00 84.06 246 ASP A O 1
ATOM 1926 N N . ASN A 1 247 ? -17.118 -13.224 -9.925 1.00 81.62 247 ASN A N 1
ATOM 1927 C CA . ASN A 1 247 ? -17.345 -11.937 -9.259 1.00 81.62 247 ASN A CA 1
ATOM 1928 C C . ASN A 1 247 ? -16.114 -11.005 -9.273 1.00 81.62 247 ASN A C 1
ATOM 1930 O O . ASN A 1 247 ? -15.996 -10.132 -8.412 1.00 81.62 247 ASN A O 1
ATOM 1934 N N . GLY A 1 248 ? -15.171 -11.190 -10.204 1.00 91.25 248 GLY A N 1
ATOM 1935 C CA . GLY A 1 248 ? -13.977 -10.345 -10.336 1.00 91.25 248 GLY A CA 1
ATOM 1936 C C . GLY A 1 248 ? -12.678 -11.125 -10.155 1.00 91.25 248 GLY A C 1
ATOM 1937 O O . GLY A 1 248 ? -12.505 -12.181 -10.752 1.00 91.25 248 GLY A O 1
ATOM 1938 N N . TYR A 1 249 ? -11.741 -10.624 -9.347 1.00 95.50 249 TYR A N 1
ATOM 1939 C CA . TYR A 1 249 ? -10.417 -11.238 -9.187 1.00 95.50 249 TYR A CA 1
ATOM 1940 C C . TYR A 1 249 ? -10.080 -11.534 -7.728 1.00 95.50 249 TYR A C 1
ATOM 1942 O O . TYR A 1 249 ? -10.507 -10.829 -6.812 1.00 95.50 249 TYR A O 1
ATOM 1950 N N . GLN A 1 250 ? -9.248 -12.551 -7.516 1.00 95.62 250 GLN A N 1
ATOM 1951 C CA . GLN A 1 250 ? -8.734 -12.921 -6.202 1.00 95.62 250 GLN A CA 1
ATOM 1952 C C . GLN A 1 250 ? -7.209 -13.004 -6.192 1.00 95.62 250 GLN A C 1
ATOM 1954 O O . GLN A 1 250 ? -6.593 -13.439 -7.166 1.00 95.62 250 GLN A O 1
ATOM 1959 N N . LEU A 1 251 ? -6.612 -12.637 -5.055 1.00 96.00 251 LEU A N 1
ATOM 1960 C CA . LEU A 1 251 ? -5.239 -12.997 -4.719 1.00 96.00 251 LEU A CA 1
ATOM 1961 C C . LEU A 1 251 ? -5.212 -14.235 -3.836 1.00 96.00 251 LEU A C 1
ATOM 1963 O O . LEU A 1 251 ? -5.859 -14.259 -2.788 1.00 96.00 251 LEU A O 1
ATOM 1967 N N . VAL A 1 252 ? -4.412 -15.220 -4.231 1.00 92.56 252 VAL A N 1
ATOM 1968 C CA . VAL A 1 252 ? -4.192 -16.464 -3.494 1.00 92.56 252 VAL A CA 1
ATOM 1969 C C . VAL A 1 252 ? -2.707 -16.581 -3.180 1.00 92.56 252 VAL A C 1
ATOM 1971 O O . VAL A 1 252 ? -1.873 -16.672 -4.072 1.00 92.56 252 VAL A O 1
ATOM 1974 N N . GLY A 1 253 ? -2.359 -16.555 -1.898 1.00 87.44 253 GLY A N 1
ATOM 1975 C CA . GLY A 1 253 ? -0.974 -16.706 -1.454 1.00 87.44 253 GLY A CA 1
ATOM 1976 C C . GLY A 1 253 ? -0.864 -17.633 -0.255 1.00 87.44 253 GLY A C 1
ATOM 1977 O O . GLY A 1 253 ? -1.834 -17.834 0.473 1.00 87.44 253 GLY A O 1
ATOM 1978 N N . TYR A 1 254 ? 0.334 -18.164 -0.014 1.00 78.25 254 TYR A N 1
ATOM 1979 C CA . TYR A 1 254 ? 0.574 -19.139 1.048 1.00 78.25 254 TYR A CA 1
ATOM 1980 C C . TYR A 1 254 ? 1.412 -18.547 2.188 1.00 78.25 254 TYR A C 1
ATOM 1982 O O . TYR A 1 254 ? 2.551 -18.116 2.022 1.00 78.25 254 TYR A O 1
ATOM 1990 N N . LYS A 1 255 ? 0.870 -18.566 3.404 1.00 66.81 255 LYS A N 1
ATOM 1991 C CA . LYS A 1 255 ? 1.575 -18.284 4.657 1.00 66.81 255 LYS A CA 1
ATOM 1992 C C . LYS A 1 255 ? 2.139 -19.580 5.228 1.00 66.81 255 LYS A C 1
ATOM 1994 O O . LYS A 1 255 ? 1.583 -20.139 6.168 1.00 66.81 255 LYS A O 1
ATOM 1999 N N . LEU A 1 256 ? 3.295 -19.999 4.713 1.00 56.97 256 LEU A N 1
ATOM 2000 C CA . LEU A 1 256 ? 3.977 -21.248 5.093 1.00 56.97 256 LEU A CA 1
ATOM 2001 C C . LEU A 1 256 ? 4.150 -21.432 6.616 1.00 56.97 256 LEU A C 1
ATOM 2003 O O . LEU A 1 256 ? 4.026 -22.540 7.129 1.00 56.97 256 LEU A O 1
ATOM 2007 N N . ARG A 1 257 ? 4.318 -20.338 7.374 1.00 59.38 257 ARG A N 1
ATOM 2008 C CA . ARG A 1 257 ? 4.406 -20.362 8.849 1.00 59.38 257 ARG A CA 1
ATOM 2009 C C . ARG A 1 257 ? 3.132 -20.808 9.590 1.00 59.38 257 ARG A C 1
ATOM 2011 O O . ARG A 1 257 ? 3.163 -20.888 10.811 1.00 59.38 257 ARG A O 1
ATOM 2018 N N . LYS A 1 258 ? 2.005 -21.013 8.898 1.00 52.62 258 LYS A N 1
ATOM 2019 C CA . LYS A 1 258 ? 0.724 -21.455 9.483 1.00 52.62 258 LYS A CA 1
ATOM 2020 C C . LYS A 1 258 ? 0.473 -22.967 9.354 1.00 52.62 258 LYS A C 1
ATOM 2022 O O . LYS A 1 258 ? -0.547 -23.444 9.837 1.00 52.62 258 LYS A O 1
ATOM 2027 N N . GLY A 1 259 ? 1.395 -23.716 8.745 1.00 51.16 259 GLY A N 1
ATOM 2028 C CA . GLY A 1 259 ? 1.222 -25.144 8.461 1.00 51.16 259 GLY A CA 1
ATOM 2029 C C . GLY A 1 259 ? 0.399 -25.404 7.192 1.00 51.16 259 GLY A C 1
ATOM 2030 O O . GLY A 1 259 ? -0.395 -24.569 6.766 1.00 51.16 259 GLY A O 1
ATOM 2031 N N . HIS A 1 260 ? 0.595 -26.573 6.573 1.00 52.56 260 HIS A N 1
ATOM 2032 C CA . HIS A 1 260 ? 0.119 -26.896 5.216 1.00 52.56 260 HIS A CA 1
ATOM 2033 C C . HIS A 1 260 ? -1.406 -26.764 5.019 1.00 52.56 260 HIS A C 1
ATOM 2035 O O . HIS A 1 260 ? -1.852 -26.416 3.932 1.00 52.56 260 HIS A O 1
ATOM 2041 N N . ARG A 1 261 ? -2.220 -27.020 6.054 1.00 52.34 261 ARG A N 1
ATOM 2042 C CA . ARG A 1 261 ? -3.695 -26.969 5.962 1.00 52.34 261 ARG A CA 1
ATOM 2043 C C . ARG A 1 261 ? -4.293 -25.561 6.099 1.00 52.34 261 ARG A C 1
ATOM 2045 O O . ARG A 1 261 ? -5.428 -25.360 5.696 1.00 52.34 261 ARG A O 1
ATOM 2052 N N . GLU A 1 262 ? -3.554 -24.596 6.653 1.00 58.75 262 GLU A N 1
ATOM 2053 C CA . GLU A 1 262 ? -4.035 -23.220 6.908 1.00 58.75 262 GLU A CA 1
ATOM 2054 C C . GLU A 1 262 ? -3.141 -22.142 6.270 1.00 58.75 262 GLU A C 1
ATOM 2056 O O . GLU A 1 262 ? -3.225 -20.953 6.606 1.00 58.75 262 GLU A O 1
ATOM 2061 N N . ALA A 1 263 ? -2.229 -22.553 5.386 1.00 63.41 263 ALA A N 1
ATOM 2062 C CA . ALA A 1 263 ? -1.305 -21.642 4.729 1.00 63.41 263 ALA A CA 1
ATOM 2063 C C . ALA A 1 263 ? -2.030 -20.738 3.727 1.00 63.41 263 ALA A C 1
ATOM 2065 O O . ALA A 1 263 ? -1.642 -19.581 3.580 1.00 63.41 263 ALA A O 1
ATOM 2066 N N . GLU A 1 264 ? -3.076 -21.227 3.065 1.00 79.12 264 GLU A N 1
ATOM 2067 C CA . GLU A 1 264 ? -3.753 -20.478 2.013 1.00 79.12 264 GLU A CA 1
ATOM 2068 C C . GLU A 1 264 ? -4.459 -19.226 2.554 1.00 79.12 264 GLU A C 1
ATOM 2070 O O . GLU A 1 264 ? -5.193 -19.244 3.545 1.00 79.12 264 GLU A O 1
ATOM 2075 N N . GLN A 1 265 ? -4.215 -18.102 1.892 1.00 83.88 265 GLN A N 1
ATOM 2076 C CA . GLN A 1 265 ? -4.889 -16.843 2.127 1.00 83.88 265 GLN A CA 1
ATOM 2077 C C . GLN A 1 265 ? -5.480 -16.344 0.811 1.00 83.88 265 GLN A C 1
ATOM 2079 O O . GLN A 1 265 ? -4.745 -15.889 -0.064 1.00 83.88 265 GLN A O 1
ATOM 2084 N N . VAL A 1 266 ? -6.812 -16.362 0.743 1.00 90.62 266 VAL A N 1
ATOM 2085 C CA . VAL A 1 266 ? -7.601 -15.825 -0.372 1.00 90.62 266 VAL A CA 1
ATOM 2086 C C . VAL A 1 266 ? -8.105 -14.419 -0.039 1.00 90.62 266 VAL A C 1
ATOM 2088 O O . VAL A 1 266 ? -8.602 -14.155 1.069 1.00 90.62 266 VAL A O 1
ATOM 2091 N N . ILE A 1 267 ? -7.944 -13.493 -0.982 1.00 93.56 267 ILE A N 1
ATOM 2092 C CA . ILE A 1 267 ? -8.345 -12.089 -0.864 1.00 93.56 267 ILE A CA 1
ATOM 2093 C C . ILE A 1 267 ? -9.088 -11.688 -2.137 1.00 93.56 267 ILE A C 1
ATOM 2095 O O . ILE A 1 267 ? -8.467 -11.558 -3.188 1.00 93.56 267 ILE A O 1
ATOM 2099 N N . SER A 1 268 ? -10.398 -11.468 -2.035 1.00 94.69 268 SER A N 1
ATOM 2100 C CA . SER A 1 268 ? -11.189 -10.884 -3.122 1.00 94.69 268 SER A CA 1
ATOM 2101 C C . SER A 1 268 ? -10.816 -9.419 -3.318 1.00 94.69 268 SER A C 1
ATOM 2103 O O . SER A 1 268 ? -10.775 -8.653 -2.351 1.00 94.69 268 SER A O 1
ATOM 2105 N N . LEU A 1 269 ? -10.527 -9.048 -4.561 1.00 95.88 269 LEU A N 1
ATOM 2106 C CA . LEU A 1 269 ? -10.148 -7.695 -4.940 1.00 95.88 269 LEU A CA 1
ATOM 2107 C C . LEU A 1 269 ? -11.360 -6.914 -5.443 1.00 95.88 269 LEU A C 1
ATOM 2109 O O . LEU A 1 269 ? -12.242 -7.470 -6.094 1.00 95.88 269 LEU A O 1
ATOM 2113 N N . CYS A 1 270 ? -11.367 -5.607 -5.184 1.00 94.88 270 CYS A N 1
ATOM 2114 C CA . CYS A 1 270 ? -12.224 -4.695 -5.934 1.00 94.88 270 CYS A CA 1
ATOM 2115 C C . CYS A 1 270 ? -11.643 -4.470 -7.338 1.00 94.88 270 CYS A C 1
ATOM 2117 O O . CYS A 1 270 ? -10.482 -4.797 -7.597 1.00 94.88 270 CYS A O 1
ATOM 2119 N N . GLU A 1 271 ? -12.429 -3.869 -8.232 1.00 95.69 271 GLU A N 1
ATOM 2120 C CA . GLU A 1 271 ? -12.012 -3.569 -9.608 1.00 95.69 271 GLU A CA 1
ATOM 2121 C C . GLU A 1 271 ? -10.677 -2.812 -9.655 1.00 95.69 271 GLU A C 1
ATOM 2123 O O . GLU A 1 271 ? -9.731 -3.241 -10.314 1.00 95.69 271 GLU A O 1
ATOM 2128 N N . TYR A 1 272 ? -10.553 -1.746 -8.858 1.00 97.38 272 TYR A N 1
ATOM 2129 C CA . TYR A 1 272 ? -9.320 -0.965 -8.802 1.00 97.38 272 TYR A CA 1
ATOM 2130 C C . TYR A 1 272 ? -8.139 -1.764 -8.223 1.00 97.38 272 TYR A C 1
ATOM 2132 O O . TYR A 1 272 ? -7.015 -1.652 -8.705 1.00 97.38 272 TYR A O 1
ATOM 2140 N N . GLY A 1 273 ? -8.380 -2.634 -7.236 1.00 97.81 273 GLY A N 1
ATOM 2141 C CA . GLY A 1 273 ? -7.359 -3.545 -6.713 1.00 97.81 273 GLY A CA 1
ATOM 2142 C C . GLY A 1 273 ? -6.851 -4.527 -7.774 1.00 97.81 273 GLY A C 1
ATOM 2143 O O . GLY A 1 273 ? -5.646 -4.760 -7.871 1.00 97.81 273 GLY A O 1
ATOM 2144 N N . ALA A 1 274 ? -7.747 -5.068 -8.602 1.00 97.81 274 ALA A N 1
ATOM 2145 C CA . ALA A 1 274 ? -7.390 -5.957 -9.706 1.00 97.81 274 ALA A CA 1
ATOM 2146 C C . ALA A 1 274 ? -6.581 -5.228 -10.786 1.00 97.81 274 ALA A C 1
ATOM 2148 O O . ALA A 1 274 ? -5.554 -5.743 -11.232 1.00 97.81 274 ALA A O 1
ATOM 2149 N N . TYR A 1 275 ? -6.992 -4.008 -11.138 1.00 97.75 275 TYR A N 1
ATOM 2150 C CA . TYR A 1 275 ? -6.266 -3.140 -12.062 1.00 97.75 275 TYR A CA 1
ATOM 2151 C C . TYR A 1 275 ? -4.822 -2.879 -11.592 1.00 97.75 275 TYR A C 1
ATOM 2153 O O . TYR A 1 275 ? -3.881 -3.066 -12.363 1.00 97.75 275 TYR A O 1
ATOM 2161 N N . LEU A 1 276 ? -4.611 -2.565 -10.305 1.00 98.62 276 LEU A N 1
ATOM 2162 C CA . LEU A 1 276 ? -3.266 -2.367 -9.744 1.00 98.62 276 LEU A CA 1
ATOM 2163 C C . LEU A 1 276 ? -2.375 -3.609 -9.906 1.00 98.62 276 LEU A C 1
ATOM 2165 O O . LEU A 1 276 ? -1.197 -3.486 -10.241 1.00 98.62 276 LEU A O 1
ATOM 2169 N N . VAL A 1 277 ? -2.921 -4.809 -9.680 1.00 98.44 277 VAL A N 1
ATOM 2170 C CA . VAL A 1 277 ? -2.175 -6.069 -9.850 1.00 98.44 277 VAL A CA 1
ATOM 2171 C C . VAL A 1 277 ? -1.833 -6.308 -11.319 1.00 98.44 277 VAL A C 1
ATOM 2173 O O . VAL A 1 277 ? -0.690 -6.643 -11.630 1.00 98.44 277 VAL A O 1
ATOM 2176 N N . GLN A 1 278 ? -2.784 -6.097 -12.230 1.00 97.69 278 GLN A N 1
ATOM 2177 C CA . GLN A 1 278 ? -2.553 -6.233 -13.671 1.00 97.69 278 GLN A CA 1
ATOM 2178 C C . GLN A 1 278 ? -1.465 -5.278 -14.163 1.00 97.69 278 GLN A C 1
ATOM 2180 O O . GLN A 1 278 ? -0.580 -5.688 -14.914 1.00 97.69 278 GLN A O 1
ATOM 2185 N N . GLN A 1 279 ? -1.471 -4.035 -13.686 1.00 97.81 279 GLN A N 1
ATOM 2186 C CA . GLN A 1 279 ? -0.449 -3.061 -14.043 1.00 97.81 279 GLN A CA 1
ATOM 2187 C C . GLN A 1 279 ? 0.939 -3.466 -13.521 1.00 97.81 279 GLN A C 1
ATOM 2189 O O . GLN A 1 279 ? 1.919 -3.363 -14.258 1.00 97.81 279 GLN A O 1
ATOM 2194 N N . ILE A 1 280 ? 1.046 -3.990 -12.288 1.00 98.50 280 ILE A N 1
ATOM 2195 C CA . ILE A 1 280 ? 2.312 -4.555 -11.783 1.00 98.50 280 ILE A CA 1
ATOM 2196 C C . ILE A 1 280 ? 2.802 -5.669 -12.718 1.00 98.50 280 ILE A C 1
ATOM 2198 O O . ILE A 1 280 ? 3.982 -5.699 -13.074 1.00 98.50 280 ILE A O 1
ATOM 2202 N N . ILE A 1 281 ? 1.913 -6.578 -13.129 1.00 97.75 281 ILE A N 1
ATOM 2203 C CA . ILE A 1 281 ? 2.256 -7.676 -14.042 1.00 97.75 281 ILE A CA 1
ATOM 2204 C C . ILE A 1 281 ? 2.776 -7.120 -15.372 1.00 97.75 281 ILE A C 1
ATOM 2206 O O . ILE A 1 281 ? 3.841 -7.542 -15.816 1.00 97.75 281 ILE A O 1
ATOM 2210 N N . ALA A 1 282 ? 2.087 -6.139 -15.959 1.00 96.94 282 ALA A N 1
ATOM 2211 C CA . ALA A 1 282 ? 2.470 -5.528 -17.230 1.00 96.94 282 ALA A CA 1
ATOM 2212 C C . ALA A 1 282 ? 3.839 -4.829 -17.161 1.00 96.94 282 ALA A C 1
ATOM 2214 O O . ALA A 1 282 ? 4.711 -5.084 -17.988 1.00 96.94 282 ALA A O 1
ATOM 2215 N N . VAL A 1 283 ? 4.074 -3.994 -16.143 1.00 96.56 283 VAL A N 1
ATOM 2216 C CA . VAL A 1 283 ? 5.345 -3.259 -16.000 1.00 96.56 283 VAL A CA 1
ATOM 2217 C C . VAL A 1 283 ? 6.517 -4.209 -15.703 1.00 96.56 283 VAL A C 1
ATOM 2219 O O . VAL A 1 283 ? 7.657 -3.938 -16.087 1.00 96.56 283 VAL A O 1
ATOM 2222 N N . THR A 1 284 ? 6.263 -5.333 -15.026 1.00 97.00 284 THR A N 1
ATOM 2223 C CA . THR A 1 284 ? 7.306 -6.311 -14.667 1.00 97.00 284 THR A CA 1
ATOM 2224 C C . THR A 1 284 ? 7.528 -7.406 -15.707 1.00 97.00 284 THR A C 1
ATOM 2226 O O . THR A 1 284 ? 8.488 -8.165 -15.566 1.00 97.00 284 THR A O 1
ATOM 2229 N N . ASP A 1 285 ? 6.705 -7.486 -16.755 1.00 95.62 285 ASP A N 1
ATOM 2230 C CA . ASP A 1 285 ? 6.758 -8.542 -17.773 1.00 95.62 285 ASP A CA 1
ATOM 2231 C C . ASP A 1 285 ? 8.146 -8.679 -18.419 1.00 95.62 285 ASP A C 1
ATOM 2233 O O . ASP A 1 285 ? 8.700 -9.775 -18.494 1.00 95.62 285 ASP A O 1
ATOM 2237 N N . TYR A 1 286 ? 8.762 -7.558 -18.800 1.00 95.06 286 TYR A N 1
ATOM 2238 C CA . TYR A 1 286 ? 10.083 -7.563 -19.432 1.00 95.06 286 TYR A CA 1
ATOM 2239 C C . TYR A 1 286 ? 11.168 -8.168 -18.526 1.00 95.06 286 TYR A C 1
ATOM 2241 O O . TYR A 1 286 ? 11.959 -9.012 -18.952 1.00 95.06 286 TYR A O 1
ATOM 2249 N N . GLY A 1 287 ? 11.152 -7.805 -17.239 1.00 96.00 287 GLY A N 1
ATOM 2250 C CA . GLY A 1 287 ? 12.037 -8.393 -16.235 1.00 96.00 287 GLY A CA 1
ATOM 2251 C C . GLY A 1 287 ? 11.723 -9.860 -15.947 1.00 96.00 287 GLY A C 1
ATOM 2252 O O . GLY A 1 287 ? 12.625 -10.646 -15.674 1.00 96.00 287 GLY A O 1
ATOM 2253 N N . ARG A 1 288 ? 10.452 -10.253 -16.047 1.00 96.81 288 ARG A N 1
ATOM 2254 C CA . ARG A 1 288 ? 10.002 -11.631 -15.846 1.00 96.81 288 ARG A CA 1
ATOM 2255 C C . ARG A 1 288 ? 10.490 -12.559 -16.952 1.00 96.81 288 ARG A C 1
ATOM 2257 O O . ARG A 1 288 ? 11.098 -13.579 -16.641 1.00 96.81 288 ARG A O 1
ATOM 2264 N N . ARG A 1 289 ? 10.311 -12.165 -18.218 1.00 95.56 289 ARG A N 1
ATOM 2265 C CA . ARG A 1 289 ? 10.837 -12.884 -19.392 1.00 95.56 289 ARG A CA 1
ATOM 2266 C C . ARG A 1 289 ? 12.350 -13.071 -19.307 1.00 95.56 289 ARG A C 1
ATOM 2268 O O . ARG A 1 289 ? 12.866 -14.147 -19.594 1.00 95.56 289 ARG A O 1
ATOM 2275 N N . TYR A 1 290 ? 13.059 -12.043 -18.850 1.00 96.19 290 TYR A N 1
ATOM 2276 C CA . TYR A 1 290 ? 14.493 -12.127 -18.591 1.00 96.19 290 TYR A CA 1
ATOM 2277 C C . TYR A 1 290 ? 14.849 -13.175 -17.537 1.00 96.19 290 TYR A C 1
ATOM 2279 O O . TYR A 1 290 ? 15.672 -14.047 -17.805 1.00 96.19 290 TYR A O 1
ATOM 2287 N N . LEU A 1 291 ? 14.223 -13.119 -16.361 1.00 97.19 291 LEU A N 1
ATOM 2288 C CA . LEU A 1 291 ? 14.496 -14.072 -15.286 1.00 97.19 291 LEU A CA 1
ATOM 2289 C C . LEU A 1 291 ? 14.187 -15.515 -15.718 1.00 97.19 291 LEU A C 1
ATOM 2291 O O . LEU A 1 291 ? 14.987 -16.404 -15.446 1.00 97.19 291 LEU A O 1
ATOM 2295 N N . GLN A 1 292 ? 13.110 -15.730 -16.484 1.00 95.31 292 GLN A N 1
ATOM 2296 C CA . GLN A 1 292 ? 12.816 -17.025 -17.112 1.00 95.31 292 GLN A CA 1
ATOM 2297 C C . GLN A 1 292 ? 13.941 -17.482 -18.047 1.00 95.31 292 GLN A C 1
ATOM 2299 O O . GLN A 1 292 ? 14.380 -18.625 -17.956 1.00 95.31 292 GLN A O 1
ATOM 2304 N N . SER A 1 293 ? 14.445 -16.591 -18.909 1.00 94.88 293 SER A N 1
ATOM 2305 C CA . SER A 1 293 ? 15.489 -16.928 -19.890 1.00 94.88 293 SER A CA 1
ATOM 2306 C C . SER A 1 293 ? 16.819 -17.364 -19.267 1.00 94.88 293 SER A C 1
ATOM 2308 O O . SER A 1 293 ? 17.593 -18.062 -19.915 1.00 94.88 293 SER A O 1
ATOM 2310 N N . ILE A 1 294 ? 17.076 -16.978 -18.013 1.00 95.50 294 ILE A N 1
ATOM 2311 C CA . ILE A 1 294 ? 18.288 -17.349 -17.269 1.00 95.50 294 ILE A CA 1
ATOM 2312 C C . ILE A 1 294 ? 18.032 -18.414 -16.189 1.00 95.50 294 ILE A C 1
ATOM 2314 O O . ILE A 1 294 ? 18.929 -18.692 -15.397 1.00 95.50 294 ILE A O 1
ATOM 2318 N N . GLY A 1 295 ? 16.821 -18.982 -16.124 1.00 95.25 295 GLY A N 1
ATOM 2319 C CA . GLY A 1 295 ? 16.451 -19.999 -15.135 1.00 95.25 295 GLY A CA 1
ATOM 2320 C C . GLY A 1 295 ? 16.372 -19.491 -13.689 1.00 95.25 295 GLY A C 1
ATOM 2321 O O . GLY A 1 295 ? 16.647 -20.248 -12.763 1.00 95.25 295 GLY A O 1
ATOM 2322 N N . ASP A 1 296 ? 16.045 -18.213 -13.471 1.00 96.06 296 ASP A N 1
ATOM 2323 C CA . ASP A 1 296 ? 15.918 -17.618 -12.134 1.00 96.06 296 ASP A CA 1
ATOM 2324 C C . ASP A 1 296 ? 14.453 -17.599 -11.670 1.00 96.06 296 ASP A C 1
ATOM 2326 O O . ASP A 1 296 ? 13.657 -16.774 -12.126 1.00 96.06 296 ASP A O 1
ATOM 2330 N N . ASP A 1 297 ? 14.117 -18.458 -10.703 1.00 96.06 297 ASP A N 1
ATOM 2331 C CA . ASP A 1 297 ? 12.764 -18.652 -10.152 1.00 96.06 297 ASP A CA 1
ATOM 2332 C C . ASP A 1 297 ? 12.095 -17.393 -9.584 1.00 96.06 297 ASP A C 1
ATOM 2334 O O . ASP A 1 297 ? 10.879 -17.377 -9.370 1.00 96.06 297 ASP A O 1
ATOM 2338 N N . ASN A 1 298 ? 12.832 -16.295 -9.370 1.00 96.56 298 ASN A N 1
ATOM 2339 C CA . ASN A 1 298 ? 12.211 -15.034 -8.969 1.00 96.56 298 ASN A CA 1
ATOM 2340 C C . ASN A 1 298 ? 11.166 -14.551 -9.995 1.00 96.56 298 ASN A C 1
ATOM 2342 O O . ASN A 1 298 ? 10.251 -13.823 -9.606 1.00 96.56 298 ASN A O 1
ATOM 2346 N N . TYR A 1 299 ? 11.224 -15.000 -11.261 1.00 96.62 299 TYR A N 1
ATOM 2347 C CA . TYR A 1 299 ? 10.198 -14.726 -12.277 1.00 96.62 299 TYR A CA 1
ATOM 2348 C C . TYR A 1 299 ? 8.781 -15.142 -11.858 1.00 96.62 299 TYR A C 1
ATOM 2350 O O . TYR A 1 299 ? 7.814 -14.745 -12.499 1.00 96.62 299 TYR A O 1
ATOM 2358 N N . ARG A 1 300 ? 8.615 -15.947 -10.811 1.00 96.56 300 ARG A N 1
ATOM 2359 C CA . ARG A 1 300 ? 7.304 -16.389 -10.333 1.00 96.56 300 ARG A CA 1
ATOM 2360 C C . ARG A 1 300 ? 6.584 -15.342 -9.490 1.00 96.56 300 ARG A C 1
ATOM 2362 O O . ARG A 1 300 ? 5.363 -15.366 -9.407 1.00 96.56 300 ARG A O 1
ATOM 2369 N N . PHE A 1 301 ? 7.302 -14.391 -8.896 1.00 97.25 301 PHE A N 1
ATOM 2370 C CA . PHE A 1 301 ? 6.760 -13.475 -7.886 1.00 97.25 301 PHE A CA 1
ATOM 2371 C C . PHE A 1 301 ? 6.121 -12.221 -8.482 1.00 97.25 301 PHE A C 1
ATOM 2373 O O . PHE A 1 301 ? 6.632 -11.659 -9.450 1.00 97.25 301 PHE A O 1
ATOM 2380 N N . LEU A 1 302 ? 5.037 -11.729 -7.876 1.00 97.56 302 LEU A N 1
ATOM 2381 C CA . LEU A 1 302 ? 4.327 -10.531 -8.331 1.00 97.56 302 LEU A CA 1
ATOM 2382 C C . LEU A 1 302 ? 5.273 -9.328 -8.445 1.00 97.56 302 LEU A C 1
ATOM 2384 O O . LEU A 1 302 ? 5.333 -8.679 -9.487 1.00 97.56 302 LEU A O 1
ATOM 2388 N N . LEU A 1 303 ? 6.025 -9.051 -7.379 1.00 97.38 303 LEU A N 1
ATOM 2389 C CA . LEU A 1 303 ? 6.879 -7.872 -7.291 1.00 97.38 303 LEU A CA 1
ATOM 2390 C C . LEU A 1 303 ? 8.289 -8.157 -7.810 1.00 97.38 303 LEU A C 1
ATOM 2392 O O . LEU A 1 303 ? 9.030 -8.951 -7.231 1.00 97.38 303 LEU A O 1
ATOM 2396 N N . LEU A 1 304 ? 8.680 -7.426 -8.852 1.00 97.38 304 LEU A N 1
ATOM 2397 C CA . LEU A 1 304 ? 10.020 -7.440 -9.431 1.00 97.38 304 LEU A CA 1
ATOM 2398 C C . LEU A 1 304 ? 10.486 -6.011 -9.702 1.00 97.38 304 LEU A C 1
ATOM 2400 O O . LEU A 1 304 ? 9.703 -5.160 -10.112 1.00 97.38 304 LEU A O 1
ATOM 2404 N N . SER A 1 305 ? 11.772 -5.748 -9.494 1.00 95.50 305 SER A N 1
ATOM 2405 C CA . SER A 1 305 ? 12.376 -4.456 -9.823 1.00 95.50 305 SER A CA 1
ATOM 2406 C C . SER A 1 305 ? 13.814 -4.606 -10.297 1.00 95.50 305 SER A C 1
ATOM 2408 O O . SER A 1 305 ? 14.573 -5.381 -9.710 1.00 95.50 305 SER A O 1
ATOM 2410 N N . ALA A 1 306 ? 14.197 -3.830 -11.304 1.00 95.38 306 ALA A N 1
ATOM 2411 C CA . ALA A 1 306 ? 15.571 -3.691 -11.751 1.00 95.38 306 ALA A CA 1
ATOM 2412 C C . ALA A 1 306 ? 16.394 -2.894 -10.731 1.00 95.38 306 ALA A C 1
ATOM 2414 O O . ALA A 1 306 ? 16.002 -1.806 -10.286 1.00 95.38 306 ALA A O 1
ATOM 2415 N N . VAL A 1 307 ? 17.553 -3.432 -10.350 1.00 90.88 307 VAL A N 1
ATOM 2416 C CA . VAL A 1 307 ? 18.494 -2.715 -9.481 1.00 90.88 307 VAL A CA 1
ATOM 2417 C C . VAL A 1 307 ? 19.274 -1.680 -10.270 1.00 90.88 307 VAL A C 1
ATOM 2419 O O . VAL A 1 307 ? 19.673 -1.933 -11.400 1.00 90.88 307 VAL A O 1
ATOM 2422 N N . ARG A 1 308 ? 19.570 -0.533 -9.647 1.00 87.31 308 ARG A N 1
ATOM 2423 C CA . ARG A 1 308 ? 20.475 0.486 -10.215 1.00 87.31 308 ARG A CA 1
ATOM 2424 C C . ARG A 1 308 ? 20.129 0.844 -11.676 1.00 87.31 308 ARG A C 1
ATOM 2426 O O . ARG A 1 308 ? 21.009 0.917 -12.528 1.00 87.31 308 ARG A O 1
ATOM 2433 N N . SER A 1 309 ? 18.850 1.104 -11.948 1.00 91.75 309 SER A N 1
ATOM 2434 C CA . SER A 1 309 ? 18.306 1.396 -13.286 1.00 91.75 309 SER A CA 1
ATOM 2435 C C . SER A 1 309 ? 18.180 0.144 -14.162 1.00 91.75 309 SER A C 1
ATOM 2437 O O . SER A 1 309 ? 17.145 -0.503 -14.094 1.00 91.75 309 SER A O 1
ATOM 2439 N N . PHE A 1 310 ? 19.211 -0.232 -14.926 1.00 94.94 310 PHE A N 1
ATOM 2440 C CA . PHE A 1 310 ? 19.172 -1.336 -15.905 1.00 94.94 310 PHE A CA 1
ATOM 2441 C C . PHE A 1 310 ? 19.863 -2.621 -15.420 1.00 94.94 310 PHE A C 1
ATOM 2443 O O . PHE A 1 310 ? 20.214 -3.483 -16.218 1.00 94.94 310 PHE A O 1
ATOM 2450 N N . GLY A 1 311 ? 20.120 -2.754 -14.117 1.00 94.88 311 GLY A N 1
ATOM 2451 C CA . GLY A 1 311 ? 20.731 -3.955 -13.547 1.00 94.88 311 GLY A CA 1
ATOM 2452 C C . GLY A 1 311 ? 19.754 -5.126 -13.423 1.00 94.88 311 GLY A C 1
ATOM 2453 O O . GLY A 1 311 ? 18.576 -5.026 -13.765 1.00 94.88 311 GLY A O 1
ATOM 2454 N N . LYS A 1 312 ? 20.234 -6.249 -12.879 1.00 95.62 312 LYS A N 1
ATOM 2455 C CA . LYS A 1 312 ? 19.444 -7.479 -12.714 1.00 95.62 312 LYS A CA 1
ATOM 2456 C C . LYS A 1 312 ? 18.109 -7.216 -11.991 1.00 95.62 312 LYS A C 1
ATOM 2458 O O . LYS A 1 312 ? 18.072 -6.551 -10.953 1.00 95.62 312 LYS A O 1
ATOM 2463 N N . PHE A 1 313 ? 17.018 -7.772 -12.516 1.00 96.50 313 PHE A N 1
ATOM 2464 C CA . PHE A 1 313 ? 15.739 -7.796 -11.809 1.00 96.50 313 PHE A CA 1
ATOM 2465 C C . PHE A 1 313 ? 15.808 -8.687 -10.567 1.00 96.50 313 PHE A C 1
ATOM 2467 O O . PHE A 1 313 ? 16.382 -9.772 -10.590 1.00 96.50 313 PHE A O 1
ATOM 2474 N N . GLN A 1 314 ? 15.200 -8.233 -9.480 1.00 95.31 314 GLN A N 1
ATOM 2475 C CA . GLN A 1 314 ? 15.095 -8.994 -8.239 1.00 95.31 314 GLN A CA 1
ATOM 2476 C C . GLN A 1 314 ? 13.810 -8.642 -7.493 1.00 95.31 314 GLN A C 1
ATOM 2478 O O . GLN A 1 314 ? 13.170 -7.622 -7.769 1.00 95.31 314 GLN A O 1
ATOM 2483 N N . ARG A 1 315 ? 13.465 -9.463 -6.498 1.00 94.38 315 ARG A N 1
ATOM 2484 C CA . ARG A 1 315 ? 12.380 -9.157 -5.563 1.00 94.38 315 ARG A CA 1
ATOM 2485 C C . ARG A 1 315 ? 12.738 -7.919 -4.726 1.00 94.38 315 ARG A C 1
ATOM 2487 O O . ARG A 1 315 ? 13.820 -7.889 -4.129 1.00 94.38 315 ARG A O 1
ATOM 2494 N N . PRO A 1 316 ? 11.874 -6.891 -4.671 1.00 90.44 316 PRO A N 1
ATOM 2495 C CA . PRO A 1 316 ? 12.138 -5.709 -3.865 1.00 90.44 316 PRO A CA 1
ATOM 2496 C C . PRO A 1 316 ? 11.957 -6.012 -2.374 1.00 90.44 316 PRO A C 1
ATOM 2498 O O . PRO A 1 316 ? 11.093 -6.793 -1.985 1.00 90.44 316 PRO A O 1
ATOM 2501 N N . LYS A 1 317 ? 12.739 -5.334 -1.527 1.00 86.69 317 LYS A N 1
ATOM 2502 C CA . LYS A 1 317 ? 12.487 -5.263 -0.080 1.00 86.69 317 LYS A CA 1
ATOM 2503 C C . LYS A 1 317 ? 11.664 -4.012 0.196 1.00 86.69 317 LYS A C 1
ATOM 2505 O O . LYS A 1 317 ? 12.172 -2.904 0.042 1.00 86.69 317 LYS A O 1
ATOM 2510 N N . LEU A 1 318 ? 10.407 -4.155 0.605 1.00 87.62 318 LEU A N 1
ATOM 2511 C CA . LEU A 1 318 ? 9.503 -3.002 0.720 1.00 87.62 318 LEU A CA 1
ATOM 2512 C C . LEU A 1 318 ? 9.890 -2.083 1.889 1.00 87.62 318 LEU A C 1
ATOM 2514 O O . LEU A 1 318 ? 9.718 -0.870 1.807 1.00 87.62 318 LEU A O 1
ATOM 2518 N N . ALA A 1 319 ? 10.497 -2.641 2.940 1.00 81.62 319 ALA A N 1
ATOM 2519 C CA . ALA A 1 319 ? 10.942 -1.879 4.106 1.00 81.62 319 ALA A CA 1
ATOM 2520 C C . ALA A 1 319 ? 12.000 -0.806 3.779 1.00 81.62 319 ALA A C 1
ATOM 2522 O O . ALA A 1 319 ? 12.023 0.235 4.428 1.00 81.62 319 ALA A O 1
ATOM 2523 N N . SER A 1 320 ? 12.853 -1.004 2.763 1.00 76.31 320 SER A N 1
ATOM 2524 C CA . SER A 1 320 ? 13.935 -0.048 2.475 1.00 76.31 320 SER A CA 1
ATOM 2525 C C . SER A 1 320 ? 13.438 1.312 1.977 1.00 76.31 320 SER A C 1
ATOM 2527 O O . SER A 1 320 ? 14.180 2.289 2.056 1.00 76.31 320 SER A O 1
ATOM 2529 N N . VAL A 1 321 ? 12.197 1.397 1.481 1.00 78.88 321 VAL A N 1
ATOM 2530 C CA . VAL A 1 321 ? 11.626 2.648 0.954 1.00 78.88 321 VAL A CA 1
ATOM 2531 C C . VAL A 1 321 ? 11.376 3.674 2.065 1.00 78.88 321 VAL A C 1
ATOM 2533 O O . VAL A 1 321 ? 11.504 4.869 1.833 1.00 78.88 321 VAL A O 1
ATOM 2536 N N . THR A 1 322 ? 11.097 3.221 3.288 1.00 79.06 322 THR A N 1
ATOM 2537 C CA . THR A 1 322 ? 10.774 4.096 4.430 1.00 79.06 322 THR A CA 1
ATOM 2538 C C . THR A 1 322 ? 11.882 4.171 5.477 1.00 79.06 322 THR A C 1
ATOM 2540 O O . THR A 1 322 ? 11.669 4.715 6.553 1.00 79.06 322 THR A O 1
ATOM 2543 N N . THR A 1 323 ? 13.056 3.589 5.217 1.00 78.56 323 THR A N 1
ATOM 2544 C CA . THR A 1 323 ? 14.156 3.524 6.202 1.00 78.56 323 THR A CA 1
ATOM 2545 C C . THR A 1 323 ? 15.397 4.298 5.763 1.00 78.56 323 THR A C 1
ATOM 2547 O O . THR A 1 323 ? 16.201 4.690 6.602 1.00 78.56 323 THR A O 1
ATOM 2550 N N . SER A 1 324 ? 15.572 4.545 4.464 1.00 83.38 324 SER A N 1
ATOM 2551 C CA . SER A 1 324 ? 16.749 5.242 3.938 1.00 83.38 324 SER A CA 1
ATOM 2552 C C . SER A 1 324 ? 16.416 6.682 3.513 1.00 83.38 324 SER A C 1
ATOM 2554 O O . SER A 1 324 ? 15.363 6.886 2.908 1.00 83.38 324 SER A O 1
ATOM 2556 N N . PRO A 1 325 ? 17.309 7.672 3.743 1.00 86.12 325 PRO A N 1
ATOM 2557 C CA . PRO A 1 325 ? 17.029 9.083 3.446 1.00 86.12 325 PRO A CA 1
ATOM 2558 C C . PRO A 1 325 ? 16.634 9.360 1.990 1.00 86.12 325 PRO A C 1
ATOM 2560 O O . PRO A 1 325 ? 15.679 10.084 1.744 1.00 86.12 325 PRO A O 1
ATOM 2563 N N . ILE A 1 326 ? 17.325 8.746 1.022 1.00 86.94 326 ILE A N 1
ATOM 2564 C CA . ILE A 1 326 ? 17.086 8.993 -0.410 1.00 86.94 326 ILE A CA 1
ATOM 2565 C C . ILE A 1 326 ? 15.685 8.514 -0.853 1.00 86.94 326 ILE A C 1
ATOM 2567 O O . ILE A 1 326 ? 14.950 9.311 -1.434 1.00 86.94 326 ILE A O 1
ATOM 2571 N N . PRO A 1 327 ? 15.267 7.254 -0.603 1.00 88.00 327 PRO A N 1
ATOM 2572 C CA . PRO A 1 327 ? 13.895 6.824 -0.873 1.00 88.00 327 PRO A CA 1
ATOM 2573 C C . PRO A 1 327 ? 12.820 7.659 -0.171 1.00 88.00 327 PRO A C 1
ATOM 2575 O O . PRO A 1 327 ? 11.815 7.972 -0.804 1.00 88.00 327 PRO A O 1
ATOM 2578 N N . ILE A 1 328 ? 13.044 8.061 1.086 1.00 91.69 328 ILE A N 1
ATOM 2579 C CA . ILE A 1 328 ? 12.110 8.928 1.819 1.00 91.69 328 ILE A CA 1
ATOM 2580 C C . ILE A 1 328 ? 11.944 10.255 1.081 1.00 91.69 328 ILE A C 1
ATOM 2582 O O . ILE A 1 328 ? 10.820 10.667 0.821 1.00 91.69 328 ILE A O 1
ATOM 2586 N N . GLU A 1 329 ? 13.040 10.887 0.667 1.00 94.06 329 GLU A N 1
ATOM 2587 C CA . GLU A 1 329 ? 12.996 12.188 -0.004 1.00 94.06 329 GLU A CA 1
ATOM 2588 C C . GLU A 1 329 ? 12.278 12.143 -1.362 1.00 94.06 329 GLU A C 1
ATOM 2590 O O . GLU A 1 329 ? 11.627 13.109 -1.769 1.00 94.06 329 GLU A O 1
ATOM 2595 N N . ARG A 1 330 ? 12.315 10.993 -2.050 1.00 91.56 330 ARG A N 1
ATOM 2596 C CA . ARG A 1 330 ? 11.501 10.765 -3.256 1.00 91.56 330 ARG A CA 1
ATOM 2597 C C . ARG A 1 330 ? 10.008 10.751 -2.933 1.00 91.56 330 ARG A C 1
ATOM 2599 O O . ARG A 1 330 ? 9.236 11.361 -3.665 1.00 91.56 330 ARG A O 1
ATOM 2606 N N . VAL A 1 331 ? 9.611 10.097 -1.840 1.00 95.31 331 VAL A N 1
ATOM 2607 C CA . VAL A 1 331 ? 8.215 10.107 -1.370 1.00 95.31 331 VAL A CA 1
ATOM 2608 C C . VAL A 1 331 ? 7.802 11.520 -0.954 1.00 95.31 331 VAL A C 1
ATOM 2610 O O . VAL A 1 331 ? 6.735 11.969 -1.352 1.00 95.31 331 VAL A O 1
ATOM 2613 N N . VAL A 1 332 ? 8.661 12.257 -0.241 1.00 96.75 332 VAL A N 1
ATOM 2614 C CA . VAL A 1 332 ? 8.415 13.661 0.141 1.00 96.75 332 VAL A CA 1
ATOM 2615 C C . VAL A 1 332 ? 8.188 14.539 -1.085 1.00 96.75 332 VAL A C 1
ATOM 2617 O O . VAL A 1 332 ? 7.217 15.288 -1.141 1.00 96.75 332 VAL A O 1
ATOM 2620 N N . SER A 1 333 ? 9.063 14.425 -2.084 1.00 95.94 333 SER A N 1
ATOM 2621 C CA . SER A 1 333 ? 8.955 15.188 -3.331 1.00 95.94 333 SER A CA 1
ATOM 2622 C C . SER A 1 333 ? 7.654 14.878 -4.072 1.00 95.94 333 SER A C 1
ATOM 2624 O O . SER A 1 333 ? 7.002 15.791 -4.572 1.00 95.94 333 SER A O 1
ATOM 2626 N N . GLY A 1 334 ? 7.259 13.603 -4.111 1.00 95.69 334 GLY A N 1
ATOM 2627 C CA . GLY A 1 334 ? 6.000 13.180 -4.712 1.00 95.69 334 GLY A CA 1
ATOM 2628 C C . GLY A 1 334 ? 4.777 13.690 -3.948 1.00 95.69 334 GLY A C 1
ATOM 2629 O O . GLY A 1 334 ? 3.873 14.240 -4.569 1.00 95.69 334 GLY A O 1
ATOM 2630 N N . LEU A 1 335 ? 4.758 13.573 -2.617 1.00 97.50 335 LEU A N 1
ATOM 2631 C CA . LEU A 1 335 ? 3.673 14.097 -1.778 1.00 97.50 335 LEU A CA 1
ATOM 2632 C C . LEU A 1 335 ? 3.472 15.591 -2.041 1.00 97.50 335 LEU A C 1
ATOM 2634 O O . LEU A 1 335 ? 2.403 15.988 -2.483 1.00 97.50 335 LEU A O 1
ATOM 2638 N N . LYS A 1 336 ? 4.535 16.395 -1.929 1.00 97.62 336 LYS A N 1
ATOM 2639 C CA . LYS A 1 336 ? 4.486 17.841 -2.206 1.00 97.62 336 LYS A CA 1
ATOM 2640 C C . LYS A 1 336 ? 4.017 18.195 -3.619 1.00 97.62 336 LYS A C 1
ATOM 2642 O O . LYS A 1 336 ? 3.526 19.294 -3.843 1.00 97.62 336 LYS A O 1
ATOM 2647 N N . LYS A 1 337 ? 4.253 17.316 -4.597 1.00 97.06 337 LYS A N 1
ATOM 2648 C CA . LYS A 1 337 ? 3.864 17.554 -5.991 1.00 97.06 337 LYS A CA 1
ATOM 2649 C C . LYS A 1 337 ? 2.359 17.386 -6.201 1.00 97.06 337 LYS A C 1
ATOM 2651 O O . LYS A 1 337 ? 1.801 18.065 -7.058 1.00 97.06 337 LYS A O 1
ATOM 2656 N N . TYR A 1 338 ? 1.724 16.467 -5.476 1.00 96.69 338 TYR A N 1
ATOM 2657 C CA . TYR A 1 338 ? 0.333 16.070 -5.722 1.00 96.69 338 TYR A CA 1
ATOM 2658 C C . TYR A 1 338 ? -0.616 16.361 -4.554 1.00 96.69 338 TYR A C 1
ATOM 2660 O O . TYR A 1 338 ? -1.804 16.062 -4.656 1.00 96.69 338 TYR A O 1
ATOM 2668 N N . THR A 1 339 ? -0.117 16.933 -3.460 1.00 95.81 339 THR A N 1
ATOM 2669 C CA . THR A 1 339 ? -0.900 17.335 -2.287 1.00 95.81 339 THR A CA 1
ATOM 2670 C C . THR A 1 339 ? -0.502 18.742 -1.833 1.00 95.81 339 THR A C 1
ATOM 2672 O O . THR A 1 339 ? 0.456 19.323 -2.342 1.00 95.81 339 THR A O 1
ATOM 2675 N N . ASN A 1 340 ? -1.237 19.299 -0.867 1.00 94.44 340 ASN A N 1
ATOM 2676 C CA . ASN A 1 340 ? -0.987 20.642 -0.329 1.00 94.44 340 ASN A CA 1
ATOM 2677 C C . ASN A 1 340 ? -0.039 20.649 0.884 1.00 94.44 340 ASN A C 1
ATOM 2679 O O . ASN A 1 340 ? 0.024 21.647 1.596 1.00 94.44 340 ASN A O 1
ATOM 2683 N N . LEU A 1 341 ? 0.667 19.543 1.136 1.00 95.44 341 LEU A N 1
ATOM 2684 C CA . LEU A 1 341 ? 1.542 19.406 2.298 1.00 95.44 341 LEU A CA 1
ATOM 2685 C C . LEU A 1 341 ? 2.813 20.239 2.133 1.00 95.44 341 LEU A C 1
ATOM 2687 O O . LEU A 1 341 ? 3.457 20.230 1.074 1.00 95.44 341 LEU A O 1
ATOM 2691 N N . ASP A 1 342 ? 3.233 20.892 3.212 1.00 96.12 342 ASP A N 1
ATOM 2692 C CA . ASP A 1 342 ? 4.558 21.487 3.265 1.00 96.12 342 ASP A CA 1
ATOM 2693 C C . ASP A 1 342 ? 5.660 20.408 3.351 1.00 96.12 342 ASP A C 1
ATOM 2695 O O . ASP A 1 342 ? 5.417 19.197 3.382 1.00 96.12 342 ASP A O 1
ATOM 2699 N N . HIS A 1 343 ? 6.927 20.828 3.337 1.00 95.31 343 HIS A N 1
ATOM 2700 C CA . HIS A 1 343 ? 8.033 19.870 3.381 1.00 95.31 343 HIS A CA 1
ATOM 2701 C C . HIS A 1 343 ? 8.122 19.093 4.705 1.00 95.31 343 HIS A C 1
ATOM 2703 O O . HIS A 1 343 ? 8.472 17.912 4.684 1.00 95.31 343 HIS A O 1
ATOM 2709 N N . ALA A 1 344 ? 7.832 19.727 5.842 1.00 95.25 344 ALA A N 1
ATOM 2710 C CA . ALA A 1 344 ? 7.885 19.086 7.149 1.00 95.25 344 ALA A CA 1
ATOM 2711 C C . ALA A 1 344 ? 6.744 18.072 7.308 1.00 95.25 344 ALA A C 1
ATOM 2713 O O . ALA A 1 344 ? 6.992 16.937 7.721 1.00 95.25 344 ALA A O 1
ATOM 2714 N N . GLU A 1 345 ? 5.532 18.442 6.901 1.00 95.12 345 GLU A N 1
ATOM 2715 C CA . GLU A 1 345 ? 4.352 17.578 6.898 1.00 95.12 345 GLU A CA 1
ATOM 2716 C C . GLU A 1 345 ? 4.537 16.382 5.954 1.00 95.12 345 GLU A C 1
ATOM 2718 O O . GLU A 1 345 ? 4.362 15.228 6.354 1.00 95.12 345 GLU A O 1
ATOM 2723 N N . ALA A 1 346 ? 4.990 16.628 4.719 1.00 96.50 346 ALA A N 1
ATOM 2724 C CA . ALA A 1 346 ? 5.269 15.569 3.752 1.00 96.50 346 ALA A CA 1
ATOM 2725 C C . ALA A 1 346 ? 6.358 14.610 4.256 1.00 96.50 346 ALA A C 1
ATOM 2727 O O . ALA A 1 346 ? 6.250 13.396 4.077 1.00 96.50 346 ALA A O 1
ATOM 2728 N N . LYS A 1 347 ? 7.397 15.128 4.924 1.00 95.19 347 LYS A N 1
ATOM 2729 C CA . LYS A 1 347 ? 8.458 14.314 5.532 1.00 95.19 347 LYS A CA 1
ATOM 2730 C C . LYS A 1 347 ? 7.958 13.481 6.703 1.00 95.19 347 LYS A C 1
ATOM 2732 O O . LYS A 1 347 ? 8.291 12.295 6.769 1.00 95.19 347 LYS A O 1
ATOM 2737 N N . TYR A 1 348 ? 7.143 14.065 7.578 1.00 93.38 348 TYR A N 1
ATOM 2738 C CA . TYR A 1 348 ? 6.500 13.351 8.678 1.00 93.38 348 TYR A CA 1
ATOM 2739 C C . TYR A 1 348 ? 5.663 12.180 8.151 1.00 93.38 348 TYR A C 1
ATOM 2741 O O . TYR A 1 348 ? 5.851 11.034 8.573 1.00 93.38 348 TYR A O 1
ATOM 2749 N N . LEU A 1 349 ? 4.810 12.437 7.155 1.00 95.44 349 LEU A N 1
ATOM 2750 C CA . LEU A 1 349 ? 3.980 11.406 6.544 1.00 95.44 349 LEU A CA 1
ATOM 2751 C C . LEU A 1 349 ? 4.828 10.336 5.838 1.00 95.44 349 LEU A C 1
ATOM 2753 O O . LEU A 1 349 ? 4.628 9.144 6.073 1.00 95.44 349 LEU A O 1
ATOM 2757 N N . ALA A 1 350 ? 5.822 10.727 5.034 1.00 94.69 350 ALA A N 1
ATOM 2758 C CA . ALA A 1 350 ? 6.682 9.805 4.286 1.00 94.69 350 ALA A CA 1
ATOM 2759 C C . ALA A 1 350 ? 7.439 8.813 5.187 1.00 94.69 350 ALA A C 1
ATOM 2761 O O . ALA A 1 350 ? 7.509 7.621 4.880 1.00 94.69 350 ALA A O 1
ATOM 2762 N N . GLN A 1 351 ? 7.972 9.276 6.321 1.00 91.75 351 GLN A N 1
ATOM 2763 C CA . GLN A 1 351 ? 8.673 8.424 7.291 1.00 91.75 351 GLN A CA 1
ATOM 2764 C C . GLN A 1 351 ? 7.750 7.376 7.924 1.00 91.75 351 GLN A C 1
ATOM 2766 O O . GLN A 1 351 ? 8.180 6.274 8.279 1.00 91.75 351 GLN A O 1
ATOM 2771 N N . ARG A 1 352 ? 6.464 7.705 8.050 1.00 92.12 352 ARG A N 1
ATOM 2772 C CA . ARG A 1 352 ? 5.459 6.854 8.685 1.00 92.12 352 ARG A CA 1
ATOM 2773 C C . ARG A 1 352 ? 4.680 6.017 7.694 1.00 92.12 352 ARG A C 1
ATOM 2775 O O . ARG A 1 352 ? 4.054 5.056 8.122 1.00 92.12 352 ARG A O 1
ATOM 2782 N N . ALA A 1 353 ? 4.744 6.304 6.400 1.00 93.31 353 ALA A N 1
ATOM 2783 C CA . ALA A 1 353 ? 3.929 5.686 5.362 1.00 93.31 353 ALA A CA 1
ATOM 2784 C C . ALA A 1 353 ? 4.293 4.229 5.024 1.00 93.31 353 ALA A C 1
ATOM 2786 O O . ALA A 1 353 ? 4.031 3.805 3.908 1.00 93.31 353 ALA A O 1
ATOM 2787 N N . ASN A 1 354 ? 4.887 3.437 5.926 1.00 92.38 354 ASN A N 1
ATOM 2788 C CA . ASN A 1 354 ? 5.187 2.029 5.647 1.00 92.38 354 ASN A CA 1
ATOM 2789 C C . ASN A 1 354 ? 3.911 1.176 5.528 1.00 92.38 354 ASN A C 1
ATOM 2791 O O . ASN A 1 354 ? 2.875 1.445 6.128 1.00 92.38 354 ASN A O 1
ATOM 2795 N N . LEU A 1 355 ? 3.988 0.060 4.808 1.00 94.44 355 LEU A N 1
ATOM 2796 C CA . LEU A 1 355 ? 2.815 -0.794 4.585 1.00 94.44 355 LEU A CA 1
ATOM 2797 C C . LEU A 1 355 ? 2.176 -1.317 5.882 1.00 94.44 355 LEU A C 1
ATOM 2799 O O . LEU A 1 355 ? 0.979 -1.592 5.920 1.00 94.44 355 LEU A O 1
ATOM 2803 N N . SER A 1 356 ? 2.941 -1.464 6.969 1.00 92.62 356 SER A N 1
ATOM 2804 C CA . SER A 1 356 ? 2.372 -1.948 8.225 1.00 92.62 356 SER A CA 1
ATOM 2805 C C . SER A 1 356 ? 1.590 -0.884 8.994 1.00 92.62 356 SER A C 1
ATOM 2807 O O . SER A 1 356 ? 0.699 -1.278 9.750 1.00 92.62 356 SER A O 1
ATOM 2809 N N . THR A 1 357 ? 1.942 0.394 8.877 1.00 93.94 357 THR A N 1
ATOM 2810 C CA . THR A 1 357 ? 1.198 1.518 9.467 1.00 93.94 357 THR A CA 1
ATOM 2811 C C . THR A 1 357 ? -0.006 1.856 8.603 1.00 93.94 357 THR A C 1
ATOM 2813 O O . THR A 1 357 ? -1.091 1.978 9.150 1.00 93.94 357 THR A O 1
ATOM 2816 N N . VAL A 1 358 ? 0.123 1.855 7.270 1.00 96.12 358 VAL A N 1
ATOM 2817 C CA . VAL A 1 358 ? -1.020 2.021 6.351 1.00 96.12 358 VAL A CA 1
ATOM 2818 C C . VAL A 1 358 ? -2.075 0.950 6.593 1.00 96.12 358 VAL A C 1
ATOM 2820 O O . VAL A 1 358 ? -3.241 1.274 6.788 1.00 96.12 358 VAL A O 1
ATOM 2823 N N . ARG A 1 359 ? -1.665 -0.321 6.702 1.00 95.38 359 ARG A N 1
ATOM 2824 C CA . ARG A 1 359 ? -2.567 -1.419 7.079 1.00 95.38 359 ARG A CA 1
ATOM 2825 C C . ARG A 1 359 ? -3.272 -1.167 8.412 1.00 95.38 359 ARG A C 1
ATOM 2827 O O . ARG A 1 359 ? -4.449 -1.479 8.557 1.00 95.38 359 ARG A O 1
ATOM 2834 N N . ALA A 1 360 ? -2.531 -0.677 9.405 1.00 93.88 360 ALA A N 1
ATOM 2835 C CA . ALA A 1 360 ? -3.077 -0.412 10.728 1.00 93.88 360 ALA A CA 1
ATOM 2836 C C . ALA A 1 360 ? -4.086 0.737 10.694 1.00 93.88 360 ALA A C 1
ATOM 2838 O O . ALA A 1 360 ? -5.180 0.584 11.226 1.00 93.88 360 ALA A O 1
ATOM 2839 N N . THR A 1 361 ? -3.745 1.837 10.022 1.00 95.44 361 THR A N 1
ATOM 2840 C CA . THR A 1 361 ? -4.627 2.987 9.836 1.00 95.44 361 THR A CA 1
ATOM 2841 C C . THR A 1 361 ? -5.875 2.609 9.051 1.00 95.44 361 THR A C 1
ATOM 2843 O O . THR A 1 361 ? -6.957 2.919 9.524 1.00 95.44 361 THR A O 1
ATOM 2846 N N . ALA A 1 362 ? -5.770 1.851 7.955 1.00 95.69 362 ALA A N 1
ATOM 2847 C CA . ALA A 1 362 ? -6.935 1.351 7.220 1.00 95.69 362 ALA A CA 1
ATOM 2848 C C . ALA A 1 362 ? -7.857 0.494 8.111 1.00 95.69 362 ALA A C 1
ATOM 2850 O O . ALA A 1 362 ? -9.071 0.675 8.119 1.00 95.69 362 ALA A O 1
ATOM 2851 N N . GLY A 1 363 ? -7.287 -0.394 8.937 1.00 93.38 363 GLY A N 1
ATOM 2852 C CA . GLY A 1 363 ? -8.062 -1.155 9.921 1.00 93.38 363 GLY A CA 1
ATOM 2853 C C . GLY A 1 363 ? -8.759 -0.265 10.958 1.00 93.38 363 GLY A C 1
ATOM 2854 O O . GLY A 1 363 ? -9.928 -0.487 11.266 1.00 93.38 363 GLY A O 1
ATOM 2855 N N . VAL A 1 364 ? -8.065 0.750 11.484 1.00 90.81 364 VAL A N 1
ATOM 2856 C CA . VAL A 1 364 ? -8.652 1.718 12.426 1.00 90.81 364 VAL A CA 1
ATOM 2857 C C . VAL A 1 364 ? -9.750 2.540 11.752 1.00 90.81 364 VAL A C 1
ATOM 2859 O O . VAL A 1 364 ? -10.801 2.700 12.352 1.00 90.81 364 VAL A O 1
ATOM 2862 N N . MET A 1 365 ? -9.585 2.990 10.508 1.00 90.75 365 MET A N 1
ATOM 2863 C CA . MET A 1 365 ? -10.634 3.712 9.774 1.00 90.75 365 MET A CA 1
ATOM 2864 C C . MET A 1 365 ? -11.909 2.869 9.631 1.00 90.75 365 MET A C 1
ATOM 2866 O O . MET A 1 365 ? -12.989 3.350 9.954 1.00 90.75 365 MET A O 1
ATOM 2870 N N . ILE A 1 366 ? -11.788 1.574 9.310 1.00 90.88 366 ILE A N 1
ATOM 2871 C CA . ILE A 1 366 ? -12.936 0.647 9.288 1.00 90.88 366 ILE A CA 1
ATOM 2872 C C . ILE A 1 366 ? -13.601 0.548 10.666 1.00 90.88 366 ILE A C 1
ATOM 2874 O O . ILE A 1 366 ? -14.827 0.463 10.762 1.00 90.88 366 ILE A O 1
ATOM 2878 N N . TYR A 1 367 ? -12.822 0.550 11.750 1.00 86.94 367 TYR A N 1
ATOM 2879 C CA . TYR A 1 367 ? -13.383 0.614 13.099 1.00 86.94 367 TYR A CA 1
ATOM 2880 C C . TYR A 1 367 ? -14.147 1.920 13.335 1.00 86.94 367 TYR A C 1
ATOM 2882 O O . TYR A 1 367 ? -15.260 1.864 13.848 1.00 86.94 367 TYR A O 1
ATOM 2890 N N . LEU A 1 368 ? -13.583 3.066 12.949 1.00 82.94 368 LEU A N 1
ATOM 2891 C CA . LEU A 1 368 ? -14.203 4.380 13.134 1.00 82.94 368 LEU A CA 1
ATOM 2892 C C . LEU A 1 368 ? -15.522 4.500 12.359 1.00 82.94 368 LEU A C 1
ATOM 2894 O O . LEU A 1 368 ? -16.524 4.940 12.919 1.00 82.94 368 LEU A O 1
ATOM 2898 N N . GLU A 1 369 ? -15.547 4.036 11.111 1.00 81.38 369 GLU A N 1
ATOM 2899 C CA . GLU A 1 369 ? -16.737 4.045 10.254 1.00 81.38 369 GLU A CA 1
ATOM 2900 C C . GLU A 1 369 ? -17.813 3.080 10.761 1.00 81.38 369 GLU A C 1
ATOM 2902 O O . GLU A 1 369 ? -18.992 3.418 10.861 1.00 81.38 369 GLU A O 1
ATOM 2907 N N . SER A 1 370 ? -17.413 1.852 11.096 1.00 80.81 370 SER A N 1
ATOM 2908 C CA . SER A 1 370 ? -18.361 0.781 11.408 1.00 80.81 370 SER A CA 1
ATOM 2909 C C . SER A 1 370 ? -18.707 0.644 12.888 1.00 80.81 370 SER A C 1
ATOM 2911 O O . SER A 1 370 ? -19.618 -0.116 13.228 1.00 80.81 370 SER A O 1
ATOM 2913 N N . LYS A 1 371 ? -17.957 1.318 13.767 1.00 75.38 371 LYS A N 1
ATOM 2914 C CA . LYS A 1 371 ? -18.010 1.211 15.235 1.00 75.38 371 LYS A CA 1
ATOM 2915 C C . LYS A 1 371 ? -17.887 -0.235 15.737 1.00 75.38 371 LYS A C 1
ATOM 2917 O O . LYS A 1 371 ? -18.408 -0.579 16.795 1.00 75.38 371 LYS A O 1
ATOM 2922 N N . SER A 1 372 ? -17.222 -1.106 14.969 1.00 80.00 372 SER A N 1
ATOM 2923 C CA . SER A 1 372 ? -17.170 -2.547 15.224 1.00 80.00 372 SER A CA 1
ATOM 2924 C C . SER A 1 372 ? -15.742 -3.083 15.225 1.00 80.00 372 SER A C 1
ATOM 2926 O O . SER A 1 372 ? -15.088 -3.219 14.189 1.00 80.00 372 SER A O 1
ATOM 2928 N N . ALA A 1 373 ? -15.274 -3.482 16.410 1.00 82.44 373 ALA A N 1
ATOM 2929 C CA . ALA A 1 373 ? -13.978 -4.138 16.578 1.00 82.44 373 ALA A CA 1
ATOM 2930 C C . ALA A 1 373 ? -13.917 -5.489 15.833 1.00 82.44 373 ALA A C 1
ATOM 2932 O O . ALA A 1 373 ? -12.854 -5.903 15.367 1.00 82.44 373 ALA A O 1
ATOM 2933 N N . LYS A 1 374 ? -15.068 -6.156 15.662 1.00 84.94 374 LYS A N 1
ATOM 2934 C CA . LYS A 1 374 ? -15.193 -7.384 14.866 1.00 84.94 374 LYS A CA 1
ATOM 2935 C C . LYS A 1 374 ? -14.908 -7.115 13.385 1.00 84.94 374 LYS A C 1
ATOM 2937 O O . LYS A 1 374 ? -14.019 -7.761 12.836 1.00 84.94 374 LYS A O 1
ATOM 2942 N N . LYS A 1 375 ? -15.564 -6.113 12.782 1.00 87.38 375 LYS A N 1
ATOM 2943 C CA . LYS A 1 375 ? -15.328 -5.725 11.377 1.00 87.38 375 LYS A CA 1
ATOM 2944 C C . LYS A 1 375 ? -13.879 -5.307 11.133 1.00 87.38 375 LYS A C 1
ATOM 2946 O O . LYS A 1 375 ? -13.280 -5.720 10.146 1.00 87.38 375 LYS A O 1
ATOM 2951 N N . MET A 1 376 ? -13.274 -4.566 12.064 1.00 89.44 376 MET A N 1
ATOM 2952 C CA . MET A 1 376 ? -11.840 -4.251 12.013 1.00 89.44 376 MET A CA 1
ATOM 2953 C C . MET A 1 376 ? -10.964 -5.515 12.023 1.00 89.44 376 MET A C 1
ATOM 2955 O O . MET A 1 376 ? -10.027 -5.631 11.233 1.00 89.44 376 MET A O 1
ATOM 2959 N N . SER A 1 377 ? -11.256 -6.471 12.909 1.00 89.44 377 SER A N 1
ATOM 2960 C CA . SER A 1 377 ? -10.520 -7.737 13.009 1.00 89.44 377 SER A CA 1
ATOM 2961 C C . SER A 1 377 ? -10.611 -8.569 11.727 1.00 89.44 377 SER A C 1
ATOM 2963 O O . SER A 1 377 ? -9.602 -9.101 11.257 1.00 89.44 377 SER A O 1
ATOM 2965 N N . GLU A 1 378 ? -11.810 -8.655 11.150 1.00 90.50 378 GLU A N 1
ATOM 2966 C CA . GLU A 1 378 ? -12.084 -9.336 9.881 1.00 90.50 378 GLU A CA 1
ATOM 2967 C C . GLU A 1 378 ? -11.343 -8.662 8.722 1.00 90.50 378 GLU A C 1
ATOM 2969 O O . GLU A 1 378 ? -10.637 -9.334 7.966 1.00 90.50 378 GLU A O 1
ATOM 2974 N N . ALA A 1 379 ? -11.411 -7.330 8.638 1.00 91.12 379 ALA A N 1
ATOM 2975 C CA . ALA A 1 379 ? -10.721 -6.548 7.620 1.00 91.12 379 ALA A CA 1
ATOM 2976 C C . ALA A 1 379 ? -9.195 -6.710 7.689 1.00 91.12 379 ALA A C 1
ATOM 2978 O O . ALA A 1 379 ? -8.535 -6.831 6.660 1.00 91.12 379 ALA A O 1
ATOM 2979 N N . LEU A 1 380 ? -8.620 -6.789 8.893 1.00 91.25 380 LEU A N 1
ATOM 2980 C CA . LEU A 1 380 ? -7.196 -7.075 9.095 1.00 91.25 380 LEU A CA 1
ATOM 2981 C C . LEU A 1 380 ? -6.821 -8.538 8.789 1.00 91.25 380 LEU A C 1
ATOM 2983 O O . LEU A 1 380 ? -5.629 -8.863 8.742 1.00 91.25 380 LEU A O 1
ATOM 2987 N N . GLY A 1 381 ? -7.790 -9.431 8.575 1.00 87.12 381 GLY A N 1
ATOM 2988 C CA . GLY A 1 381 ? -7.554 -10.843 8.279 1.00 87.12 381 GLY A CA 1
ATOM 2989 C C . GLY A 1 381 ? -7.137 -11.675 9.491 1.00 87.12 381 GLY A C 1
ATOM 2990 O O . GLY A 1 381 ? -6.345 -12.615 9.347 1.00 87.12 381 GLY A O 1
ATOM 2991 N N . HIS A 1 382 ? -7.595 -11.314 10.690 1.00 85.56 382 HIS A N 1
ATOM 2992 C CA . HIS A 1 382 ? -7.394 -12.134 11.884 1.00 85.56 382 HIS A CA 1
ATOM 2993 C C . HIS A 1 382 ? -8.321 -13.362 11.852 1.00 85.56 382 HIS A C 1
ATOM 2995 O O . HIS A 1 382 ? -9.458 -13.272 11.401 1.00 85.56 382 HIS A O 1
ATOM 3001 N N . LYS A 1 383 ? -7.825 -14.519 12.317 1.00 77.25 383 LYS A N 1
ATOM 3002 C CA . LYS A 1 383 ? -8.569 -15.797 12.285 1.00 77.25 383 LYS A CA 1
ATOM 3003 C C . LYS A 1 383 ? -9.771 -15.785 13.230 1.00 77.25 383 LYS A C 1
ATOM 3005 O O . LYS A 1 383 ? -10.830 -16.297 12.898 1.00 77.25 383 LYS A O 1
ATOM 3010 N N . SER A 1 384 ? -9.576 -15.208 14.406 1.00 78.50 384 SER A N 1
ATOM 3011 C CA . SER A 1 384 ? -10.592 -15.025 15.430 1.00 78.50 384 SER A CA 1
ATOM 3012 C C . SER A 1 384 ? -10.514 -13.597 15.946 1.00 78.50 384 SER A C 1
ATOM 3014 O O . SER A 1 384 ? -9.473 -12.938 15.849 1.00 78.50 384 SER A O 1
ATOM 3016 N N . PHE A 1 385 ? -11.624 -13.121 16.496 1.00 79.38 385 PHE A N 1
ATOM 3017 C CA . PHE A 1 385 ? -11.638 -11.871 17.232 1.00 79.38 385 PHE A CA 1
ATOM 3018 C C . PHE A 1 385 ? -10.784 -12.020 18.501 1.00 79.38 385 PHE A C 1
ATOM 3020 O O . PHE A 1 385 ? -11.055 -12.882 19.333 1.00 79.38 385 PHE A O 1
ATOM 3027 N N . ASP A 1 386 ? -9.744 -11.196 18.621 1.00 75.75 386 ASP A N 1
ATOM 3028 C CA . ASP A 1 386 ? -8.854 -11.143 19.783 1.00 75.75 386 ASP A CA 1
ATOM 3029 C C . ASP A 1 386 ? -8.629 -9.670 20.177 1.00 75.75 386 ASP A C 1
ATOM 3031 O O . ASP A 1 386 ? -7.900 -8.948 19.481 1.00 75.75 386 ASP A O 1
ATOM 3035 N N . PRO A 1 387 ? -9.235 -9.207 21.288 1.00 71.56 387 PRO A N 1
ATOM 3036 C CA . PRO A 1 387 ? -9.067 -7.843 21.787 1.00 71.56 387 PRO A CA 1
ATOM 3037 C C . PRO A 1 387 ? -7.609 -7.460 22.063 1.00 71.56 387 PRO A C 1
ATOM 3039 O O . PRO A 1 387 ? -7.203 -6.335 21.779 1.00 71.56 387 PRO A O 1
ATOM 3042 N N . SER A 1 388 ? -6.789 -8.393 22.556 1.00 72.81 388 SER A N 1
ATOM 3043 C CA . SER A 1 388 ? -5.379 -8.130 22.878 1.00 72.81 388 SER A CA 1
ATOM 3044 C C . SER A 1 388 ? -4.543 -7.930 21.614 1.00 72.81 388 SER A C 1
ATOM 3046 O O . SER A 1 388 ? -3.610 -7.122 21.582 1.00 72.81 388 SER A O 1
ATOM 3048 N N . LEU A 1 389 ? -4.891 -8.635 20.536 1.00 77.31 389 LEU A N 1
ATOM 3049 C CA . LEU A 1 389 ? -4.278 -8.431 19.228 1.00 77.31 389 LEU A CA 1
ATOM 3050 C C . LEU A 1 389 ? -4.714 -7.100 18.597 1.00 77.31 389 LEU A C 1
ATOM 3052 O O . LEU A 1 389 ? -3.880 -6.414 17.998 1.00 77.31 389 LEU A O 1
ATOM 3056 N N . LEU A 1 390 ? -5.990 -6.724 18.740 1.00 80.75 390 LEU A N 1
ATOM 3057 C CA . LEU A 1 390 ? -6.533 -5.457 18.238 1.00 80.75 390 LEU A CA 1
ATOM 3058 C C . LEU A 1 390 ? -5.972 -4.234 18.962 1.00 80.75 390 LEU A C 1
ATOM 3060 O O . LEU A 1 390 ? -5.692 -3.237 18.299 1.00 80.75 390 LEU A O 1
ATOM 3064 N N . ALA A 1 391 ? -5.695 -4.334 20.264 1.00 77.19 391 ALA A N 1
ATOM 3065 C CA . ALA A 1 391 ? -5.065 -3.272 21.057 1.00 77.19 391 ALA A CA 1
ATOM 3066 C C . ALA A 1 391 ? -3.674 -2.851 20.535 1.00 77.19 391 ALA A C 1
ATOM 3068 O O . ALA A 1 391 ? -3.139 -1.816 20.916 1.00 77.19 391 ALA A O 1
ATOM 3069 N N . ARG A 1 392 ? -3.059 -3.639 19.639 1.00 81.12 392 ARG A N 1
ATOM 3070 C CA . ARG A 1 392 ? -1.814 -3.257 18.946 1.00 81.12 392 ARG A CA 1
ATOM 3071 C C . ARG A 1 392 ? -2.030 -2.298 17.774 1.00 81.12 392 ARG A C 1
ATOM 3073 O O . ARG A 1 392 ? -1.046 -1.810 17.211 1.00 81.12 392 ARG A O 1
ATOM 3080 N N . TYR A 1 393 ? -3.269 -2.164 17.315 1.00 84.25 393 TYR A N 1
ATOM 3081 C CA . TYR A 1 393 ? -3.675 -1.340 16.181 1.00 84.25 393 TYR A CA 1
ATOM 3082 C C . TYR A 1 393 ? -4.517 -0.162 16.649 1.00 84.25 393 TYR A C 1
ATOM 3084 O O . TYR A 1 393 ? -4.282 0.943 16.181 1.00 84.25 393 TYR A O 1
ATOM 3092 N N . LEU A 1 394 ? -5.460 -0.411 17.559 1.00 82.06 394 LEU A N 1
ATOM 3093 C CA . LEU A 1 394 ? -6.399 0.569 18.081 1.00 82.06 394 LEU A CA 1
ATOM 3094 C C . LEU A 1 394 ? -5.864 1.132 19.412 1.00 82.06 394 LEU A C 1
ATOM 3096 O O . LEU A 1 394 ? -5.846 0.399 20.401 1.00 82.06 394 LEU A O 1
ATOM 3100 N N . PRO A 1 395 ? -5.378 2.388 19.436 1.00 80.44 395 PRO A N 1
ATOM 3101 C CA . PRO A 1 395 ? -4.867 3.033 20.643 1.00 80.44 395 PRO A CA 1
ATOM 3102 C C . PRO A 1 395 ? -5.934 3.119 21.734 1.00 80.44 395 PRO A C 1
ATOM 3104 O O . PRO A 1 395 ? -7.104 3.361 21.433 1.00 80.44 395 PRO A O 1
ATOM 3107 N N . ALA A 1 396 ? -5.507 3.002 22.992 1.00 76.12 396 ALA A N 1
ATOM 3108 C CA . ALA A 1 396 ? -6.395 3.084 24.148 1.00 76.12 396 ALA A CA 1
ATOM 3109 C C . ALA A 1 396 ? -7.262 4.355 24.192 1.00 76.12 396 ALA A C 1
ATOM 3111 O O . ALA A 1 396 ? -8.468 4.193 24.320 1.00 76.12 396 ALA A O 1
ATOM 3112 N N . PRO A 1 397 ? -6.742 5.576 23.940 1.00 71.94 397 PRO A N 1
ATOM 3113 C CA . PRO A 1 397 ? -7.581 6.780 23.909 1.00 71.94 397 PRO A CA 1
ATOM 3114 C C . PRO A 1 397 ? -8.783 6.678 22.965 1.00 71.94 397 PRO A C 1
ATOM 3116 O O . PRO A 1 397 ? -9.890 7.101 23.286 1.00 71.94 397 PRO A O 1
ATOM 3119 N N . ILE A 1 398 ? -8.576 6.070 21.792 1.00 75.81 398 ILE A N 1
ATOM 3120 C CA . ILE A 1 398 ? -9.639 5.871 20.804 1.00 75.81 398 ILE A CA 1
ATOM 3121 C C . ILE A 1 398 ? -10.601 4.789 21.298 1.00 75.81 398 ILE A C 1
ATOM 3123 O O . ILE A 1 398 ? -11.814 4.942 21.191 1.00 75.81 398 ILE A O 1
ATOM 3127 N N . TRP A 1 399 ? -10.072 3.690 21.832 1.00 75.06 399 TRP A N 1
ATOM 3128 C CA . TRP A 1 399 ? -10.876 2.603 22.380 1.00 75.06 399 TRP A CA 1
ATOM 3129 C C . TRP A 1 399 ? -11.794 3.085 23.513 1.00 75.06 399 TRP A C 1
ATOM 3131 O O . TRP A 1 399 ? -13.011 2.908 23.428 1.00 75.06 399 TRP A O 1
ATOM 3141 N N . ASP A 1 400 ? -11.220 3.753 24.510 1.00 70.81 400 ASP A N 1
ATOM 3142 C CA . ASP A 1 400 ? -11.894 4.234 25.715 1.00 70.81 400 ASP A CA 1
ATOM 3143 C C . ASP A 1 400 ? -12.971 5.262 25.366 1.00 70.81 400 ASP A C 1
ATOM 3145 O O . ASP A 1 400 ? -14.098 5.158 25.840 1.00 70.81 400 ASP A O 1
ATOM 3149 N N . PHE A 1 401 ? -12.693 6.174 24.429 1.00 71.06 401 PHE A N 1
ATOM 3150 C CA . PHE A 1 401 ? -13.683 7.132 23.936 1.00 71.06 401 PHE A CA 1
ATOM 3151 C C . PHE A 1 401 ? -14.963 6.469 23.414 1.00 71.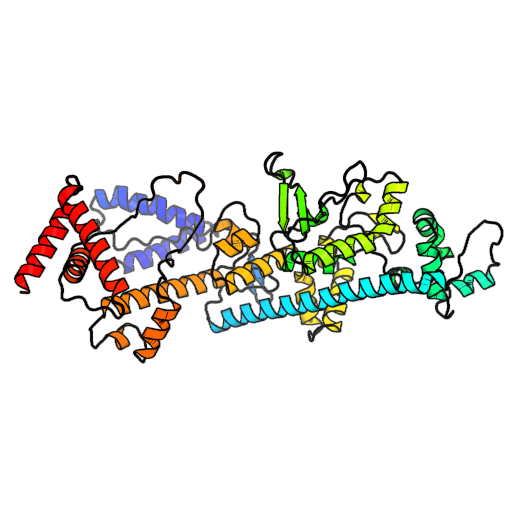06 401 PHE A C 1
ATOM 3153 O O . PHE A 1 401 ? -16.078 6.892 23.739 1.00 71.06 401 PHE A O 1
ATOM 3160 N N . PHE A 1 402 ? -14.821 5.416 22.604 1.00 67.88 402 PHE A N 1
ATOM 3161 C CA . PHE A 1 402 ? -15.978 4.690 22.091 1.00 67.88 402 PHE A CA 1
ATOM 3162 C C . PHE A 1 402 ? -16.642 3.845 23.177 1.00 67.88 402 PHE A C 1
ATOM 3164 O O . PHE A 1 402 ? -17.870 3.803 23.213 1.00 67.88 402 PHE A O 1
ATOM 3171 N N . GLN A 1 403 ? -15.880 3.205 24.070 1.00 68.19 403 GLN A N 1
ATOM 3172 C CA . GLN A 1 403 ? -16.452 2.449 25.188 1.00 68.19 403 GLN A CA 1
ATOM 3173 C C . GLN A 1 403 ? -17.277 3.341 26.117 1.00 68.19 403 GLN A C 1
ATOM 3175 O O . GLN A 1 403 ? -18.430 3.022 26.401 1.00 68.19 403 GLN A O 1
ATOM 3180 N N . ASP A 1 404 ? -16.739 4.492 26.508 1.00 65.50 404 ASP A N 1
ATOM 3181 C CA . ASP A 1 404 ? -17.434 5.490 27.313 1.00 65.50 404 ASP A CA 1
ATOM 3182 C C . ASP A 1 404 ? -18.700 5.986 26.619 1.00 65.50 404 ASP A C 1
ATOM 3184 O O . ASP A 1 404 ? -19.756 6.121 27.241 1.00 65.50 404 ASP A O 1
ATOM 3188 N N . ARG A 1 405 ? -18.626 6.228 25.304 1.00 66.50 405 ARG A N 1
ATOM 3189 C CA . ARG A 1 405 ? -19.797 6.604 24.510 1.00 66.50 405 ARG A CA 1
ATOM 3190 C C . ARG A 1 405 ? -20.865 5.509 24.536 1.00 66.50 405 ARG A C 1
ATOM 3192 O O . ARG A 1 405 ? -22.033 5.831 24.735 1.00 66.50 405 ARG A O 1
ATOM 3199 N N . TRP A 1 406 ? -20.490 4.241 24.370 1.00 66.88 406 TRP A N 1
ATOM 3200 C CA . TRP A 1 406 ? -21.418 3.109 24.450 1.00 66.88 406 TRP A CA 1
ATOM 3201 C C . TRP A 1 406 ? -22.051 2.971 25.835 1.00 66.88 406 TRP A C 1
ATOM 3203 O O . TRP A 1 406 ? -23.259 2.761 25.926 1.00 66.88 406 TRP A O 1
ATOM 3213 N N . ILE A 1 407 ? -21.270 3.141 26.906 1.00 65.00 407 ILE A N 1
ATOM 3214 C CA . ILE A 1 407 ? -21.775 3.113 28.284 1.00 65.00 407 ILE A CA 1
ATOM 3215 C C . ILE A 1 407 ? -22.783 4.245 28.500 1.00 65.00 407 ILE A C 1
ATOM 3217 O O . ILE A 1 407 ? -23.876 3.986 29.000 1.00 65.00 407 ILE A O 1
ATOM 3221 N N . ARG A 1 408 ? -22.463 5.474 28.072 1.00 65.69 408 ARG A N 1
ATOM 3222 C CA . ARG A 1 408 ? -23.373 6.626 28.170 1.00 65.69 408 ARG A CA 1
ATOM 3223 C C . ARG A 1 408 ? -24.666 6.405 27.393 1.00 65.69 408 ARG A C 1
ATOM 3225 O O . ARG A 1 408 ? -25.738 6.662 27.927 1.00 65.69 408 ARG A O 1
ATOM 3232 N N . ILE A 1 409 ? -24.576 5.884 26.168 1.00 64.38 409 ILE A N 1
ATOM 3233 C CA . ILE A 1 409 ? -25.746 5.516 25.360 1.00 64.38 409 ILE A CA 1
ATOM 3234 C C . ILE A 1 409 ? -26.605 4.485 26.107 1.00 64.38 409 ILE A C 1
ATOM 3236 O O . ILE A 1 409 ? -27.811 4.660 26.254 1.00 64.38 409 ILE A O 1
ATOM 3240 N N . PHE A 1 410 ? -25.997 3.422 26.627 1.00 65.94 410 PHE A N 1
ATOM 3241 C CA . PHE A 1 410 ? -26.733 2.376 27.329 1.00 65.94 410 PHE A CA 1
ATOM 3242 C C . PHE A 1 410 ? -27.408 2.895 28.609 1.00 65.94 410 PHE A C 1
ATOM 3244 O O . PHE A 1 410 ? -28.583 2.621 28.849 1.00 65.94 410 PHE A O 1
ATOM 3251 N N . GLN A 1 411 ? -26.694 3.694 29.405 1.00 64.56 411 GLN A N 1
ATOM 3252 C CA . GLN A 1 411 ? -27.225 4.323 30.615 1.00 64.56 411 GLN A CA 1
ATOM 3253 C C . GLN A 1 411 ? -28.368 5.292 30.305 1.00 64.56 411 GLN A C 1
ATOM 3255 O O . GLN A 1 411 ? -29.394 5.240 30.977 1.00 64.56 411 GLN A O 1
ATOM 3260 N N . ALA A 1 412 ? -28.227 6.128 29.272 1.00 69.88 412 ALA A N 1
ATOM 3261 C CA . ALA A 1 412 ? -29.291 7.021 28.825 1.00 69.88 412 ALA A CA 1
ATOM 3262 C C . ALA A 1 412 ? -30.543 6.232 28.408 1.00 69.88 412 ALA A C 1
ATOM 3264 O O . ALA A 1 412 ? -31.645 6.594 28.811 1.00 69.88 412 ALA A O 1
ATOM 3265 N N . GLY A 1 413 ? -30.378 5.106 27.702 1.00 68.19 413 GLY A N 1
ATOM 3266 C CA . GLY A 1 413 ? -31.476 4.191 27.378 1.00 68.19 413 GLY A CA 1
ATOM 3267 C C . GLY A 1 413 ? -32.181 3.628 28.619 1.00 68.19 413 GLY A C 1
ATOM 3268 O O . GLY A 1 413 ? -33.406 3.686 28.697 1.00 68.19 413 GLY A O 1
ATOM 3269 N N . ILE A 1 414 ? -31.426 3.156 29.621 1.00 69.75 414 ILE A N 1
ATOM 3270 C CA . ILE A 1 414 ? -31.993 2.676 30.897 1.00 69.75 414 ILE A CA 1
ATOM 3271 C C . ILE A 1 414 ? -32.759 3.789 31.612 1.00 69.75 414 ILE A C 1
ATOM 3273 O O . ILE A 1 414 ? -33.848 3.539 32.117 1.00 69.75 414 ILE A O 1
ATOM 3277 N N . ILE A 1 415 ? -32.203 5.002 31.679 1.00 73.31 415 ILE A N 1
ATOM 3278 C CA . ILE A 1 415 ? -32.851 6.131 32.354 1.00 73.31 415 ILE A CA 1
ATOM 3279 C C . ILE A 1 415 ? -34.145 6.509 31.631 1.00 73.31 415 ILE A C 1
ATOM 3281 O O . ILE A 1 415 ? -35.162 6.697 32.289 1.00 73.31 415 ILE A O 1
ATOM 3285 N N . ILE A 1 416 ? -34.130 6.589 30.298 1.00 77.94 416 ILE A N 1
ATOM 3286 C CA . ILE A 1 416 ? -35.322 6.888 29.492 1.00 77.94 416 ILE A CA 1
ATOM 3287 C C . ILE A 1 416 ? -36.431 5.862 29.760 1.00 77.94 416 ILE A C 1
ATOM 3289 O O . ILE A 1 416 ? -37.574 6.265 29.965 1.00 77.94 416 ILE A O 1
ATOM 3293 N N . GLU A 1 417 ? -36.090 4.572 29.786 1.00 76.94 417 GLU A N 1
ATOM 3294 C CA . GLU A 1 417 ? -37.034 3.474 30.024 1.00 76.94 417 GLU A CA 1
ATOM 3295 C C . GLU A 1 417 ? -37.537 3.443 31.476 1.00 76.94 417 GLU A C 1
ATOM 3297 O O . GLU A 1 417 ? -38.728 3.303 31.741 1.00 76.94 417 GLU A O 1
ATOM 3302 N N . ALA A 1 418 ? -36.642 3.617 32.450 1.00 72.44 418 ALA A N 1
ATOM 3303 C CA . ALA A 1 418 ? -36.999 3.629 33.868 1.00 72.44 418 ALA A CA 1
ATOM 3304 C C . ALA A 1 418 ? -37.865 4.840 34.247 1.00 72.44 418 ALA A C 1
ATOM 3306 O O . ALA A 1 418 ? -38.649 4.766 35.192 1.00 72.44 418 ALA A O 1
ATOM 3307 N N . MET A 1 419 ? -37.713 5.948 33.519 1.00 79.31 419 MET A N 1
ATOM 3308 C CA . MET A 1 419 ? -38.458 7.189 33.716 1.00 79.31 419 MET A CA 1
ATOM 3309 C C . MET A 1 419 ? -39.676 7.292 32.794 1.00 79.31 419 MET A C 1
ATOM 3311 O O . MET A 1 419 ? -40.215 8.389 32.620 1.00 79.31 419 MET A O 1
ATOM 3315 N N . ASP A 1 420 ? -40.119 6.189 32.187 1.00 80.62 420 ASP A N 1
ATOM 3316 C CA . ASP A 1 420 ? -41.292 6.229 31.329 1.00 80.62 420 ASP A CA 1
ATOM 3317 C C . ASP A 1 420 ? -42.558 6.621 32.112 1.00 80.62 420 ASP A C 1
ATOM 3319 O O . ASP A 1 420 ? -42.780 6.190 33.244 1.00 80.62 420 ASP A O 1
ATOM 3323 N N . GLY A 1 421 ? -43.342 7.544 31.549 1.00 78.06 421 GLY A N 1
ATOM 3324 C CA . GLY A 1 421 ? -44.475 8.184 32.234 1.00 78.06 421 GLY A CA 1
ATOM 3325 C C . GLY A 1 421 ? -44.112 9.174 33.356 1.00 78.06 421 GLY A C 1
ATOM 3326 O O . GLY A 1 421 ? -45.009 9.781 33.940 1.00 78.06 421 GLY A O 1
ATOM 3327 N N . SER A 1 422 ? -42.826 9.386 33.664 1.00 85.06 422 SER A N 1
ATOM 3328 C CA . SER A 1 422 ? -42.393 10.329 34.703 1.00 85.06 422 SER A CA 1
ATOM 3329 C C . SER A 1 422 ? -42.263 11.762 34.168 1.00 85.06 422 SER A C 1
ATOM 3331 O O . SER A 1 422 ? -41.620 11.972 33.134 1.00 85.06 422 SER A O 1
ATOM 3333 N N . PRO A 1 423 ? -42.735 12.790 34.903 1.00 85.56 423 PRO A N 1
ATOM 3334 C CA . PRO A 1 423 ? -42.524 14.191 34.525 1.00 85.56 423 PRO A CA 1
ATOM 3335 C C . PRO A 1 423 ? -41.044 14.610 34.581 1.00 85.56 423 PRO A C 1
ATOM 3337 O O . PRO A 1 423 ? -40.673 15.653 34.050 1.00 85.56 423 PRO A O 1
ATOM 3340 N N . TYR A 1 424 ? -40.176 13.803 35.204 1.00 84.88 424 TYR A N 1
ATOM 3341 C CA . TYR A 1 424 ? -38.742 14.078 35.316 1.00 84.88 424 TYR A CA 1
ATOM 3342 C C . TYR A 1 424 ? -37.892 13.389 34.236 1.00 84.88 424 TYR A C 1
ATOM 3344 O O . TYR A 1 424 ? -36.667 13.470 34.308 1.00 84.88 424 TYR A O 1
ATOM 3352 N N . LYS A 1 425 ? -38.506 12.731 33.238 1.00 82.12 425 LYS A N 1
ATOM 3353 C CA . LYS A 1 425 ? -37.814 11.975 32.174 1.00 82.12 425 LYS A CA 1
ATOM 3354 C C . LYS A 1 425 ? -36.720 12.789 31.478 1.00 82.12 425 LYS A C 1
ATOM 3356 O O . LYS A 1 425 ? -35.581 12.334 31.422 1.00 82.12 425 LYS A O 1
ATOM 3361 N N . LEU A 1 426 ? -37.029 14.009 31.033 1.00 83.25 426 LEU A N 1
ATOM 3362 C CA . LEU A 1 426 ? -36.071 14.900 30.358 1.00 83.25 426 LEU A CA 1
ATOM 3363 C C . LEU A 1 426 ? -34.924 15.319 31.286 1.00 83.25 426 LEU A C 1
ATOM 3365 O O . LEU A 1 426 ? -33.754 15.110 30.981 1.00 83.25 426 LEU A O 1
ATOM 3369 N N . LYS A 1 427 ? -35.264 15.785 32.494 1.00 83.44 427 LYS A N 1
ATOM 3370 C CA . LYS A 1 427 ? -34.277 16.210 33.496 1.00 83.44 427 LYS A CA 1
ATOM 3371 C C . LYS A 1 427 ? -33.317 15.086 33.901 1.00 83.44 427 LYS A C 1
ATOM 3373 O O . LYS A 1 427 ? -32.138 15.346 34.104 1.00 83.44 427 LYS A O 1
ATOM 3378 N N . ALA A 1 428 ? -33.819 13.863 34.064 1.00 77.56 428 ALA A N 1
ATOM 3379 C CA . ALA A 1 428 ? -33.015 12.723 34.499 1.00 77.56 428 ALA A CA 1
ATOM 3380 C C . ALA A 1 428 ? -32.141 12.147 33.377 1.00 77.56 428 ALA A C 1
ATOM 3382 O O . ALA A 1 428 ? -31.036 11.685 33.646 1.00 77.56 428 ALA A O 1
ATOM 3383 N N . SER A 1 429 ? -32.629 12.169 32.134 1.00 74.94 429 SER A N 1
ATOM 3384 C CA . SER A 1 429 ? -31.894 11.672 30.964 1.00 74.94 429 SER A CA 1
ATOM 3385 C C . SER A 1 429 ? -30.903 12.689 30.385 1.00 74.94 429 SER A C 1
ATOM 3387 O O . SER A 1 429 ? -29.987 12.291 29.671 1.00 74.94 429 SER A O 1
ATOM 3389 N N . GLY A 1 430 ? -31.049 13.974 30.727 1.00 79.06 430 GLY A N 1
ATOM 3390 C CA . GLY A 1 430 ? -30.178 15.050 30.252 1.00 79.06 430 GLY A CA 1
ATOM 3391 C C . GLY A 1 430 ? -30.517 15.555 28.847 1.00 79.06 430 GLY A C 1
ATOM 3392 O O . GLY A 1 430 ? -29.687 16.234 28.252 1.00 79.06 430 GLY A O 1
ATOM 3393 N N . PHE A 1 431 ? -31.700 15.220 28.322 1.00 79.06 431 PHE A N 1
ATOM 3394 C CA . PHE A 1 431 ? -32.219 15.759 27.063 1.00 79.06 431 PHE A CA 1
ATOM 3395 C C . PHE A 1 431 ? -33.055 17.015 27.312 1.00 79.06 431 PHE A C 1
ATOM 3397 O O . PHE A 1 431 ? -33.795 17.093 28.296 1.00 79.06 431 PHE A O 1
ATOM 3404 N N . ASP A 1 432 ? -32.980 17.966 26.385 1.00 82.06 432 ASP A N 1
ATOM 3405 C CA . ASP A 1 432 ? -33.714 19.232 26.474 1.00 82.06 432 ASP A CA 1
ATOM 3406 C C . ASP A 1 432 ? -35.168 19.092 26.000 1.00 82.06 432 ASP A C 1
ATOM 3408 O O . ASP A 1 432 ? -36.031 19.880 26.392 1.00 82.06 432 ASP A O 1
ATOM 3412 N N . SER A 1 433 ? -35.459 18.086 25.166 1.00 81.31 433 SER A N 1
ATOM 3413 C CA . SER A 1 433 ? -36.789 17.876 24.590 1.00 81.31 433 SER A CA 1
ATOM 3414 C C . SER A 1 433 ? -37.113 16.402 24.325 1.00 81.31 433 SER A C 1
ATOM 3416 O O . SER A 1 433 ? -36.231 15.540 24.300 1.00 81.31 433 SER A O 1
ATOM 3418 N N . LEU A 1 434 ? -38.403 16.101 24.132 1.00 74.06 434 LEU A N 1
ATOM 3419 C CA . LEU A 1 434 ? -38.863 14.749 23.796 1.00 74.06 434 LEU A CA 1
ATOM 3420 C C . LEU A 1 434 ? -38.450 14.339 22.377 1.00 74.06 434 LEU A C 1
ATOM 3422 O O . LEU A 1 434 ? -38.186 13.162 22.152 1.00 74.06 434 LEU A O 1
ATOM 3426 N N . GLU A 1 435 ? -38.315 15.290 21.452 1.00 74.44 435 GLU A N 1
ATOM 3427 C CA . GLU A 1 435 ? -37.812 15.038 20.098 1.00 74.44 435 GLU A CA 1
ATOM 3428 C C . GLU A 1 435 ? -36.362 14.534 20.129 1.00 74.44 435 GLU A C 1
ATOM 3430 O O . GLU A 1 435 ? -36.028 13.585 19.424 1.00 74.44 435 GLU A O 1
ATOM 3435 N N . GLN A 1 436 ? -35.509 15.097 20.997 1.00 72.38 436 GLN A N 1
ATOM 3436 C CA . GLN A 1 436 ? -34.140 14.598 21.176 1.00 72.38 436 GLN A CA 1
ATOM 3437 C C . GLN A 1 436 ? -34.116 13.178 21.760 1.00 72.38 436 GLN A C 1
ATOM 3439 O O . GLN A 1 436 ? -33.260 12.372 21.394 1.00 72.38 436 GLN A O 1
ATOM 3444 N N . VAL A 1 437 ? -35.056 12.852 22.656 1.00 69.56 437 VAL A N 1
ATOM 3445 C CA . VAL A 1 437 ? -35.217 11.489 23.189 1.00 69.56 437 VAL A CA 1
ATOM 3446 C C . VAL A 1 437 ? -35.633 10.526 22.076 1.00 69.56 437 VAL A C 1
ATOM 3448 O O . VAL A 1 437 ? -35.078 9.433 21.980 1.00 69.56 437 VAL A O 1
ATOM 3451 N N . GLU A 1 438 ? -36.582 10.918 21.225 1.00 68.25 438 GLU A N 1
ATOM 3452 C CA . GLU A 1 438 ? -37.039 10.107 20.095 1.00 68.25 438 GLU A CA 1
ATOM 3453 C C . GLU A 1 438 ? -35.918 9.888 19.071 1.00 68.25 438 GLU A C 1
ATOM 3455 O O . GLU A 1 438 ? -35.646 8.749 18.691 1.00 68.25 438 GLU A O 1
ATOM 3460 N N . GLU A 1 439 ? -35.184 10.940 18.702 1.00 70.25 439 GLU A N 1
ATOM 3461 C CA . GLU A 1 439 ? -34.002 10.848 17.839 1.00 70.25 439 GLU A CA 1
ATOM 3462 C C . GLU A 1 439 ? -32.922 9.944 18.452 1.00 70.25 439 GLU A C 1
ATOM 3464 O O . GLU A 1 439 ? -32.336 9.093 17.772 1.00 70.25 439 GLU A O 1
ATOM 3469 N N . PHE A 1 440 ? -32.666 10.085 19.755 1.00 71.44 440 PHE A N 1
ATOM 3470 C CA . PHE A 1 440 ? -31.727 9.237 20.473 1.00 71.44 440 PHE A CA 1
ATOM 3471 C C . PHE A 1 440 ? -32.141 7.763 20.410 1.00 71.44 440 PHE A C 1
ATOM 3473 O O . PHE A 1 440 ? -31.303 6.918 20.077 1.00 71.44 440 PHE A O 1
ATOM 3480 N N . LEU A 1 441 ? -33.413 7.457 20.682 1.00 66.31 441 LEU A N 1
ATOM 3481 C CA . LEU A 1 441 ? -33.953 6.104 20.600 1.00 66.31 441 LEU A CA 1
ATOM 3482 C C . LEU A 1 441 ? -33.882 5.579 19.164 1.00 66.31 441 LEU A C 1
ATOM 3484 O O . LEU A 1 441 ? -33.375 4.485 18.966 1.00 66.31 441 LEU A O 1
ATOM 3488 N N . LEU A 1 442 ? -34.267 6.334 18.138 1.00 65.88 442 LEU A N 1
ATOM 3489 C CA . LEU A 1 442 ? -34.178 5.887 16.738 1.00 65.88 442 LEU A CA 1
ATOM 3490 C C . LEU A 1 442 ? -32.748 5.509 16.316 1.00 65.88 442 LEU A C 1
ATOM 3492 O O . LEU A 1 442 ? -32.543 4.536 15.580 1.00 65.88 442 LEU A O 1
ATOM 3496 N N . ASN A 1 443 ? -31.761 6.257 16.810 1.00 61.69 443 ASN A N 1
ATOM 3497 C CA . ASN A 1 443 ? -30.355 6.091 16.454 1.00 61.69 443 ASN A CA 1
ATOM 3498 C C . ASN A 1 443 ? -29.611 5.042 17.296 1.00 61.69 443 ASN A C 1
ATOM 3500 O O . ASN A 1 443 ? -28.629 4.468 16.818 1.00 61.69 443 ASN A O 1
ATOM 3504 N N . HIS A 1 444 ? -30.045 4.797 18.535 1.00 63.03 444 HIS A N 1
ATOM 3505 C CA . HIS A 1 444 ? -29.288 4.004 19.510 1.00 63.03 444 HIS A CA 1
ATOM 3506 C C . HIS A 1 444 ? -30.085 2.913 20.221 1.00 63.03 444 HIS A C 1
ATOM 3508 O O . HIS A 1 444 ? -29.501 2.139 20.985 1.00 63.03 444 HIS A O 1
ATOM 3514 N N . SER A 1 445 ? -31.397 2.823 19.994 1.00 55.22 445 SER A N 1
ATOM 3515 C CA . SER A 1 445 ? -32.163 1.670 20.455 1.00 55.22 445 SER A CA 1
ATOM 3516 C C . SER A 1 445 ? -31.564 0.407 19.848 1.00 55.22 445 SER A C 1
ATOM 3518 O O . SER A 1 445 ? -31.133 0.370 18.689 1.00 55.22 445 SER A O 1
ATOM 3520 N N . ILE A 1 446 ? -31.493 -0.639 20.668 1.00 52.31 446 ILE A N 1
ATOM 3521 C CA . ILE A 1 446 ? -31.112 -1.964 20.204 1.00 52.31 446 ILE A CA 1
ATOM 3522 C C . ILE A 1 446 ? -32.197 -2.380 19.215 1.00 52.31 446 ILE A C 1
ATOM 3524 O O . ILE A 1 446 ? -33.280 -2.807 19.610 1.00 52.31 446 ILE A O 1
ATOM 3528 N N . LYS A 1 447 ? -31.916 -2.215 17.920 1.00 42.66 447 LYS A N 1
ATOM 3529 C CA . LYS A 1 447 ? -32.742 -2.786 16.864 1.00 42.66 447 LYS A CA 1
ATOM 3530 C C . LYS A 1 447 ? -32.642 -4.292 17.029 1.00 42.66 447 LYS A C 1
ATOM 3532 O O . LYS A 1 447 ? -31.613 -4.889 16.711 1.00 42.66 447 LYS A O 1
ATOM 3537 N N . LEU A 1 448 ? -33.691 -4.890 17.586 1.00 35.81 448 LEU A N 1
ATOM 3538 C CA . LEU A 1 448 ? -33.896 -6.324 17.469 1.00 35.81 448 LEU A CA 1
ATOM 3539 C C . LEU A 1 448 ? -33.810 -6.653 15.971 1.00 35.81 448 LEU A C 1
ATOM 3541 O O . LEU A 1 448 ? -34.320 -5.870 15.161 1.00 35.81 448 LEU A O 1
ATOM 3545 N N . PRO A 1 449 ? -33.078 -7.712 15.588 1.00 30.16 449 PRO A N 1
ATOM 3546 C CA . PRO A 1 449 ? -32.861 -8.018 14.184 1.00 30.16 449 PRO A CA 1
ATOM 3547 C C . PRO A 1 449 ? -34.212 -8.055 13.456 1.00 30.16 449 PRO A C 1
ATOM 3549 O O . PRO A 1 449 ? -35.162 -8.629 13.996 1.00 30.16 449 PRO A O 1
ATOM 3552 N N . PRO A 1 450 ? -34.327 -7.409 12.279 1.00 31.88 450 PRO A N 1
ATOM 3553 C CA . PRO A 1 450 ? -35.546 -7.487 11.495 1.00 31.88 450 PRO A CA 1
ATOM 3554 C C . PRO A 1 450 ? -35.809 -8.957 11.169 1.00 31.88 450 PRO A C 1
ATOM 3556 O O . PRO A 1 450 ? -34.877 -9.702 10.867 1.00 31.88 450 PRO A O 1
ATOM 3559 N N . GLU A 1 451 ? -37.070 -9.371 11.257 1.00 39.50 451 GLU A N 1
ATOM 3560 C CA . GLU A 1 451 ? -37.499 -10.682 10.781 1.00 39.50 451 GLU A CA 1
ATOM 3561 C C . GLU A 1 451 ? -37.076 -10.826 9.312 1.00 39.50 451 GLU A C 1
ATOM 3563 O O . GLU A 1 451 ? -37.594 -10.134 8.431 1.00 39.50 451 GLU A O 1
ATOM 3568 N N . GLU A 1 452 ? -36.097 -11.693 9.039 1.00 34.97 452 GLU A N 1
ATOM 3569 C CA . GLU A 1 452 ? -35.771 -12.066 7.667 1.00 34.97 452 GLU A CA 1
ATOM 3570 C C . GLU A 1 452 ? -36.957 -12.845 7.095 1.00 34.97 452 GLU A C 1
ATOM 3572 O O . GLU A 1 452 ? -37.197 -14.014 7.403 1.00 34.97 452 GLU A O 1
ATOM 3577 N N . SER A 1 453 ? -37.723 -12.144 6.266 1.00 35.84 453 SER A N 1
ATOM 3578 C CA . SER A 1 453 ? -38.760 -12.689 5.409 1.00 35.84 453 SER A CA 1
ATOM 3579 C C . SER A 1 453 ? -38.113 -13.286 4.155 1.00 35.84 453 SER A C 1
ATOM 3581 O O . SER A 1 453 ? -37.513 -12.557 3.374 1.00 35.84 453 SER A O 1
ATOM 3583 N N . ASN A 1 454 ? -38.322 -14.599 3.959 1.00 33.12 454 ASN A N 1
ATOM 3584 C CA . ASN A 1 454 ? -38.164 -15.386 2.717 1.00 33.12 454 ASN A CA 1
ATOM 3585 C C . ASN A 1 454 ? -36.718 -15.511 2.171 1.00 33.12 454 ASN A C 1
ATOM 3587 O O . ASN A 1 454 ? -35.996 -14.537 2.065 1.00 33.12 454 ASN A O 1
ATOM 3591 N N . THR A 1 455 ? -36.159 -16.636 1.714 1.00 36.00 455 THR A N 1
ATOM 3592 C CA . THR A 1 455 ? -36.589 -18.001 1.350 1.00 36.00 455 THR A CA 1
ATOM 3593 C C . THR A 1 455 ? -35.298 -18.740 0.949 1.00 36.00 455 THR A C 1
ATOM 3595 O O . THR A 1 455 ? -34.501 -18.146 0.233 1.00 36.00 455 THR A O 1
ATOM 3598 N N . CYS A 1 456 ? -35.098 -20.007 1.329 1.00 28.64 456 CYS A N 1
ATOM 3599 C CA . CYS A 1 456 ? -34.848 -21.126 0.398 1.00 28.64 456 CYS A CA 1
ATOM 3600 C C . CYS A 1 456 ? -34.601 -22.417 1.193 1.00 28.64 456 CYS A C 1
ATOM 3602 O O . CYS A 1 456 ? -33.784 -22.467 2.112 1.00 28.64 456 CYS A O 1
ATOM 3604 N N . PHE A 1 457 ? -35.355 -23.448 0.834 1.00 39.41 457 PHE A N 1
ATOM 3605 C CA . PHE A 1 457 ? -35.313 -24.792 1.389 1.00 39.41 457 PHE A CA 1
ATOM 3606 C C . PHE A 1 457 ? -33.986 -25.469 1.042 1.00 39.41 457 PHE A C 1
ATOM 3608 O O . PHE A 1 457 ? -33.557 -25.385 -0.108 1.00 39.41 457 PHE A O 1
ATOM 3615 N N . GLY A 1 458 ? -33.365 -26.184 1.988 1.00 33.59 458 GLY A N 1
ATOM 3616 C CA . GLY A 1 458 ? -32.288 -27.082 1.581 1.00 33.59 458 GLY A CA 1
ATOM 3617 C C . GLY A 1 458 ? -31.386 -27.738 2.614 1.00 33.59 458 GLY A C 1
ATOM 3618 O O . GLY A 1 458 ? -30.675 -28.624 2.184 1.00 33.59 458 GLY A O 1
ATOM 3619 N N . GLU A 1 459 ? -31.379 -27.409 3.911 1.00 33.06 459 GLU A N 1
ATOM 3620 C CA . GLU A 1 459 ? -30.608 -28.202 4.894 1.00 33.06 459 GLU A CA 1
ATOM 3621 C C . GLU A 1 459 ? -31.283 -28.211 6.279 1.00 33.06 459 GLU A C 1
ATOM 3623 O O . GLU A 1 459 ? -31.836 -27.184 6.692 1.00 33.06 459 GLU A O 1
ATOM 3628 N N . PRO A 1 460 ? -31.275 -29.346 7.013 1.00 36.81 460 PRO A N 1
ATOM 3629 C CA . PRO A 1 460 ? -31.885 -29.436 8.333 1.00 36.81 460 PRO A CA 1
ATOM 3630 C C . PRO A 1 460 ? -31.059 -28.617 9.332 1.00 36.81 460 PRO A C 1
ATOM 3632 O O . PRO A 1 460 ? -29.985 -29.026 9.771 1.00 36.81 460 PRO A O 1
ATOM 3635 N N . ARG A 1 461 ? -31.562 -27.427 9.680 1.00 36.50 461 ARG A N 1
ATOM 3636 C CA . ARG A 1 461 ? -31.013 -26.610 10.769 1.00 36.50 461 ARG A CA 1
ATOM 3637 C C . ARG A 1 461 ? -31.194 -27.339 12.111 1.00 36.50 461 ARG A C 1
ATOM 3639 O O . ARG A 1 461 ? -32.232 -27.973 12.306 1.00 36.50 461 ARG A O 1
ATOM 3646 N N . PRO A 1 462 ? -30.243 -27.210 13.055 1.00 42.47 462 PRO A N 1
ATOM 3647 C CA . PRO A 1 462 ? -30.472 -27.617 14.438 1.00 42.47 462 PRO A CA 1
ATOM 3648 C C . PRO A 1 462 ? -31.676 -26.842 14.992 1.00 42.47 462 PRO A C 1
ATOM 3650 O O . PRO A 1 462 ? -31.867 -25.676 14.633 1.00 42.47 462 PRO A O 1
ATOM 3653 N N . GLU A 1 463 ? -32.503 -27.505 15.806 1.00 43.69 463 GLU A N 1
ATOM 3654 C CA . GLU A 1 463 ? -33.765 -26.974 16.334 1.00 43.69 463 GLU A CA 1
ATOM 3655 C C . GLU A 1 463 ? -33.622 -25.512 16.775 1.00 43.69 463 GLU A C 1
ATOM 3657 O O . GLU A 1 463 ? -32.838 -25.166 17.663 1.00 43.69 463 GLU A O 1
ATOM 3662 N N . SER A 1 464 ? -34.351 -24.631 16.090 1.00 42.75 464 SER A N 1
ATOM 3663 C CA . SER A 1 464 ? -34.303 -23.193 16.333 1.00 42.75 464 SER A CA 1
ATOM 3664 C C . SER A 1 464 ? -35.038 -22.926 17.641 1.00 42.75 464 SER A C 1
ATOM 3666 O O . SER A 1 464 ? -36.264 -22.878 17.678 1.00 42.75 464 SER A O 1
ATOM 3668 N N . SER A 1 465 ? -34.292 -22.800 18.732 1.00 48.59 465 SER A N 1
ATOM 3669 C CA . SER A 1 465 ? -34.839 -22.440 20.036 1.00 48.59 465 SER A CA 1
ATOM 3670 C C . SER A 1 465 ? -34.815 -20.923 20.203 1.00 48.59 465 SER A C 1
ATOM 3672 O O . SER A 1 465 ? -33.814 -20.258 19.934 1.00 48.59 465 SER A O 1
ATOM 3674 N N . ILE A 1 466 ? -35.943 -20.361 20.634 1.00 50.56 466 ILE A N 1
ATOM 3675 C CA . ILE A 1 466 ? -36.057 -18.947 20.996 1.00 50.56 466 ILE A CA 1
ATOM 3676 C C . ILE A 1 466 ? -35.841 -18.856 22.506 1.00 50.56 466 ILE A C 1
ATOM 3678 O O . ILE A 1 466 ? -36.591 -19.450 23.278 1.00 50.56 466 ILE A O 1
ATOM 3682 N N . LEU A 1 467 ? -34.817 -18.114 22.934 1.00 55.56 467 LEU A N 1
ATOM 3683 C CA . LEU A 1 467 ? -34.604 -17.823 24.350 1.00 55.56 467 LEU A CA 1
ATOM 3684 C C . LEU A 1 467 ? -35.464 -16.619 24.746 1.00 55.56 467 LEU A C 1
ATOM 3686 O O . LEU A 1 467 ? -35.208 -15.499 24.306 1.00 55.56 467 LEU A O 1
ATOM 3690 N N . VAL A 1 468 ? -36.464 -16.850 25.594 1.00 60.28 468 VAL A N 1
ATOM 3691 C CA . VAL A 1 468 ? -37.343 -15.799 26.121 1.00 60.28 468 VAL A CA 1
ATOM 3692 C C . VAL A 1 468 ? -37.070 -15.622 27.611 1.00 60.28 468 VAL A C 1
ATOM 3694 O O . VAL A 1 468 ? -37.295 -16.532 28.407 1.00 60.28 468 VAL A O 1
ATOM 3697 N N . SER A 1 469 ? -36.588 -14.443 28.001 1.00 68.62 469 SER A N 1
ATOM 3698 C CA . SER A 1 469 ? -36.460 -14.070 29.413 1.00 68.62 469 SER A CA 1
ATOM 3699 C C . SER A 1 469 ? -37.828 -13.669 29.958 1.00 68.62 469 SER A C 1
ATOM 3701 O O . SER A 1 469 ? -38.457 -12.760 29.423 1.00 68.62 469 SER A O 1
ATOM 3703 N N . LEU A 1 470 ? -38.282 -14.328 31.024 1.00 78.81 470 LEU A N 1
ATOM 3704 C CA . LEU A 1 470 ? -39.599 -14.108 31.621 1.00 78.81 470 LEU A CA 1
ATOM 3705 C C . LEU A 1 470 ? -39.454 -13.658 33.075 1.00 78.81 470 LEU A C 1
ATOM 3707 O O . LEU A 1 470 ? -38.674 -14.219 33.842 1.00 78.81 470 LEU A O 1
ATOM 3711 N N . ASN A 1 471 ? -40.218 -12.637 33.449 1.00 79.50 471 ASN A N 1
ATOM 3712 C CA . ASN A 1 471 ? -40.393 -12.179 34.822 1.00 79.50 471 ASN A CA 1
ATOM 3713 C C . ASN A 1 471 ? -41.838 -11.684 35.003 1.00 79.50 471 ASN A C 1
ATOM 3715 O O . ASN A 1 471 ? -42.602 -11.631 34.039 1.00 79.50 471 ASN A O 1
ATOM 3719 N N . GLU A 1 472 ? -42.213 -11.317 36.228 1.00 81.88 472 GLU A N 1
ATOM 3720 C CA . GLU A 1 472 ? -43.583 -10.888 36.548 1.00 81.88 472 GLU A CA 1
ATOM 3721 C C . GLU A 1 472 ? -44.058 -9.726 35.654 1.00 81.88 472 GLU A C 1
ATOM 3723 O O . GLU A 1 472 ? -45.132 -9.809 35.065 1.00 81.88 472 GLU A O 1
ATOM 3728 N N . LYS A 1 473 ? -43.221 -8.698 35.448 1.00 77.00 473 LYS A N 1
ATOM 3729 C CA . LYS A 1 473 ? -43.547 -7.525 34.615 1.00 77.00 473 LYS A CA 1
ATOM 3730 C C . LYS A 1 473 ? -43.777 -7.898 33.144 1.00 77.00 473 LYS A C 1
ATOM 3732 O O . LYS A 1 473 ? -44.678 -7.370 32.504 1.00 77.00 473 LYS A O 1
ATOM 3737 N N . ILE A 1 474 ? -42.986 -8.826 32.606 1.00 78.12 474 ILE A N 1
ATOM 3738 C CA . ILE A 1 474 ? -43.143 -9.309 31.227 1.00 78.12 474 ILE A CA 1
ATOM 3739 C C . ILE A 1 474 ? -44.449 -10.099 31.087 1.00 78.12 474 ILE A C 1
ATOM 3741 O O . ILE A 1 474 ? -45.167 -9.912 30.108 1.00 78.12 474 ILE A O 1
ATOM 3745 N N . PHE A 1 475 ? -44.808 -10.929 32.070 1.00 84.50 475 PHE A N 1
ATOM 3746 C CA . PHE A 1 475 ? -46.091 -11.633 32.052 1.00 84.50 475 PHE A CA 1
ATOM 3747 C C . PHE A 1 475 ? -47.292 -10.690 32.149 1.00 84.50 475 PHE A C 1
ATOM 3749 O O . PHE A 1 475 ? -48.300 -10.945 31.493 1.00 84.50 475 PHE A O 1
ATOM 3756 N N . GLU A 1 476 ? -47.192 -9.598 32.909 1.00 82.88 476 GLU A N 1
ATOM 3757 C CA . GLU A 1 476 ? -48.233 -8.565 32.946 1.00 82.88 476 GLU A CA 1
ATOM 3758 C C . GLU A 1 476 ? -48.483 -7.972 31.549 1.00 82.88 476 GLU A C 1
ATOM 3760 O O . GLU A 1 476 ? -49.634 -7.889 31.120 1.00 82.88 476 GLU A O 1
ATOM 3765 N N . GLU A 1 477 ? -47.430 -7.618 30.807 1.00 79.50 477 GLU A N 1
ATOM 3766 C CA . GLU A 1 477 ? -47.560 -7.085 29.443 1.00 79.50 477 GLU A CA 1
ATOM 3767 C C . GLU A 1 477 ? -48.080 -8.131 28.449 1.00 79.50 477 GLU A C 1
ATOM 3769 O O . GLU A 1 477 ? -48.981 -7.842 27.661 1.00 79.50 477 GLU A O 1
ATOM 3774 N N . LEU A 1 478 ? -47.596 -9.375 28.523 1.00 80.50 478 LEU A N 1
ATOM 3775 C CA . LEU A 1 478 ? -48.097 -10.469 27.685 1.00 80.50 478 LEU A CA 1
ATOM 3776 C C . LEU A 1 478 ? -49.598 -10.714 27.914 1.00 80.50 478 LEU A C 1
ATOM 3778 O O . LEU A 1 478 ? -50.352 -10.875 26.951 1.00 80.50 478 LEU A O 1
ATOM 3782 N N . LEU A 1 479 ? -50.057 -10.683 29.167 1.00 84.44 479 LEU A N 1
ATOM 3783 C CA . LEU A 1 479 ? -51.474 -10.819 29.507 1.00 84.44 479 LEU A CA 1
ATOM 3784 C C . LEU A 1 479 ? -52.308 -9.640 28.985 1.00 84.44 479 LEU A C 1
ATOM 3786 O O . LEU A 1 479 ? -53.393 -9.871 28.454 1.00 84.44 479 LEU A O 1
ATOM 3790 N N . LYS A 1 480 ? -51.800 -8.401 29.056 1.00 79.94 480 LYS A N 1
ATOM 3791 C CA . LYS A 1 480 ? -52.461 -7.214 28.476 1.00 79.94 480 LYS A CA 1
ATOM 3792 C C . LYS A 1 480 ? -52.573 -7.285 26.953 1.00 79.94 480 LYS A C 1
ATOM 3794 O O . LYS A 1 480 ? -53.583 -6.852 26.409 1.00 79.94 480 LYS A O 1
ATOM 3799 N N . ILE A 1 481 ? -51.557 -7.829 26.280 1.00 77.56 481 ILE A N 1
ATOM 3800 C CA . ILE A 1 481 ? -51.547 -8.069 24.827 1.00 77.56 481 ILE A CA 1
ATOM 3801 C C . ILE A 1 481 ? -52.581 -9.133 24.434 1.00 77.56 481 ILE A C 1
ATOM 3803 O O . ILE A 1 481 ? -53.193 -9.046 23.369 1.00 77.56 481 ILE A O 1
ATOM 3807 N N . ASN A 1 482 ? -52.774 -10.148 25.283 1.00 73.38 482 ASN A N 1
ATOM 3808 C CA . ASN A 1 482 ? -53.741 -11.213 25.027 1.00 73.38 482 ASN A CA 1
ATOM 3809 C C . ASN A 1 482 ? -55.186 -10.770 25.320 1.00 73.38 482 ASN A C 1
ATOM 3811 O O . ASN A 1 482 ? -56.131 -11.216 24.657 1.00 73.38 482 ASN A O 1
ATOM 3815 N N . ASP A 1 483 ? -55.355 -9.861 26.282 1.00 69.44 483 ASP A N 1
ATOM 3816 C CA . ASP A 1 483 ? -56.622 -9.192 26.537 1.00 69.44 483 ASP A CA 1
ATOM 3817 C C . ASP A 1 483 ? -56.955 -8.209 25.397 1.00 69.44 483 ASP A C 1
ATOM 3819 O O . ASP A 1 483 ? -56.109 -7.551 24.797 1.00 69.44 483 ASP A O 1
ATOM 3823 N N . SER A 1 484 ? -58.238 -8.099 25.081 1.00 57.72 484 SER A N 1
ATOM 3824 C CA . SER A 1 484 ? -58.813 -7.331 23.962 1.00 57.72 484 SER A CA 1
ATOM 3825 C C . SER A 1 484 ? -58.564 -5.809 23.991 1.00 57.72 484 SER A C 1
ATOM 3827 O O . SER A 1 484 ? -59.077 -5.077 23.144 1.00 57.72 484 SER A O 1
ATOM 3829 N N . LYS A 1 485 ? -57.782 -5.323 24.959 1.00 56.56 485 LYS A N 1
ATOM 3830 C CA . LYS A 1 485 ? -57.493 -3.907 25.211 1.00 56.56 485 LYS A CA 1
ATOM 3831 C C . LYS A 1 485 ? -56.233 -3.402 24.498 1.00 56.56 485 LYS A C 1
ATOM 3833 O O . LYS A 1 485 ? -56.040 -2.188 24.434 1.00 56.56 485 LYS A O 1
ATOM 3838 N N . TYR A 1 486 ? -55.400 -4.282 23.941 1.00 59.53 486 TYR A N 1
ATOM 3839 C CA . TYR A 1 486 ? -54.211 -3.869 23.193 1.00 59.53 486 TYR A CA 1
ATOM 3840 C C . TYR A 1 486 ? -54.580 -3.351 21.794 1.00 59.53 486 TYR A C 1
ATOM 3842 O O . TYR A 1 486 ? -55.093 -4.090 20.954 1.00 59.53 486 TYR A O 1
ATOM 3850 N N . LYS A 1 487 ? -54.312 -2.065 21.538 1.00 57.25 487 LYS A N 1
ATOM 3851 C CA . LYS A 1 487 ? -54.430 -1.438 20.215 1.00 57.25 487 LYS A CA 1
ATOM 3852 C C . LYS A 1 487 ? -53.043 -1.017 19.740 1.00 57.25 487 LYS A C 1
ATOM 3854 O O . LYS A 1 487 ? -52.481 -0.076 20.292 1.00 57.25 487 LYS A O 1
ATOM 3859 N N . SER A 1 488 ? -52.508 -1.684 18.718 1.00 61.66 488 SER A N 1
ATOM 3860 C CA . SER A 1 488 ? -51.334 -1.187 17.990 1.00 61.66 488 SER A CA 1
ATOM 3861 C C . SER A 1 488 ? -51.745 -0.412 16.733 1.00 61.66 488 SER A C 1
ATOM 3863 O O . SER A 1 488 ? -52.902 -0.447 16.310 1.00 61.66 488 SER A O 1
ATOM 3865 N N . SER A 1 489 ? -50.784 0.273 16.110 1.00 56.97 489 SER A N 1
ATOM 3866 C CA . SER A 1 489 ? -50.955 0.987 14.838 1.00 56.97 489 SER A CA 1
ATOM 3867 C C . SER A 1 489 ? -51.207 0.070 13.629 1.00 56.97 489 SER A C 1
ATOM 3869 O O . SER A 1 489 ? -51.492 0.568 12.542 1.00 56.97 489 SER A O 1
ATOM 3871 N N . SER A 1 490 ? -51.130 -1.258 13.795 1.00 65.75 490 SER A N 1
ATOM 3872 C CA . SER A 1 490 ? -51.338 -2.250 12.733 1.00 65.75 490 SER A CA 1
ATOM 3873 C C . SER A 1 490 ? -52.114 -3.475 13.227 1.00 65.75 490 SER A C 1
ATOM 3875 O O . SER A 1 490 ? -51.739 -4.155 14.186 1.00 65.75 490 SER A O 1
ATOM 3877 N N . GLN A 1 491 ? -53.186 -3.817 12.512 1.00 64.31 491 GLN A N 1
ATOM 3878 C CA . GLN A 1 491 ? -54.028 -4.974 12.826 1.00 64.31 491 GLN A CA 1
ATOM 3879 C C . GLN A 1 491 ? -53.271 -6.309 12.689 1.00 64.31 491 GLN A C 1
ATOM 3881 O O . GLN A 1 491 ? -53.497 -7.230 13.474 1.00 64.31 491 GLN A O 1
ATOM 3886 N N . LEU A 1 492 ? -52.308 -6.386 11.761 1.00 59.00 492 LEU A N 1
ATOM 3887 C CA . LEU A 1 492 ? -51.443 -7.556 11.579 1.00 59.00 492 LEU A CA 1
ATOM 3888 C C . LEU A 1 492 ? -50.505 -7.746 12.781 1.00 59.00 492 LEU A C 1
ATOM 3890 O O . LEU A 1 492 ? -50.423 -8.840 13.336 1.00 59.00 492 LEU A O 1
ATOM 3894 N N . GLN A 1 493 ? -49.863 -6.668 13.242 1.00 58.66 493 GLN A N 1
ATOM 3895 C CA . GLN A 1 493 ? -48.987 -6.706 14.419 1.00 58.66 493 GLN A CA 1
ATOM 3896 C C . GLN A 1 493 ? -49.758 -7.107 15.676 1.00 58.66 493 GLN A C 1
ATOM 3898 O O . GLN A 1 493 ? -49.289 -7.937 16.447 1.00 58.66 493 GLN A O 1
ATOM 3903 N N . SER A 1 494 ? -50.966 -6.571 15.851 1.00 64.69 494 SER A N 1
ATOM 3904 C CA . SER A 1 494 ? -51.830 -6.934 16.975 1.00 64.69 494 SER A CA 1
ATOM 3905 C C . SER A 1 494 ? -52.167 -8.435 16.974 1.00 64.69 494 SER A C 1
ATOM 3907 O O . SER A 1 494 ? -52.154 -9.065 18.029 1.00 64.69 494 SER A O 1
ATOM 3909 N N . SER A 1 495 ? -52.406 -9.037 15.801 1.00 68.50 495 SER A N 1
ATOM 3910 C CA . SER A 1 495 ? -52.674 -10.480 15.689 1.00 68.50 495 SER A CA 1
ATOM 3911 C C . SER A 1 495 ? -51.452 -11.357 15.999 1.00 68.50 495 SER A C 1
ATOM 3913 O O . SER A 1 495 ? -51.586 -12.355 16.704 1.00 68.50 495 SER A O 1
ATOM 3915 N N . LEU A 1 496 ? -50.260 -10.952 15.548 1.00 69.75 496 LEU A N 1
ATOM 3916 C CA . LEU A 1 496 ? -49.005 -11.677 15.772 1.00 69.75 496 LEU A CA 1
ATOM 3917 C C . LEU A 1 496 ? -48.584 -11.648 17.243 1.00 69.75 496 LEU A C 1
ATOM 3919 O O . LEU A 1 496 ? -48.264 -12.687 17.817 1.00 69.75 496 LEU A O 1
ATOM 3923 N N . TRP A 1 497 ? -48.643 -10.476 17.880 1.00 68.94 497 TRP A N 1
ATOM 3924 C CA . TRP A 1 497 ? -48.316 -10.336 19.299 1.00 68.94 497 TRP A CA 1
ATOM 3925 C C . TRP A 1 497 ? -49.276 -11.119 20.193 1.00 68.94 497 TRP A C 1
ATOM 3927 O O . TRP A 1 497 ? -48.850 -11.709 21.188 1.00 68.94 497 TRP A O 1
ATOM 3937 N N . LYS A 1 498 ? -50.553 -11.188 19.809 1.00 78.44 498 LYS A N 1
ATOM 3938 C CA . LYS A 1 498 ? -51.548 -12.003 20.503 1.00 78.44 498 LYS A CA 1
ATOM 3939 C C . LYS A 1 498 ? -51.261 -13.502 20.376 1.00 78.44 498 LYS A C 1
ATOM 3941 O O . LYS A 1 498 ? -51.288 -14.205 21.384 1.00 78.44 498 LYS A O 1
ATOM 3946 N N . ASP A 1 499 ? -50.939 -13.982 19.174 1.00 74.31 499 ASP A N 1
ATOM 3947 C CA . ASP A 1 499 ? -50.588 -15.390 18.938 1.00 74.31 499 ASP A CA 1
ATOM 3948 C C . ASP A 1 499 ? -49.314 -15.797 19.702 1.00 74.31 499 ASP A C 1
ATOM 3950 O O . ASP A 1 499 ? -49.303 -16.803 20.415 1.00 74.31 499 ASP A O 1
ATOM 3954 N N . LEU A 1 500 ? -48.263 -14.972 19.641 1.00 76.56 500 LEU A N 1
ATOM 3955 C CA . LEU A 1 500 ? -47.014 -15.211 20.365 1.00 76.56 500 LEU A CA 1
ATOM 3956 C C . LEU A 1 500 ? -47.222 -15.210 21.887 1.00 76.56 500 LEU A C 1
ATOM 3958 O O . LEU A 1 500 ? -46.766 -16.129 22.570 1.00 76.56 500 LEU A O 1
ATOM 3962 N N . SER A 1 501 ? -47.943 -14.216 22.415 1.00 82.69 501 SER A N 1
ATOM 3963 C CA . SER A 1 501 ? -48.270 -14.137 23.842 1.00 82.69 501 SER A CA 1
ATOM 3964 C C . SER A 1 501 ? -49.045 -15.371 24.309 1.00 82.69 501 SER A C 1
ATOM 3966 O O . SER A 1 501 ? -48.669 -16.009 25.295 1.00 82.69 501 SER A O 1
ATOM 3968 N N . SER A 1 502 ? -50.071 -15.775 23.553 1.00 82.31 502 SER A N 1
ATOM 3969 C CA . SER A 1 502 ? -50.867 -16.962 23.863 1.00 82.31 502 SER A CA 1
ATOM 3970 C C . SER A 1 502 ? -50.010 -18.228 23.890 1.00 82.31 502 SER A C 1
ATOM 3972 O O . SER A 1 502 ? -50.143 -19.034 24.811 1.00 82.31 502 SER A O 1
ATOM 3974 N N . LYS A 1 503 ? -49.098 -18.402 22.926 1.00 79.31 503 LYS A N 1
ATOM 3975 C CA . LYS A 1 503 ? -48.193 -19.560 22.866 1.00 79.31 503 LYS A CA 1
ATOM 3976 C C . LYS A 1 503 ? -47.217 -19.600 24.038 1.00 79.31 503 LYS A C 1
ATOM 3978 O O . LYS A 1 503 ? -47.040 -20.664 24.622 1.00 79.31 503 LYS A O 1
ATOM 3983 N N . ILE A 1 504 ? -46.630 -18.464 24.418 1.00 81.56 504 ILE A N 1
ATOM 3984 C CA . ILE A 1 504 ? -45.705 -18.379 25.559 1.00 81.56 504 ILE A CA 1
ATOM 3985 C C . ILE A 1 504 ? -46.437 -18.679 26.869 1.00 81.56 504 ILE A C 1
ATOM 3987 O O . ILE A 1 504 ? -45.970 -19.508 27.645 1.00 81.56 504 ILE A O 1
ATOM 3991 N N . ILE A 1 505 ? -47.600 -18.063 27.104 1.00 85.06 505 ILE A N 1
ATOM 3992 C CA . ILE A 1 505 ? -48.399 -18.304 28.317 1.00 85.06 505 ILE A CA 1
ATOM 3993 C C . ILE A 1 505 ? -48.825 -19.774 28.389 1.00 85.06 505 ILE A C 1
ATOM 3995 O O . ILE A 1 505 ? -48.654 -20.408 29.426 1.00 85.06 505 ILE A O 1
ATOM 3999 N N . THR A 1 506 ? -49.305 -20.335 27.276 1.00 84.81 506 THR A N 1
ATOM 4000 C CA . THR A 1 506 ? -49.725 -21.742 27.191 1.00 84.81 506 THR A CA 1
ATOM 4001 C C . THR A 1 506 ? -48.554 -22.693 27.432 1.00 84.81 506 THR A C 1
ATOM 4003 O O . THR A 1 506 ? -48.698 -23.669 28.158 1.00 84.81 506 THR A O 1
ATOM 4006 N N . HIS A 1 507 ? -47.377 -22.407 26.872 1.00 82.12 507 HIS A N 1
ATOM 4007 C CA . HIS A 1 507 ? -46.179 -23.214 27.091 1.00 82.12 507 HIS A CA 1
ATOM 4008 C C . HIS A 1 507 ? -45.704 -23.154 28.550 1.00 82.12 507 HIS A C 1
ATOM 4010 O O . HIS A 1 507 ? -45.326 -24.176 29.115 1.00 82.12 507 HIS A O 1
ATOM 4016 N N . VAL A 1 508 ? -45.772 -21.985 29.193 1.00 83.06 508 VAL A N 1
ATOM 4017 C CA . VAL A 1 508 ? -45.446 -21.847 30.620 1.00 83.06 508 VAL A CA 1
ATOM 4018 C C . VAL A 1 508 ? -46.458 -22.590 31.500 1.00 83.06 508 VAL A C 1
ATOM 4020 O O . VAL A 1 508 ? -46.050 -23.273 32.438 1.00 83.06 508 VAL A O 1
ATOM 4023 N N . ASP A 1 509 ? -47.754 -22.503 31.181 1.00 79.25 509 ASP A N 1
ATOM 4024 C CA . ASP A 1 509 ? -48.831 -23.176 31.920 1.00 79.25 509 ASP A CA 1
ATOM 4025 C C . ASP A 1 509 ? -48.808 -24.710 31.746 1.00 79.25 509 ASP A C 1
ATOM 4027 O O . ASP A 1 509 ? -49.138 -25.430 32.687 1.00 79.25 509 ASP A O 1
ATOM 4031 N N . LEU A 1 510 ? -48.437 -25.224 30.563 1.00 76.00 510 LEU A N 1
ATOM 4032 C CA . LEU A 1 510 ? -48.555 -26.652 30.225 1.00 76.00 510 LEU A CA 1
ATOM 4033 C C . LEU A 1 510 ? -47.236 -27.436 30.242 1.00 76.00 510 LEU A C 1
ATOM 4035 O O . LEU A 1 510 ? -47.260 -28.638 30.496 1.00 76.00 510 LEU A O 1
ATOM 4039 N N . CYS A 1 511 ? -46.103 -26.801 29.931 1.00 69.94 511 CYS A N 1
ATOM 4040 C CA . CYS A 1 511 ? -44.860 -27.508 29.595 1.00 69.94 511 CYS A CA 1
ATOM 4041 C C . CYS A 1 511 ? -43.688 -27.225 30.550 1.00 69.94 511 CYS A C 1
ATOM 4043 O O . CYS A 1 511 ? -42.688 -27.928 30.474 1.00 69.94 511 CYS A O 1
ATOM 4045 N N . LEU A 1 512 ? -43.777 -26.218 31.428 1.00 70.88 512 LEU A N 1
ATOM 4046 C CA . LEU A 1 512 ? -42.672 -25.752 32.289 1.00 70.88 512 LEU A CA 1
ATOM 4047 C C . LEU A 1 512 ? -42.896 -26.108 33.770 1.00 70.88 512 LEU A C 1
ATOM 4049 O O . LEU A 1 512 ? -42.841 -25.251 34.653 1.00 70.88 512 LEU A O 1
ATOM 4053 N N . SER A 1 513 ? -43.160 -27.387 34.053 1.00 67.31 513 SER A N 1
ATOM 4054 C CA . SER A 1 513 ? -43.381 -27.923 35.414 1.00 67.31 513 SER A CA 1
ATOM 4055 C C . SER A 1 513 ? -42.169 -27.819 36.352 1.00 67.31 513 SER A C 1
ATOM 4057 O O . SER A 1 513 ? -42.289 -27.860 37.571 1.00 67.31 513 SER A O 1
ATOM 4059 N N . ASP A 1 514 ? -40.993 -27.680 35.764 1.00 71.62 514 ASP A N 1
ATOM 4060 C CA . ASP A 1 514 ? -39.663 -27.784 36.353 1.00 71.62 514 ASP A CA 1
ATOM 4061 C C . ASP A 1 514 ? -39.054 -26.401 36.667 1.00 71.62 514 ASP A C 1
ATOM 4063 O O . ASP A 1 514 ? -37.921 -26.294 37.140 1.00 71.62 514 ASP A O 1
ATOM 4067 N N . ARG A 1 515 ? -39.833 -25.324 36.472 1.00 77.25 515 ARG A N 1
ATOM 4068 C CA . ARG A 1 515 ? -39.475 -23.928 36.785 1.00 77.25 515 ARG A CA 1
ATOM 4069 C C . ARG A 1 515 ? -40.558 -23.231 37.624 1.00 77.25 515 ARG A C 1
ATOM 4071 O O . ARG A 1 515 ? -41.290 -22.376 37.113 1.00 77.25 515 ARG A O 1
ATOM 4078 N N . PRO A 1 516 ? -40.663 -23.558 38.928 1.00 78.62 516 PRO A N 1
ATOM 4079 C CA . PRO A 1 516 ? -41.696 -23.009 39.812 1.00 78.62 516 PRO A CA 1
ATOM 4080 C C . PRO A 1 516 ? -41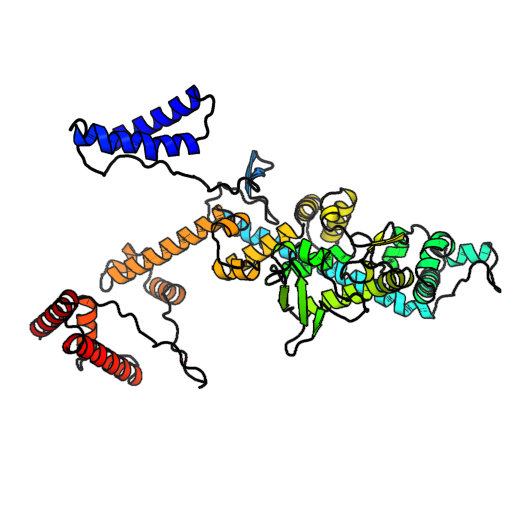.575 -21.491 40.006 1.00 78.62 516 PRO A C 1
ATOM 4082 O O . PRO A 1 516 ? -42.565 -20.818 40.272 1.00 78.62 516 PRO A O 1
ATOM 4085 N N . ASP A 1 517 ? -40.378 -20.931 39.828 1.00 78.69 517 ASP A N 1
ATOM 4086 C CA . ASP A 1 517 ? -40.115 -19.493 39.857 1.00 78.69 517 ASP A CA 1
ATOM 4087 C C . ASP A 1 517 ? -40.820 -18.744 38.712 1.00 78.69 517 ASP A C 1
ATOM 4089 O O . ASP A 1 517 ? -41.406 -17.681 38.928 1.00 78.69 517 ASP A O 1
ATOM 4093 N N . ILE A 1 518 ? -40.829 -19.323 37.508 1.00 81.62 518 ILE A N 1
ATOM 4094 C CA . ILE A 1 518 ? -41.506 -18.751 36.335 1.00 81.62 518 ILE A CA 1
ATOM 4095 C C . ILE A 1 518 ? -43.027 -18.913 36.464 1.00 81.62 518 ILE A C 1
ATOM 4097 O O . ILE A 1 518 ? -43.774 -17.979 36.165 1.00 81.62 518 ILE A O 1
ATOM 4101 N N . GLN A 1 519 ? -43.494 -20.061 36.962 1.00 83.88 519 GLN A N 1
ATOM 4102 C CA . GLN A 1 519 ? -44.919 -20.290 37.227 1.00 83.88 519 GLN A CA 1
ATOM 4103 C C . GLN A 1 519 ? -45.470 -19.338 38.298 1.00 83.88 519 GLN A C 1
ATOM 4105 O O . GLN A 1 519 ? -46.585 -18.822 38.162 1.00 83.88 519 GLN A O 1
ATOM 4110 N N . LEU A 1 520 ? -44.682 -19.059 39.342 1.00 85.25 520 LEU A N 1
ATOM 4111 C CA . LEU A 1 520 ? -45.026 -18.085 40.374 1.00 85.25 520 LEU A CA 1
ATOM 4112 C C . LEU A 1 520 ? -45.119 -16.671 39.788 1.00 85.25 520 LEU A C 1
ATOM 4114 O O . LEU A 1 520 ? -46.086 -15.966 40.063 1.00 85.25 520 LEU A O 1
ATOM 4118 N N . ALA A 1 521 ? -44.177 -16.280 38.925 1.00 84.62 521 ALA A N 1
ATOM 4119 C CA . ALA A 1 521 ? -44.212 -14.988 38.241 1.00 84.62 521 ALA A CA 1
ATOM 4120 C C . ALA A 1 521 ? -45.459 -14.824 37.348 1.00 84.62 521 ALA A C 1
ATOM 4122 O O . ALA A 1 521 ? -46.099 -13.773 37.376 1.00 84.62 521 ALA A O 1
ATOM 4123 N N . LEU A 1 522 ? -45.849 -15.866 36.602 1.00 87.81 522 LEU A N 1
ATOM 4124 C CA . LEU A 1 522 ? -47.086 -15.860 35.813 1.00 87.81 522 LEU A CA 1
ATOM 4125 C C . LEU A 1 522 ? -48.333 -15.793 36.710 1.00 87.81 522 LEU A C 1
ATOM 4127 O O . LEU A 1 522 ? -49.282 -15.073 36.402 1.00 87.81 522 LEU A O 1
ATOM 4131 N N . SER A 1 523 ? -48.332 -16.508 37.837 1.00 86.19 523 SER A N 1
ATOM 4132 C CA . SER A 1 523 ? -49.439 -16.504 38.803 1.00 86.19 523 SER A CA 1
ATOM 4133 C C . SER A 1 523 ? -49.616 -15.138 39.468 1.00 86.19 523 SER A C 1
ATOM 4135 O O . SER A 1 523 ? -50.738 -14.639 39.560 1.00 86.19 523 SER A O 1
ATOM 4137 N N . ASN A 1 524 ? -48.517 -14.493 39.867 1.00 88.44 524 ASN A N 1
ATOM 4138 C CA . ASN A 1 524 ? -48.527 -13.134 40.405 1.00 88.44 524 ASN A CA 1
ATOM 4139 C C . ASN A 1 524 ? -49.079 -12.136 39.383 1.00 88.44 524 ASN A C 1
ATOM 4141 O O . ASN A 1 524 ? -49.969 -11.352 39.714 1.00 88.44 524 ASN A O 1
ATOM 4145 N N . ALA A 1 525 ? -48.620 -12.216 38.129 1.00 86.00 525 ALA A N 1
ATOM 4146 C CA . ALA A 1 525 ? -49.107 -11.369 37.046 1.00 86.00 525 ALA A CA 1
ATOM 4147 C C . ALA A 1 525 ? -50.611 -11.578 36.773 1.00 86.00 525 ALA A C 1
ATOM 4149 O O . ALA A 1 525 ? -51.362 -10.606 36.676 1.00 86.00 525 ALA A O 1
ATOM 4150 N N . LYS A 1 526 ? -51.085 -12.836 36.732 1.00 86.94 526 LYS A N 1
ATOM 4151 C CA . LYS A 1 526 ? -52.517 -13.181 36.603 1.00 86.94 526 LYS A CA 1
ATOM 4152 C C . LYS A 1 526 ? -53.346 -12.607 37.760 1.00 86.94 526 LYS A C 1
ATOM 4154 O O . LYS A 1 526 ? -54.436 -12.086 37.527 1.00 86.94 526 LYS A O 1
ATOM 4159 N N . ASN A 1 527 ? -52.839 -12.681 38.992 1.00 85.12 527 ASN A N 1
ATOM 4160 C CA . ASN A 1 527 ? -53.519 -12.144 40.173 1.00 85.12 527 ASN A CA 1
ATOM 4161 C C . ASN A 1 527 ? -53.612 -10.618 40.132 1.00 85.12 527 ASN A C 1
ATOM 4163 O O . ASN A 1 527 ? -54.694 -10.088 40.353 1.00 85.12 527 ASN A O 1
ATOM 4167 N N . LYS A 1 528 ? -52.526 -9.925 39.771 1.00 80.69 528 LYS A N 1
ATOM 4168 C CA . LYS A 1 528 ? -52.509 -8.465 39.578 1.00 80.69 528 LYS A CA 1
ATOM 4169 C C . LYS A 1 528 ? -53.500 -8.002 38.519 1.00 80.69 528 LYS A C 1
ATOM 4171 O O . LYS A 1 528 ? -54.217 -7.027 38.727 1.00 80.69 528 LYS A O 1
ATOM 4176 N N . LEU A 1 529 ? -53.566 -8.707 37.389 1.00 75.38 529 LEU A N 1
ATOM 4177 C CA . LEU A 1 529 ? -54.500 -8.364 36.319 1.00 75.38 529 LEU A CA 1
ATOM 4178 C C . LEU A 1 529 ? -55.959 -8.486 36.791 1.00 75.38 529 LEU A C 1
ATOM 4180 O O . LEU A 1 529 ? -56.788 -7.666 36.413 1.00 75.38 529 LEU A O 1
ATOM 4184 N N . ARG A 1 530 ? -56.260 -9.462 37.663 1.00 68.81 530 ARG A N 1
ATOM 4185 C CA . ARG A 1 530 ? -57.587 -9.648 38.278 1.00 68.81 530 ARG A CA 1
ATOM 4186 C C . ARG A 1 530 ? -57.941 -8.591 39.325 1.00 68.81 530 ARG A C 1
ATOM 4188 O O . ARG A 1 530 ? -59.119 -8.315 39.483 1.00 68.81 530 ARG A O 1
ATOM 4195 N N . THR A 1 531 ? -56.968 -8.005 40.023 1.00 58.06 531 THR A N 1
ATOM 4196 C CA . THR A 1 531 ? -57.191 -6.883 40.959 1.00 58.06 531 THR A CA 1
ATOM 4197 C C . THR A 1 531 ? -57.285 -5.516 40.277 1.00 58.06 531 THR A C 1
ATOM 4199 O O . THR A 1 531 ? -57.599 -4.535 40.944 1.00 58.06 531 THR A O 1
ATOM 4202 N N . THR A 1 532 ? -57.002 -5.437 38.971 1.00 53.72 532 THR A N 1
ATOM 4203 C CA . THR A 1 532 ? -57.047 -4.194 38.172 1.00 53.72 532 THR A CA 1
ATOM 4204 C C . THR A 1 532 ? -58.302 -4.115 37.273 1.00 53.72 532 THR A C 1
ATOM 4206 O O . THR A 1 532 ? -58.430 -3.193 36.466 1.00 53.72 532 THR A O 1
ATOM 4209 N N . ILE A 1 533 ? -59.220 -5.084 37.397 1.00 41.88 533 ILE A N 1
ATOM 4210 C CA . ILE A 1 533 ? -60.584 -5.097 36.830 1.00 41.88 533 ILE A CA 1
ATOM 4211 C C . ILE A 1 533 ? -61.549 -4.814 37.975 1.00 41.88 533 ILE A C 1
ATOM 4213 O O . ILE A 1 533 ? -62.500 -4.036 37.743 1.00 41.88 533 ILE A O 1
#

Organism: NCBI:txid1295141

pLDDT: mean 81.3, std 15.93, range [28.64, 98.69]